Protein AF-0000000079218370 (afdb_homodimer)

Foldseek 3Di:
DVVVVVVCCPVLPPPDPSVPPWLLSLLLQLLVLLLVLLVQCLPPPDDVSPVVSVVSNVVSVVSCVPSVLVLCVQLDFLQCNLVVVLVVVLVVLLVLLVLLLVCLVDPPSVSSVVSNVVSVVSNVCSVVQQTRLLVCVLVPNVVSSVVNNCSSVHVPDDCPVVNVVSNVVNVVCVVPPPQDPVNCCDPVNPVVSCVVVVVVVCVVVVQPVPCQVCQLVVCVVVPDDGSSVSNNVVSVVSNVVSVVVSVVVVVVVVSPVSPGDPPVPDDPVPPPPPD/DVVVVVVCCPVLPPPDPSVPPWLLSLLLQLLVLLLVLLVQCLPPPDDVSPVVSVVSNVVSVVSCVPSVLVLCVQLDFLQCNLVVVLVVVLVVLLVLLVLLLVCLPDPPSVSSVVSNVVSVVSNVCSVVQQTRLLVCVLVPNVVSSVVNNCSSVHVPDPCPVVNVVSNVVNVVCVVPPPQDPVNCCDPVNPVVSCVVVVVVVCVVVVQPVPCQVCQLVVCVVVPDDGSSVSNNVNSVVSNVVSVVVSVVVVVVVVSVVPVDDPPVPDDVVPPPPPD

Nearest PDB structures (foldseek):
  9j2n-assembly1_A  TM=7.958E-01  e=4.061E-05  Homo sapiens
  8wjq-assembly1_A  TM=6.949E-01  e=6.755E-05  Homo sapiens
  7zh0-assembly1_A  TM=7.207E-01  e=1.303E-03  Homo sapiens
  7zh6-assembly1_A  TM=5.345E-01  e=1.737E-02  Homo sapiens
  9b3o-assembly1_A  TM=4.495E-01  e=1.405E+00  Staphylococcus aureus

Organism: NCBI:txid171969

Secondary structure (DSSP, 8-state):
-HHHHHHHHHHHS-SS---TT-HHHHHHHHHHHHHHHHHHHHT--SHHHHHHHHHHHHHHHHHHHHHHHHHHHHHS-GGGHHHHHHHHHHHHHHHHHHHHHHHHHS-HHHHHHHHHHHHHHHHHHTTTSPPPHHHHHHTT-HHHHHHHHHHHH-TTS--HHHHHHHHHHHHHHTTS----GGGGGSGGGHHHHHHHHHHHHHHHHTTHHHHHHTHHHHHHHTT-S-HHHHHHHHHHHHHHHHHHHHHHHH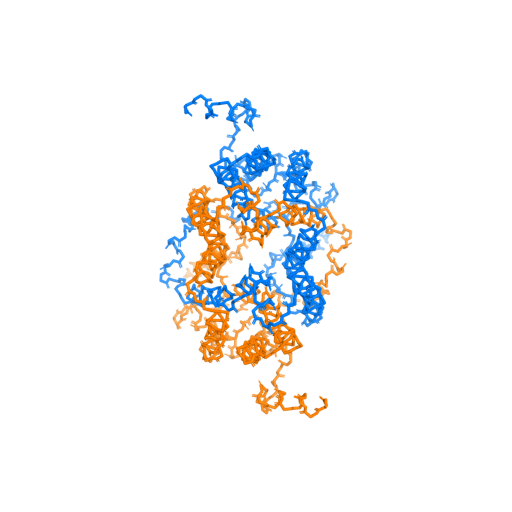HHT-----------TGGGGGGGGG-/-HHHHHHHHHHHS-SS---TT-HHHHHHHHHHHHHHHHHHHHT--SHHHHHHHHHHHHHHHHHHHHHHHHHHHHHS-GGGHHHHHHHHHHHHHHHHHHHHHHHHHS-HHHHHHHHHHHHHHHHHHTTTSPPPHHHHHHTT-HHHHHHHHHHHH-TTS--HHHHHHHHHHHHHHTTS----GGGGGSGGGHHHHHHHHHHHHHHHHTTHHHHHHTHHHHHHHTT-S-HHHHHHHHHHHHHHHHHHHHHHHHHTT------------GGGGGGGGG-

Radius of gyration: 24.2 Å; Cα contacts (8 Å, |Δi|>4): 742; chains: 2; bounding box: 70×85×58 Å

Sequence (550 aa):
MATMKNDVRDLLLPHGKVDEGSIKIAMRVSSLMGLVGWTAIYFAKGPLSLDTGRFFTGWGIGIFSYVVPVYISEISPTSIRGGLTTLNQLLIVLGISFTMLLGIVVSWRGLALHGLRPCAIMLLGLFFIPESPRWLAKVGKFNDLEKSLRRIRGRDADISVEISQIQESLEHSQHMPQAGILDLFQRIYLHSVIVAVGLMAFQQFSGINGIGFYASQIFLEAGNSSPKLGVALYAFIQIPINGMTTGLIDRTGRKPLILGVPSLAFSQGRASTLRMATMKNDVRDLLLPHGKVDEGSIKIAMRVSSLMGLVGWTAIYFAKGPLSLDTGRFFTGWGIGIFSYVVPVYISEISPTSIRGGLTTLNQLLIVLGISFTMLLGIVVSWRGLALHGLRPCAIMLLGLFFIPESPRWLAKVGKFNDLEKSLRRIRGRDADISVEISQIQESLEHSQHMPQAGILDLFQRIYLHSVIVAVGLMAFQQFSGINGIGFYASQIFLEAGNSSPKLGVALYAFIQIPINGMTTGLIDRTGRKPLILGVPSLAFSQGRASTLR

Structure (mmCIF, N/CA/C/O backbone):
data_AF-0000000079218370-model_v1
#
loop_
_entity.id
_entity.type
_entity.pdbx_description
1 polymer 'Major facilitator superfamily (MFS) profile domain-containing protein'
#
loop_
_atom_site.group_PDB
_atom_site.id
_atom_site.type_symbol
_atom_site.label_atom_id
_atom_site.label_alt_id
_atom_site.label_comp_id
_atom_site.label_asym_id
_atom_site.label_entity_id
_atom_site.label_seq_id
_atom_site.pdbx_PDB_ins_code
_atom_site.Cartn_x
_atom_site.Cartn_y
_atom_site.Cartn_z
_atom_site.occupancy
_atom_site.B_iso_or_equiv
_atom_site.auth_seq_id
_atom_site.auth_comp_id
_atom_site.auth_asym_id
_atom_site.auth_atom_id
_atom_site.pdbx_PDB_model_num
ATOM 1 N N . MET A 1 1 ? 34.281 -8.977 0.307 1 27.27 1 MET A N 1
ATOM 2 C CA . MET A 1 1 ? 33.031 -8.453 0.912 1 27.27 1 MET A CA 1
ATOM 3 C C . MET A 1 1 ? 33.188 -6.965 1.2 1 27.27 1 MET A C 1
ATOM 5 O O . MET A 1 1 ? 32.25 -6.188 0.906 1 27.27 1 MET A O 1
ATOM 9 N N . ALA A 1 2 ? 34.281 -6.582 1.553 1 37.38 2 ALA A N 1
ATOM 10 C CA . ALA A 1 2 ? 34.656 -5.188 1.797 1 37.38 2 ALA A CA 1
ATOM 11 C C . ALA A 1 2 ? 34.812 -4.43 0.484 1 37.38 2 ALA A C 1
ATOM 13 O O . ALA A 1 2 ? 34.438 -3.27 0.371 1 37.38 2 ALA A O 1
ATOM 14 N N . THR A 1 3 ? 35.25 -5.008 -0.398 1 41.16 3 THR A N 1
ATOM 15 C CA . THR A 1 3 ? 35.562 -4.359 -1.67 1 41.16 3 THR A CA 1
ATOM 16 C C . THR A 1 3 ? 34.281 -4.059 -2.443 1 41.16 3 THR A C 1
ATOM 18 O O . THR A 1 3 ? 34.156 -2.998 -3.062 1 41.16 3 THR A O 1
ATOM 21 N N . MET A 1 4 ? 33.344 -4.938 -2.371 1 36.06 4 MET A N 1
ATOM 22 C CA . MET A 1 4 ? 32.094 -4.676 -3.086 1 36.06 4 MET A CA 1
ATOM 23 C C . MET A 1 4 ? 31.312 -3.543 -2.426 1 36.06 4 MET A C 1
ATOM 25 O O . MET A 1 4 ? 30.609 -2.783 -3.104 1 36.06 4 MET A O 1
ATOM 29 N N . LYS A 1 5 ? 31.547 -3.396 -1.164 1 39.62 5 LYS A N 1
ATOM 30 C CA . LYS A 1 5 ? 30.969 -2.289 -0.412 1 39.62 5 LYS A CA 1
ATOM 31 C C . LYS A 1 5 ? 31.516 -0.949 -0.891 1 39.62 5 LYS A C 1
ATOM 33 O O . LYS A 1 5 ? 30.766 0.013 -1.059 1 39.62 5 LYS A O 1
ATOM 38 N N . ASN A 1 6 ? 32.75 -0.896 -1.019 1 43.31 6 ASN A N 1
ATOM 39 C CA . ASN A 1 6 ? 33.438 0.315 -1.469 1 43.31 6 ASN A CA 1
ATOM 40 C C . ASN A 1 6 ? 33.062 0.667 -2.904 1 43.31 6 ASN A C 1
ATOM 42 O O . ASN A 1 6 ? 32.875 1.842 -3.234 1 43.31 6 ASN A O 1
ATOM 46 N N . ASP A 1 7 ? 32.938 -0.315 -3.723 1 43.75 7 ASP A N 1
ATOM 47 C CA . ASP A 1 7 ? 32.656 -0.09 -5.137 1 43.75 7 ASP A CA 1
ATOM 48 C C . ASP A 1 7 ? 31.219 0.406 -5.336 1 43.75 7 ASP A C 1
ATOM 50 O O . ASP A 1 7 ? 30.969 1.32 -6.129 1 43.75 7 ASP A O 1
ATOM 54 N N . VAL A 1 8 ? 30.344 -0.212 -4.801 1 42.5 8 VAL A N 1
ATOM 55 C CA . VAL A 1 8 ? 28.969 0.278 -4.824 1 42.5 8 VAL A CA 1
ATOM 56 C C . VAL A 1 8 ? 28.891 1.656 -4.172 1 42.5 8 VAL A C 1
ATOM 58 O O . VAL A 1 8 ? 28.172 2.537 -4.641 1 42.5 8 VAL A O 1
ATOM 61 N N . ARG A 1 9 ? 29.562 1.793 -3.121 1 42 9 ARG A N 1
ATOM 62 C CA . ARG A 1 9 ? 29.688 3.121 -2.531 1 42 9 ARG A CA 1
ATOM 63 C C . ARG A 1 9 ? 30.234 4.125 -3.545 1 42 9 ARG A C 1
ATOM 65 O O . ARG A 1 9 ? 29.734 5.25 -3.633 1 42 9 ARG A O 1
ATOM 72 N N . ASP A 1 10 ? 31.297 3.822 -4.125 1 44.16 10 ASP A N 1
ATOM 73 C CA . ASP A 1 10 ? 31.969 4.691 -5.094 1 44.16 10 ASP A CA 1
ATOM 74 C C . ASP A 1 10 ? 31.078 4.926 -6.316 1 44.16 10 ASP A C 1
ATOM 76 O O . ASP A 1 10 ? 31.125 6 -6.922 1 44.16 10 ASP A O 1
ATOM 80 N N . LEU A 1 11 ? 30.641 3.953 -6.965 1 42.03 11 LEU A N 1
ATOM 81 C CA . LEU A 1 11 ? 29.797 4.07 -8.148 1 42.03 11 LEU A CA 1
ATOM 82 C C . LEU A 1 11 ? 28.531 4.848 -7.84 1 42.03 11 LEU A C 1
ATOM 84 O O . LEU A 1 11 ? 28.016 5.586 -8.688 1 42.03 11 LEU A O 1
ATOM 88 N N . LEU A 1 12 ? 27.859 4.492 -6.809 1 42.97 12 LEU A N 1
ATOM 89 C CA . LEU A 1 12 ? 26.562 5.008 -6.422 1 42.97 12 LEU A CA 1
ATOM 90 C C . LEU A 1 12 ? 26.688 6.371 -5.75 1 42.97 12 LEU A C 1
ATOM 92 O O . LEU A 1 12 ? 25.703 7.105 -5.633 1 42.97 12 LEU A O 1
ATOM 96 N N . LEU A 1 13 ? 27.844 6.602 -5 1 41.66 13 LEU A N 1
ATOM 97 C CA . LEU A 1 13 ? 28 7.812 -4.203 1 41.66 13 LEU A CA 1
ATOM 98 C C . LEU A 1 13 ? 29 8.766 -4.855 1 41.66 13 LEU A C 1
ATOM 100 O O . LEU A 1 13 ? 30.203 8.492 -4.895 1 41.66 13 LEU A O 1
ATOM 104 N N . PRO A 1 14 ? 28.75 9.547 -5.789 1 36.53 14 PRO A N 1
ATOM 105 C CA . PRO A 1 14 ? 29.781 10.531 -6.125 1 36.53 14 PRO A CA 1
ATOM 106 C C . PRO A 1 14 ? 30.453 11.133 -4.891 1 36.53 14 PRO A C 1
ATOM 108 O O . PRO A 1 14 ? 29.875 11.102 -3.797 1 36.53 14 PRO A O 1
ATOM 111 N N . HIS A 1 15 ? 31.859 11.578 -4.973 1 36.12 15 HIS A N 1
ATOM 112 C CA . HIS A 1 15 ? 32.812 12.172 -4.047 1 36.12 15 HIS A CA 1
ATOM 113 C C . HIS A 1 15 ? 32.125 13.164 -3.111 1 36.12 15 HIS A C 1
ATOM 115 O O . HIS A 1 15 ? 32.75 13.664 -2.172 1 36.12 15 HIS A O 1
ATOM 121 N N . GLY A 1 16 ? 31.203 14.016 -3.553 1 37.59 16 GLY A N 1
ATOM 122 C CA . GLY A 1 16 ? 30.781 15.016 -2.584 1 37.59 16 GLY A CA 1
ATOM 123 C C . GLY A 1 16 ? 30.094 14.414 -1.368 1 37.59 16 GLY A C 1
ATOM 124 O O . GLY A 1 16 ? 29.797 13.219 -1.345 1 37.59 16 GLY A O 1
ATOM 125 N N . LYS A 1 17 ? 30 15.133 -0.123 1 38.28 17 LYS A N 1
ATOM 126 C CA . LYS A 1 17 ? 29.391 14.773 1.149 1 38.28 17 LYS A CA 1
ATOM 127 C C . LYS A 1 17 ? 28.078 14.031 0.931 1 38.28 17 LYS A C 1
ATOM 129 O O . LYS A 1 17 ? 27.062 14.641 0.599 1 38.28 17 LYS A O 1
ATOM 134 N N . VAL A 1 18 ? 27.969 13.031 0.249 1 41.56 18 VAL A N 1
ATOM 135 C CA . VAL A 1 18 ? 26.797 12.172 0.121 1 41.56 18 VAL A CA 1
ATOM 136 C C . VAL A 1 18 ? 26.047 12.125 1.444 1 41.56 18 VAL A C 1
ATOM 138 O O . VAL A 1 18 ? 26.578 11.672 2.459 1 41.56 18 VAL A O 1
ATOM 141 N N . ASP A 1 19 ? 25.406 13.125 1.798 1 47.06 19 ASP A N 1
ATOM 142 C CA . ASP A 1 19 ? 24.578 13.078 3 1 47.06 19 ASP A CA 1
ATOM 143 C C . ASP A 1 19 ? 23.844 11.742 3.109 1 47.06 19 ASP A C 1
ATOM 145 O O . ASP A 1 19 ? 22.969 11.438 2.291 1 47.06 19 ASP A O 1
ATOM 149 N N . GLU A 1 20 ? 24.422 10.812 3.574 1 51.59 20 GLU A N 1
ATOM 150 C CA . GLU A 1 20 ? 23.938 9.516 4.043 1 51.59 20 GLU A CA 1
ATOM 151 C C . GLU A 1 20 ? 22.5 9.609 4.551 1 51.59 20 GLU A C 1
ATOM 153 O O . GLU A 1 20 ? 22.172 10.516 5.32 1 51.59 20 GLU A O 1
ATOM 158 N N . GLY A 1 21 ? 21.531 9.297 3.633 1 61.78 21 GLY A N 1
ATOM 159 C CA . GLY A 1 21 ? 20.156 9.266 4.133 1 61.78 21 GLY A CA 1
ATOM 160 C C . GLY A 1 21 ? 19.172 9.938 3.201 1 61.78 21 GLY A C 1
ATOM 161 O O . GLY A 1 21 ? 18 10.094 3.543 1 61.78 21 GLY A O 1
ATOM 162 N N . SER A 1 22 ? 19.891 10.359 2.004 1 78.19 22 SER A N 1
ATOM 163 C CA . SER A 1 22 ? 18.953 11.039 1.116 1 78.19 22 SER A CA 1
ATOM 164 C C . SER A 1 22 ? 18 10.055 0.463 1 78.19 22 SER A C 1
ATOM 166 O O . SER A 1 22 ? 18.297 8.867 0.34 1 78.19 22 SER A O 1
ATOM 168 N N . ILE A 1 23 ? 16.875 10.508 0.21 1 81 23 ILE A N 1
ATOM 169 C CA . ILE A 1 23 ? 15.82 9.711 -0.409 1 81 23 ILE A CA 1
ATOM 170 C C . ILE A 1 23 ? 16.234 9.312 -1.821 1 81 23 ILE A C 1
ATOM 172 O O . ILE A 1 23 ? 16 8.18 -2.25 1 81 23 ILE A O 1
ATOM 176 N N . LYS A 1 24 ? 16.953 10.133 -2.486 1 86.31 24 LYS A N 1
ATOM 177 C CA . LYS A 1 24 ? 17.344 9.852 -3.861 1 86.31 24 LYS A CA 1
ATOM 178 C C . LYS A 1 24 ? 18.406 8.758 -3.91 1 86.31 24 LYS A C 1
ATOM 180 O O . LYS A 1 24 ? 18.406 7.918 -4.816 1 86.31 24 LYS A O 1
ATOM 185 N N . ILE A 1 25 ? 19.281 8.805 -3.006 1 85 25 ILE A N 1
ATOM 186 C CA . ILE A 1 25 ? 20.312 7.773 -2.953 1 85 25 ILE A CA 1
ATOM 187 C C . ILE A 1 25 ? 19.672 6.422 -2.641 1 85 25 ILE A C 1
ATOM 189 O O . ILE A 1 25 ? 20.047 5.402 -3.219 1 85 25 ILE A O 1
ATOM 193 N N . ALA A 1 26 ? 18.734 6.465 -1.715 1 84.06 26 ALA A N 1
ATOM 194 C CA . ALA A 1 26 ? 18.016 5.227 -1.404 1 84.06 26 ALA A CA 1
ATOM 195 C C . ALA A 1 26 ? 17.312 4.668 -2.643 1 84.06 26 ALA A C 1
ATOM 197 O O . ALA A 1 26 ? 17.344 3.459 -2.881 1 84.06 26 ALA A O 1
ATOM 198 N N . MET A 1 27 ? 16.828 5.512 -3.465 1 88.88 27 MET A N 1
ATOM 199 C CA . MET A 1 27 ? 16.156 5.078 -4.688 1 88.88 27 MET A CA 1
ATOM 200 C C . MET A 1 27 ? 17.156 4.559 -5.707 1 88.88 27 MET A C 1
ATOM 202 O O . MET A 1 27 ? 16.875 3.609 -6.438 1 88.88 27 MET A O 1
ATOM 206 N N . ARG A 1 28 ? 18.266 5.203 -5.734 1 90.31 28 ARG A N 1
ATOM 207 C CA . ARG A 1 28 ? 19.312 4.758 -6.652 1 90.31 28 ARG A CA 1
ATOM 208 C C . ARG A 1 28 ? 19.812 3.369 -6.281 1 90.31 28 ARG A C 1
ATOM 210 O O . ARG A 1 28 ? 19.969 2.506 -7.148 1 90.31 28 ARG A O 1
ATOM 217 N N . VAL A 1 29 ? 20.078 3.217 -5.027 1 88.06 29 VAL A N 1
ATOM 218 C CA . VAL A 1 29 ? 20.547 1.922 -4.535 1 88.06 29 VAL A CA 1
ATOM 219 C C . VAL A 1 29 ? 19.484 0.857 -4.816 1 88.06 29 VAL A C 1
ATOM 221 O O . VAL A 1 29 ? 19.812 -0.253 -5.246 1 88.06 29 VAL A O 1
ATOM 224 N N . SER A 1 30 ? 18.25 1.226 -4.57 1 87.69 30 SER A N 1
ATOM 225 C CA . SER A 1 30 ? 17.156 0.306 -4.832 1 87.69 30 SER A CA 1
ATOM 226 C C . SER A 1 30 ? 17.109 -0.098 -6.301 1 87.69 30 SER A C 1
ATOM 228 O O . SER A 1 30 ? 16.969 -1.28 -6.621 1 87.69 30 SER A O 1
ATOM 230 N N . SER A 1 31 ? 17.234 0.875 -7.156 1 91.25 31 SER A N 1
ATOM 231 C CA . SER A 1 31 ? 17.188 0.607 -8.586 1 91.25 31 SER A CA 1
ATOM 232 C C . SER A 1 31 ? 18.359 -0.263 -9.031 1 91.25 31 SER A C 1
ATOM 234 O O . SER A 1 31 ? 18.203 -1.156 -9.859 1 91.25 31 SER A O 1
ATOM 236 N N . LEU A 1 32 ? 19.469 -0.018 -8.492 1 93.44 32 LEU A N 1
ATOM 237 C CA . LEU A 1 32 ? 20.656 -0.799 -8.828 1 93.44 32 LEU A CA 1
ATOM 238 C C . LEU A 1 32 ? 20.516 -2.238 -8.344 1 93.44 32 LEU A C 1
ATOM 240 O O . LEU A 1 32 ? 20.891 -3.176 -9.055 1 93.44 32 LEU A O 1
ATOM 244 N N . MET A 1 33 ? 20.078 -2.404 -7.152 1 91.06 33 MET A N 1
ATOM 245 C CA . MET A 1 33 ? 19.844 -3.746 -6.625 1 91.06 33 MET A CA 1
ATOM 246 C C . MET A 1 33 ? 18.828 -4.5 -7.48 1 91.06 33 MET A C 1
ATOM 248 O O . MET A 1 33 ? 18.984 -5.695 -7.73 1 91.06 33 MET A O 1
ATOM 252 N N . GLY A 1 34 ? 17.812 -3.762 -7.875 1 90.44 34 GLY A N 1
ATOM 253 C CA . GLY A 1 34 ? 16.844 -4.367 -8.773 1 90.44 34 GLY A CA 1
ATOM 254 C C . GLY A 1 34 ? 17.453 -4.785 -10.102 1 90.44 34 GLY A C 1
ATOM 255 O O . GLY A 1 34 ? 17.156 -5.871 -10.609 1 90.44 34 GLY A O 1
ATOM 256 N N . LEU A 1 35 ? 18.281 -3.934 -10.625 1 93.56 35 LEU A N 1
ATOM 257 C CA . LEU A 1 35 ? 18.938 -4.234 -11.891 1 93.56 35 LEU A CA 1
ATOM 258 C C . LEU A 1 35 ? 19.812 -5.473 -11.766 1 93.56 35 LEU A C 1
ATOM 260 O O . LEU A 1 35 ? 19.766 -6.363 -12.617 1 93.56 35 LEU A O 1
ATOM 264 N N . VAL A 1 36 ? 20.547 -5.508 -10.75 1 94.31 36 VAL A N 1
ATOM 265 C CA . VAL A 1 36 ? 21.453 -6.641 -10.516 1 94.31 36 VAL A CA 1
ATOM 266 C C . VAL A 1 36 ? 20.625 -7.906 -10.289 1 94.31 36 VAL A C 1
ATOM 268 O O . VAL A 1 36 ? 20.938 -8.969 -10.844 1 94.31 36 VAL A O 1
ATOM 271 N N . GLY A 1 37 ? 19.594 -7.797 -9.492 1 91.94 37 GLY A N 1
ATOM 272 C CA . GLY A 1 37 ? 18.75 -8.945 -9.18 1 91.94 37 GLY A CA 1
ATOM 273 C C . GLY A 1 37 ? 18.047 -9.516 -10.398 1 91.94 37 GLY A C 1
ATOM 274 O O . GLY A 1 37 ? 18.109 -10.719 -10.648 1 91.94 37 GLY A O 1
ATOM 275 N N . TRP A 1 38 ? 17.469 -8.664 -11.211 1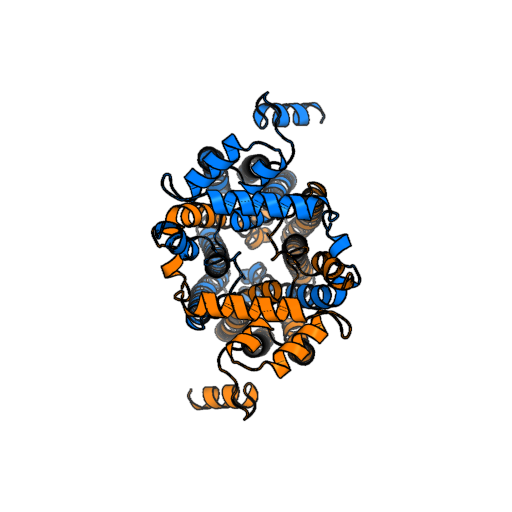 92 38 TRP A N 1
ATOM 276 C CA . TRP A 1 38 ? 16.75 -9.117 -12.398 1 92 38 TRP A CA 1
ATOM 277 C C . TRP A 1 38 ? 17.703 -9.695 -13.438 1 92 38 TRP A C 1
ATOM 279 O O . TRP A 1 38 ? 17.359 -10.641 -14.141 1 92 38 TRP A O 1
ATOM 289 N N . THR A 1 39 ? 18.844 -9.094 -13.539 1 93.94 39 THR A N 1
ATOM 290 C CA . THR A 1 39 ? 19.844 -9.641 -14.438 1 93.94 39 THR A CA 1
ATOM 291 C C . THR A 1 39 ? 20.266 -11.039 -14 1 93.94 39 THR A C 1
ATOM 293 O O . THR A 1 39 ? 20.391 -11.945 -14.82 1 93.94 39 THR A O 1
ATOM 296 N N . ALA A 1 40 ? 20.469 -11.203 -12.703 1 92.44 40 ALA A N 1
ATOM 297 C CA . ALA A 1 40 ? 20.812 -12.508 -12.156 1 92.44 40 ALA A CA 1
ATOM 298 C C . ALA A 1 40 ? 19.734 -13.539 -12.445 1 92.44 40 ALA A C 1
ATOM 300 O O . ALA A 1 40 ? 20.016 -14.688 -12.789 1 92.44 40 ALA A O 1
ATOM 301 N N . ILE A 1 41 ? 18.516 -13.148 -12.352 1 89.25 41 ILE A N 1
ATOM 302 C CA . ILE A 1 41 ? 17.391 -14.047 -12.602 1 89.25 41 ILE A CA 1
ATOM 303 C C . ILE A 1 41 ? 17.328 -14.391 -14.086 1 89.25 41 ILE A C 1
ATOM 305 O O . ILE A 1 41 ? 17.109 -15.547 -14.453 1 89.25 41 ILE A O 1
ATOM 309 N N . TYR A 1 42 ? 17.5 -13.383 -14.898 1 91 42 TYR A N 1
ATOM 310 C CA . TYR A 1 42 ? 17.422 -13.594 -16.344 1 91 42 TYR A CA 1
ATOM 311 C C . TYR A 1 42 ? 18.438 -14.633 -16.797 1 91 42 TYR A C 1
ATOM 313 O O . TYR A 1 42 ? 18.125 -15.5 -17.609 1 91 42 TYR A O 1
ATOM 321 N N . PHE A 1 43 ? 19.594 -14.695 -16.203 1 92.12 43 PHE A N 1
ATOM 322 C CA . PHE A 1 43 ? 20.656 -15.602 -16.625 1 92.12 43 PHE A CA 1
ATOM 323 C C . PHE A 1 43 ? 20.719 -16.828 -15.719 1 92.12 43 PHE A C 1
ATOM 325 O O . PHE A 1 43 ? 21.656 -17.625 -15.812 1 92.12 43 PHE A O 1
ATOM 332 N N . ALA A 1 44 ? 19.75 -16.891 -14.867 1 88.69 44 ALA A N 1
ATOM 333 C CA . ALA A 1 44 ? 19.812 -17.969 -13.883 1 88.69 44 ALA A CA 1
ATOM 334 C C . ALA A 1 44 ? 19.75 -19.328 -14.555 1 88.69 44 ALA A C 1
ATOM 336 O O . ALA A 1 44 ? 18.922 -19.547 -15.445 1 88.69 44 ALA A O 1
ATOM 337 N N . LYS A 1 45 ? 20.688 -20.25 -14.141 1 84 45 LYS A N 1
ATOM 338 C CA . LYS A 1 45 ? 20.703 -21.609 -14.672 1 84 45 LYS A CA 1
ATOM 339 C C . LYS A 1 45 ? 20.328 -22.625 -13.586 1 84 45 LYS A C 1
ATOM 341 O O . LYS A 1 45 ? 20.203 -23.828 -13.859 1 84 45 LYS A O 1
ATOM 346 N N . GLY A 1 46 ? 20.094 -22.062 -12.359 1 80.62 46 GLY A N 1
ATOM 347 C CA . GLY A 1 46 ? 19.766 -22.953 -11.25 1 80.62 46 GLY A CA 1
ATOM 348 C C . GLY A 1 46 ? 19.062 -22.234 -10.109 1 80.62 46 GLY A C 1
ATOM 349 O O . GLY A 1 46 ? 18.812 -21.031 -10.195 1 80.62 46 GLY A O 1
ATOM 350 N N . PRO A 1 47 ? 18.734 -23.016 -9.125 1 79.69 47 PRO A N 1
ATOM 351 C CA . PRO A 1 47 ? 17.953 -22.469 -8.008 1 79.69 47 PRO A CA 1
ATOM 352 C C . PRO A 1 47 ? 18.734 -21.422 -7.207 1 79.69 47 PRO A C 1
ATOM 354 O O . PRO A 1 47 ? 18.156 -20.438 -6.754 1 79.69 47 PRO A O 1
ATOM 357 N N . LEU A 1 48 ? 19.984 -21.719 -7.113 1 82.44 48 LEU A N 1
ATOM 358 C CA . LEU A 1 48 ? 20.781 -20.797 -6.305 1 82.44 48 LEU A CA 1
ATOM 359 C C . LEU A 1 48 ? 20.875 -19.422 -6.969 1 82.44 48 LEU A C 1
ATOM 361 O O . LEU A 1 48 ? 20.766 -18.406 -6.297 1 82.44 48 LEU A O 1
ATOM 365 N N . SER A 1 49 ? 21.125 -19.5 -8.266 1 84.81 49 SER A N 1
ATOM 366 C CA . SER A 1 49 ? 21.188 -18.234 -9 1 84.81 49 SER A CA 1
ATOM 367 C C . SER A 1 49 ? 19.844 -17.516 -8.984 1 84.81 49 SER A C 1
ATOM 369 O O . SER A 1 49 ? 19.781 -16.297 -8.852 1 84.81 49 SER A O 1
ATOM 371 N N . LEU A 1 50 ? 18.828 -18.266 -9.047 1 85.38 50 LEU A N 1
ATOM 372 C CA . LEU A 1 50 ? 17.484 -17.703 -8.984 1 85.38 50 LEU A CA 1
ATOM 373 C C . LEU A 1 50 ? 17.234 -17.078 -7.621 1 85.38 50 LEU A C 1
ATOM 375 O O . LEU A 1 50 ? 16.719 -15.961 -7.535 1 85.38 50 LEU A O 1
ATOM 379 N N . ASP A 1 51 ? 17.688 -17.75 -6.613 1 85.12 51 ASP A N 1
ATOM 380 C CA . ASP A 1 51 ? 17.422 -17.281 -5.258 1 85.12 51 ASP A CA 1
ATOM 381 C C . ASP A 1 51 ? 18.281 -16.062 -4.926 1 85.12 51 ASP A C 1
ATOM 383 O O . ASP A 1 51 ? 17.828 -15.164 -4.203 1 85.12 51 ASP A O 1
ATOM 387 N N . THR A 1 52 ? 19.406 -16.062 -5.441 1 87.81 52 THR A N 1
ATOM 388 C CA . THR A 1 52 ? 20.25 -14.898 -5.246 1 87.81 52 THR A CA 1
ATOM 389 C C . THR A 1 52 ? 19.656 -13.68 -5.945 1 87.81 52 THR A C 1
ATOM 391 O O . THR A 1 52 ? 19.656 -12.578 -5.395 1 87.81 52 THR A O 1
ATOM 394 N N . GLY A 1 53 ? 19.188 -13.898 -7.121 1 88.81 53 GLY A N 1
ATOM 395 C CA . GLY A 1 53 ? 18.516 -12.82 -7.824 1 88.81 53 GLY A CA 1
ATOM 396 C C . GLY A 1 53 ? 17.281 -12.312 -7.09 1 88.81 53 GLY A C 1
ATOM 397 O O . GLY A 1 53 ? 17.078 -11.102 -6.996 1 88.81 53 GLY A O 1
ATOM 398 N N . ARG A 1 54 ? 16.656 -13.219 -6.512 1 84.25 54 ARG A N 1
ATOM 399 C CA . ARG A 1 54 ? 15.453 -12.859 -5.758 1 84.25 54 ARG A CA 1
ATOM 400 C C . ARG A 1 54 ? 15.82 -12.078 -4.5 1 84.25 54 ARG A C 1
ATOM 402 O O . ARG A 1 54 ? 15.07 -11.188 -4.074 1 84.25 54 ARG A O 1
ATOM 409 N N . PHE A 1 55 ? 16.859 -12.484 -4.02 1 86.69 55 PHE A N 1
ATOM 410 C CA . PHE A 1 55 ? 17.328 -11.773 -2.838 1 86.69 55 PHE A CA 1
ATOM 411 C C . PHE A 1 55 ? 17.625 -10.312 -3.168 1 86.69 55 PHE A C 1
ATOM 413 O O . PHE A 1 55 ? 17.141 -9.414 -2.473 1 86.69 55 PHE A O 1
ATOM 420 N N . PHE A 1 56 ? 18.266 -10.078 -4.227 1 89.06 56 PHE A N 1
ATOM 421 C CA . PHE A 1 56 ? 18.625 -8.719 -4.609 1 89.06 56 PHE A CA 1
ATOM 422 C C . PHE A 1 56 ? 17.391 -7.949 -5.078 1 89.06 56 PHE A C 1
ATOM 424 O O . PHE A 1 56 ? 17.234 -6.773 -4.742 1 89.06 56 PHE A O 1
ATOM 431 N N . THR A 1 57 ? 16.594 -8.586 -5.863 1 87.31 57 THR A N 1
ATOM 432 C CA . THR A 1 57 ? 15.391 -7.91 -6.32 1 87.31 57 THR A CA 1
ATOM 433 C C . THR A 1 57 ? 14.484 -7.566 -5.141 1 87.31 57 THR A C 1
ATOM 435 O O . THR A 1 57 ? 13.891 -6.484 -5.098 1 87.31 57 THR A O 1
ATOM 438 N N . GLY A 1 58 ? 14.406 -8.477 -4.164 1 82.25 58 GLY A N 1
ATOM 439 C CA . GLY A 1 58 ? 13.625 -8.219 -2.967 1 82.25 58 GLY A CA 1
ATOM 440 C C . GLY A 1 58 ? 14.141 -7.051 -2.148 1 82.25 58 GLY A C 1
ATOM 441 O O . GLY A 1 58 ? 13.367 -6.227 -1.666 1 82.25 58 GLY A O 1
ATOM 442 N N . TRP A 1 59 ? 15.32 -7.016 -2.096 1 84.19 59 TRP A N 1
ATOM 443 C CA . TRP A 1 59 ? 15.938 -5.918 -1.354 1 84.19 59 TRP A CA 1
ATOM 444 C C . TRP A 1 59 ? 15.688 -4.582 -2.049 1 84.19 59 TRP A C 1
ATOM 446 O O . TRP A 1 59 ? 15.328 -3.596 -1.401 1 84.19 59 TRP A O 1
ATOM 456 N N . GLY A 1 60 ? 15.914 -4.582 -3.277 1 84.75 60 GLY A N 1
ATOM 457 C CA . GLY A 1 60 ? 15.648 -3.375 -4.043 1 84.75 60 GLY A CA 1
ATOM 458 C C . GLY A 1 60 ? 14.211 -2.902 -3.938 1 84.75 60 GLY A C 1
ATOM 459 O O . GLY A 1 60 ? 13.961 -1.731 -3.645 1 84.75 60 GLY A O 1
ATOM 460 N N . ILE A 1 61 ? 13.359 -3.768 -4.023 1 81.5 61 ILE A N 1
ATOM 461 C CA . ILE A 1 61 ? 11.938 -3.432 -3.98 1 81.5 61 ILE A CA 1
ATOM 462 C C . ILE A 1 61 ? 11.547 -3.029 -2.561 1 81.5 61 ILE A C 1
ATOM 464 O O . ILE A 1 61 ? 10.711 -2.146 -2.369 1 81.5 61 ILE A O 1
ATOM 468 N N . GLY A 1 62 ? 12.109 -3.723 -1.636 1 77.88 62 GLY A N 1
ATOM 469 C CA . GLY A 1 62 ? 11.852 -3.371 -0.248 1 77.88 62 GLY A CA 1
ATOM 470 C C . GLY A 1 62 ? 12.195 -1.93 0.076 1 77.88 62 GLY A C 1
ATOM 471 O O . GLY A 1 62 ? 11.391 -1.21 0.664 1 77.88 62 GLY A O 1
ATOM 472 N N . ILE A 1 63 ? 13.305 -1.545 -0.361 1 80.56 63 ILE A N 1
ATOM 473 C CA . ILE A 1 63 ? 13.734 -0.171 -0.13 1 80.56 63 ILE A CA 1
ATOM 474 C C . ILE A 1 63 ? 12.805 0.792 -0.866 1 80.56 63 ILE A C 1
ATOM 476 O O . ILE A 1 63 ? 12.359 1.792 -0.297 1 80.56 63 ILE A O 1
ATOM 480 N N . PHE A 1 64 ? 12.539 0.456 -1.985 1 83.5 64 PHE A N 1
ATOM 481 C CA . PHE A 1 64 ? 11.703 1.307 -2.824 1 83.5 64 PHE A CA 1
ATOM 482 C C . PHE A 1 64 ? 10.312 1.456 -2.227 1 83.5 64 PHE A C 1
ATOM 484 O O . PHE A 1 64 ? 9.758 2.557 -2.199 1 83.5 64 PHE A O 1
ATOM 491 N N . SER A 1 65 ? 9.727 0.438 -1.721 1 77.75 65 SER A N 1
ATOM 492 C CA . SER A 1 65 ? 8.359 0.423 -1.195 1 77.75 65 SER A CA 1
ATOM 493 C C . SER A 1 65 ? 8.242 1.289 0.054 1 77.75 65 SER A C 1
ATOM 495 O O . SER A 1 65 ? 7.148 1.741 0.4 1 77.75 65 SER A O 1
ATOM 497 N N . TYR A 1 66 ? 9.352 1.55 0.575 1 74.62 66 TYR A N 1
ATOM 498 C CA . TYR A 1 66 ? 9.336 2.373 1.779 1 74.62 66 TYR A CA 1
ATOM 499 C C . TYR A 1 66 ? 9.633 3.832 1.446 1 74.62 66 TYR A C 1
ATOM 501 O O . TYR A 1 66 ? 8.953 4.738 1.942 1 74.62 66 TYR A O 1
ATOM 509 N N . VAL A 1 67 ? 10.516 4.051 0.62 1 78.44 67 VAL A N 1
ATOM 510 C CA . VAL A 1 67 ? 11.055 5.391 0.399 1 78.44 67 VAL A CA 1
ATOM 511 C C . VAL A 1 67 ? 10.141 6.172 -0.536 1 78.44 67 VAL A C 1
ATOM 513 O O . VAL A 1 67 ? 9.945 7.375 -0.364 1 78.44 67 VAL A O 1
ATOM 516 N N . VAL A 1 68 ? 9.555 5.504 -1.403 1 82.75 68 VAL A N 1
ATOM 517 C CA . VAL A 1 68 ? 8.805 6.184 -2.455 1 82.75 68 VAL A CA 1
ATOM 518 C C . VAL A 1 68 ? 7.523 6.785 -1.876 1 82.75 68 VAL A C 1
ATOM 520 O O . VAL A 1 68 ? 7.211 7.949 -2.121 1 82.75 68 VAL A O 1
ATOM 523 N N . PRO A 1 69 ? 6.809 5.973 -1.08 1 76.12 69 PRO A N 1
ATOM 524 C CA . PRO A 1 69 ? 5.629 6.598 -0.477 1 76.12 69 PRO A CA 1
ATOM 525 C C . PRO A 1 69 ? 5.98 7.801 0.394 1 76.12 69 PRO A C 1
ATOM 527 O O . PRO A 1 69 ? 5.246 8.789 0.412 1 76.12 69 PRO A O 1
ATOM 530 N N . VAL A 1 70 ? 7.027 7.762 1.05 1 74.62 70 VAL A N 1
ATOM 531 C CA . VAL A 1 70 ? 7.477 8.883 1.874 1 74.62 70 VAL A CA 1
ATOM 532 C C . VAL A 1 70 ? 7.797 10.078 0.987 1 74.62 70 VAL A C 1
ATOM 534 O O . VAL A 1 70 ? 7.367 11.203 1.271 1 74.62 70 VAL A O 1
ATOM 537 N N . TYR A 1 71 ? 8.508 9.852 -0.047 1 83.31 71 TYR A N 1
ATOM 538 C CA . TYR A 1 71 ? 8.852 10.898 -0.998 1 83.31 71 TYR A CA 1
ATOM 539 C C . TYR A 1 71 ? 7.598 11.523 -1.599 1 83.31 71 TYR A C 1
ATOM 541 O O . TYR A 1 71 ? 7.488 12.75 -1.686 1 83.31 71 TYR A O 1
ATOM 549 N N . ILE A 1 72 ? 6.707 10.719 -1.911 1 82.56 72 ILE A N 1
ATOM 550 C CA . ILE A 1 72 ? 5.469 11.188 -2.527 1 82.56 72 ILE A CA 1
ATOM 551 C C . ILE A 1 72 ? 4.688 12.039 -1.532 1 82.56 72 ILE A C 1
ATOM 553 O O . ILE A 1 72 ? 4.145 13.086 -1.894 1 82.56 72 ILE A O 1
ATOM 557 N N . SER A 1 73 ? 4.684 11.625 -0.307 1 74.81 73 SER A N 1
ATOM 558 C CA . SER A 1 73 ? 3.975 12.391 0.715 1 74.81 73 SER A CA 1
ATOM 559 C C . SER A 1 73 ? 4.621 13.75 0.938 1 74.81 73 SER A C 1
ATOM 561 O O . SER A 1 73 ? 3.939 14.719 1.292 1 74.81 73 SER A O 1
ATOM 563 N N . GLU A 1 74 ? 5.891 13.852 0.684 1 76.31 74 GLU A N 1
ATOM 564 C CA . GLU A 1 74 ? 6.621 15.094 0.913 1 76.31 74 GLU A CA 1
ATOM 565 C C . GLU A 1 74 ? 6.434 16.062 -0.248 1 76.31 74 GLU A C 1
ATOM 567 O O . GLU A 1 74 ? 6.473 17.281 -0.057 1 76.31 74 GLU A O 1
ATOM 572 N N . ILE A 1 75 ? 6.223 15.586 -1.366 1 84 75 ILE A N 1
ATOM 573 C CA . ILE A 1 75 ? 6.211 16.469 -2.523 1 84 75 ILE A CA 1
ATOM 574 C C . ILE A 1 75 ? 4.77 16.766 -2.932 1 84 75 ILE A C 1
ATOM 576 O O . ILE A 1 75 ? 4.52 17.672 -3.73 1 84 75 ILE A O 1
ATOM 580 N N . SER A 1 76 ? 3.893 16 -2.445 1 80.75 76 SER A N 1
ATOM 581 C CA . SER A 1 76 ? 2.5 16.172 -2.848 1 80.75 76 SER A CA 1
ATOM 582 C C . SER A 1 76 ? 1.769 17.125 -1.911 1 80.75 76 SER A C 1
ATOM 584 O O . SER A 1 76 ? 1.91 17.031 -0.689 1 80.75 76 SER A O 1
ATOM 586 N N . PRO A 1 77 ? 1.11 18.031 -2.582 1 72.62 77 PRO A N 1
ATOM 587 C CA . PRO A 1 77 ? 0.249 18.859 -1.729 1 72.62 77 PRO A CA 1
ATOM 588 C C . PRO A 1 77 ? -0.796 18.031 -0.978 1 72.62 77 PRO A C 1
ATOM 590 O O . PRO A 1 77 ? -1.227 16.984 -1.465 1 72.62 77 PRO A O 1
ATOM 593 N N . THR A 1 78 ? -1.184 18.469 0.148 1 66.19 78 THR A N 1
ATOM 594 C CA . THR A 1 78 ? -2.131 17.781 1.009 1 66.19 78 THR A CA 1
ATOM 595 C C . THR A 1 78 ? -3.465 17.578 0.295 1 66.19 78 THR A C 1
ATOM 597 O O . THR A 1 78 ? -4.145 16.562 0.507 1 66.19 78 THR A O 1
ATOM 600 N N . SER A 1 79 ? -3.779 18.422 -0.572 1 67.31 79 SER A N 1
ATOM 601 C CA . SER A 1 79 ? -5.078 18.422 -1.236 1 67.31 79 SER A CA 1
ATOM 602 C C . SER A 1 79 ? -5.199 17.25 -2.207 1 67.31 79 SER A C 1
ATOM 604 O O . SER A 1 79 ? -6.309 16.812 -2.527 1 67.31 79 SER A O 1
ATOM 606 N N . ILE A 1 80 ? -4.094 16.688 -2.609 1 73.69 80 ILE A N 1
ATOM 607 C CA . ILE A 1 80 ? -4.195 15.664 -3.645 1 73.69 80 ILE A CA 1
ATOM 608 C C . ILE A 1 80 ? -3.695 14.328 -3.098 1 73.69 80 ILE A C 1
ATOM 610 O O . ILE A 1 80 ? -3.65 13.336 -3.822 1 73.69 80 ILE A O 1
ATOM 614 N N . ARG A 1 81 ? -3.377 14.234 -1.882 1 68.5 81 ARG A N 1
ATOM 615 C CA . ARG A 1 81 ? -2.805 13.023 -1.298 1 68.5 81 ARG A CA 1
ATOM 616 C C . ARG A 1 81 ? -3.797 11.867 -1.352 1 68.5 81 ARG A C 1
ATOM 618 O O . ARG A 1 81 ? -3.418 10.727 -1.632 1 68.5 81 ARG A O 1
ATOM 625 N N . GLY A 1 82 ? -5.047 12.141 -1.053 1 67.06 82 GLY A N 1
ATOM 626 C CA . GLY A 1 82 ? -6.066 11.109 -1.156 1 67.06 82 GLY A CA 1
ATOM 627 C C . GLY A 1 82 ? -6.195 10.531 -2.555 1 67.06 82 GLY A C 1
ATOM 628 O O . GLY A 1 82 ? -6.277 9.312 -2.727 1 67.06 82 GLY A O 1
ATOM 629 N N . GLY A 1 83 ? -6.133 11.406 -3.482 1 73.31 83 GLY A N 1
ATOM 630 C CA . GLY A 1 83 ? -6.191 10.969 -4.867 1 73.31 83 GLY A CA 1
ATOM 631 C C . GLY A 1 83 ? -4.992 10.141 -5.281 1 73.31 83 GLY A C 1
ATOM 632 O O . GLY A 1 83 ? -5.133 9.156 -6.016 1 73.31 83 GLY A O 1
ATOM 633 N N . LEU A 1 84 ? -3.877 10.484 -4.746 1 77.5 84 LEU A N 1
ATOM 634 C CA . LEU A 1 84 ? -2.66 9.75 -5.07 1 77.5 84 LEU A CA 1
ATOM 635 C C . LEU A 1 84 ? -2.68 8.367 -4.438 1 77.5 84 LEU A C 1
ATOM 637 O O . LEU A 1 84 ? -2.201 7.398 -5.035 1 77.5 84 LEU A O 1
ATOM 641 N N . THR A 1 85 ? -3.234 8.305 -3.291 1 72.69 85 THR A N 1
ATOM 642 C CA . THR A 1 85 ? -3.35 7.012 -2.625 1 72.69 85 THR A CA 1
ATOM 643 C C . THR A 1 85 ? -4.273 6.078 -3.406 1 72.69 85 THR A C 1
ATOM 645 O O . THR A 1 85 ? -3.971 4.895 -3.572 1 72.69 85 THR A O 1
ATOM 648 N N . THR A 1 86 ? -5.328 6.676 -3.867 1 74.25 86 THR A N 1
ATOM 649 C CA . THR A 1 86 ? -6.258 5.902 -4.68 1 74.25 86 THR A CA 1
ATOM 650 C C . THR A 1 86 ? -5.594 5.445 -5.977 1 74.25 86 THR A C 1
ATOM 652 O O . THR A 1 86 ? -5.754 4.297 -6.391 1 74.25 86 THR A O 1
ATOM 655 N N . LEU A 1 87 ? -4.914 6.312 -6.527 1 80.06 87 LEU A N 1
ATOM 656 C CA . LEU A 1 87 ? -4.223 5.992 -7.773 1 80.06 87 LEU A CA 1
ATOM 657 C C . LEU A 1 87 ? -3.166 4.918 -7.543 1 80.06 87 LEU A C 1
ATOM 659 O O . LEU A 1 87 ? -2.951 4.059 -8.406 1 80.06 87 LEU A O 1
ATOM 663 N N . ASN A 1 88 ? -2.531 5.016 -6.461 1 80.56 88 ASN A N 1
ATOM 664 C CA . ASN A 1 88 ? -1.534 4.004 -6.125 1 80.56 88 ASN A CA 1
ATOM 665 C C . ASN A 1 88 ? -2.148 2.607 -6.066 1 80.56 88 ASN A C 1
ATOM 667 O O . ASN A 1 88 ? -1.587 1.653 -6.605 1 80.56 88 ASN A O 1
ATOM 671 N N . GLN A 1 89 ? -3.232 2.479 -5.445 1 76.62 89 GLN A N 1
ATOM 672 C CA . GLN A 1 89 ? -3.92 1.193 -5.363 1 76.62 89 GLN A CA 1
ATOM 673 C C . GLN A 1 89 ? -4.305 0.684 -6.75 1 76.62 89 GLN A C 1
ATOM 675 O O . GLN A 1 89 ? -4.172 -0.507 -7.039 1 76.62 89 GLN A O 1
ATOM 680 N N . LEU A 1 90 ? -4.785 1.59 -7.535 1 81.75 90 LEU A N 1
ATOM 681 C CA . LEU A 1 90 ? -5.156 1.211 -8.891 1 81.75 90 LEU A CA 1
ATOM 682 C C . LEU A 1 90 ? -3.945 0.706 -9.672 1 81.75 90 LEU A C 1
ATOM 684 O O . LEU A 1 90 ? -4.035 -0.293 -10.383 1 81.75 90 LEU A O 1
ATOM 688 N N . LEU A 1 91 ? -2.9 1.383 -9.539 1 84.19 91 LEU A N 1
ATOM 689 C CA . LEU A 1 91 ? -1.688 0.999 -10.25 1 84.19 91 LEU A CA 1
ATOM 690 C C . LEU A 1 91 ? -1.151 -0.333 -9.734 1 84.19 91 LEU A C 1
ATOM 692 O O . LEU A 1 91 ? -0.582 -1.114 -10.5 1 84.19 91 LEU A O 1
ATOM 696 N N . ILE A 1 92 ? -1.312 -0.576 -8.484 1 80.94 92 ILE A N 1
ATOM 697 C CA . ILE A 1 92 ? -0.907 -1.859 -7.918 1 80.94 92 ILE A CA 1
ATOM 698 C C . ILE A 1 92 ? -1.683 -2.988 -8.594 1 80.94 92 ILE A C 1
ATOM 700 O O . ILE A 1 92 ? -1.088 -3.945 -9.094 1 80.94 92 ILE A O 1
ATOM 704 N N . VAL A 1 93 ? -2.951 -2.857 -8.695 1 81.25 93 VAL A N 1
ATOM 705 C CA . VAL A 1 93 ? -3.801 -3.904 -9.25 1 81.25 93 VAL A CA 1
ATOM 706 C C . VAL A 1 93 ? -3.52 -4.059 -10.742 1 81.25 93 VAL A C 1
ATOM 708 O O . VAL A 1 93 ? -3.426 -5.18 -11.25 1 81.25 93 VAL A O 1
ATOM 711 N N . LEU A 1 94 ? -3.387 -2.932 -11.359 1 85.81 94 LEU A N 1
ATOM 712 C CA . LEU A 1 94 ? -3.092 -2.982 -12.789 1 85.81 94 LEU A CA 1
ATOM 713 C C . LEU A 1 94 ? -1.729 -3.621 -13.039 1 85.81 94 LEU A C 1
ATOM 715 O O . LEU A 1 94 ? -1.561 -4.379 -14 1 85.81 94 LEU A O 1
ATOM 719 N N . GLY A 1 95 ? -0.812 -3.266 -12.219 1 84.44 95 GLY A N 1
ATOM 720 C CA . GLY A 1 95 ? 0.511 -3.857 -12.344 1 84.44 95 GLY A CA 1
ATOM 721 C C . GLY A 1 95 ? 0.513 -5.359 -12.148 1 84.44 95 GLY A C 1
ATOM 722 O O . GLY A 1 95 ? 1.105 -6.094 -12.938 1 84.44 95 GLY A O 1
ATOM 723 N N . ILE A 1 96 ? -0.13 -5.785 -11.109 1 81.62 96 ILE A N 1
ATOM 724 C CA . ILE A 1 96 ? -0.225 -7.207 -10.805 1 81.62 96 ILE A CA 1
ATOM 725 C C . ILE A 1 96 ? -0.914 -7.938 -11.953 1 81.62 96 ILE A C 1
ATOM 727 O O . ILE A 1 96 ? -0.415 -8.953 -12.445 1 81.62 96 ILE A O 1
ATOM 731 N N . SER A 1 97 ? -2.066 -7.406 -12.367 1 85.06 97 SER A N 1
ATOM 732 C CA . SER A 1 97 ? -2.822 -8.039 -13.445 1 85.06 97 SER A CA 1
ATOM 733 C C . SER A 1 97 ? -2.002 -8.102 -14.734 1 85.06 97 SER A C 1
ATOM 735 O O . SER A 1 97 ? -2.002 -9.125 -15.422 1 85.06 97 SER A O 1
ATOM 737 N N . PHE A 1 98 ? -1.345 -7.09 -15.031 1 87.88 98 PHE A N 1
ATOM 738 C CA . PHE A 1 98 ? -0.527 -7.051 -16.234 1 87.88 98 PHE A CA 1
ATOM 739 C C . PHE A 1 98 ? 0.578 -8.094 -16.172 1 87.88 98 PHE A C 1
ATOM 741 O O . PHE A 1 98 ? 0.83 -8.797 -17.156 1 87.88 98 PHE A O 1
ATOM 748 N N . THR A 1 99 ? 1.24 -8.164 -15.102 1 84.62 99 THR A N 1
ATOM 749 C CA . THR A 1 99 ? 2.336 -9.117 -14.953 1 84.62 99 THR A CA 1
ATOM 750 C C . THR A 1 99 ? 1.818 -10.555 -15.023 1 84.62 99 THR A C 1
ATOM 752 O O . THR A 1 99 ? 2.459 -11.422 -15.617 1 84.62 99 THR A O 1
ATOM 755 N N . MET A 1 100 ? 0.665 -10.773 -14.414 1 85.12 100 MET A N 1
ATOM 756 C CA . MET A 1 100 ? 0.06 -12.102 -14.469 1 85.12 100 MET A CA 1
ATOM 757 C C . MET A 1 100 ? -0.279 -12.484 -15.906 1 85.12 100 MET A C 1
ATOM 759 O O . MET A 1 100 ? -0.019 -13.609 -16.328 1 85.12 100 MET A O 1
ATOM 763 N N . LEU A 1 101 ? -0.817 -11.531 -16.594 1 87.94 101 LEU A N 1
ATOM 764 C CA . LEU A 1 101 ? -1.183 -11.797 -17.984 1 87.94 101 LEU A CA 1
ATOM 765 C C . LEU A 1 101 ? 0.061 -11.961 -18.859 1 87.94 101 LEU A C 1
ATOM 767 O O . LEU A 1 101 ? 0.091 -12.805 -19.75 1 87.94 101 LEU A O 1
ATOM 771 N N . LEU A 1 102 ? 1.042 -11.18 -18.609 1 87.62 102 LEU A N 1
ATOM 772 C CA . LEU A 1 102 ? 2.295 -11.289 -19.344 1 87.62 102 LEU A CA 1
ATOM 773 C C . LEU A 1 102 ? 2.947 -12.648 -19.109 1 87.62 102 LEU A C 1
ATOM 775 O O . LEU A 1 102 ? 3.559 -13.219 -20.016 1 87.62 102 LEU A O 1
ATOM 779 N N . GLY A 1 103 ? 2.832 -13.133 -17.906 1 85.69 103 GLY A N 1
ATOM 780 C CA . GLY A 1 103 ? 3.424 -14.414 -17.562 1 85.69 103 GLY A CA 1
ATOM 781 C C . GLY A 1 103 ? 2.807 -15.578 -18.312 1 85.69 103 GLY A C 1
ATOM 782 O O . GLY A 1 103 ? 3.41 -16.656 -18.406 1 85.69 103 GLY A O 1
ATOM 783 N N . ILE A 1 104 ? 1.579 -15.359 -18.828 1 85.5 104 ILE A N 1
ATOM 784 C CA . ILE A 1 104 ? 0.912 -16.391 -19.609 1 85.5 104 ILE A CA 1
ATOM 785 C C . ILE A 1 104 ? 1.556 -16.5 -20.984 1 85.5 104 ILE A C 1
ATOM 787 O O . ILE A 1 104 ? 1.638 -17.594 -21.562 1 85.5 104 ILE A O 1
ATOM 791 N N . VAL A 1 105 ? 2.043 -15.375 -21.484 1 89 105 VAL A N 1
ATOM 792 C CA . VAL A 1 105 ? 2.438 -15.336 -22.891 1 89 105 VAL A CA 1
ATOM 793 C C . VAL A 1 105 ? 3.959 -15.352 -23 1 89 105 VAL A C 1
ATOM 795 O O . VAL A 1 105 ? 4.508 -15.688 -24.047 1 89 105 VAL A O 1
ATOM 798 N N . VAL A 1 106 ? 4.664 -14.945 -21.984 1 88.19 106 VAL A N 1
ATOM 799 C CA . VAL A 1 106 ? 6.117 -14.852 -22.078 1 88.19 106 VAL A CA 1
ATOM 800 C C . VAL A 1 106 ? 6.762 -15.867 -21.141 1 88.19 106 VAL A C 1
ATOM 802 O O . VAL A 1 106 ? 6.137 -16.297 -20.156 1 88.19 106 VAL A O 1
ATOM 805 N N . SER A 1 107 ? 8.016 -16.203 -21.484 1 87.56 107 SER A N 1
ATOM 806 C CA . SER A 1 107 ? 8.781 -17.094 -20.625 1 87.56 107 SER A CA 1
ATOM 807 C C . SER A 1 107 ? 9.227 -16.391 -19.344 1 87.56 107 SER A C 1
ATOM 809 O O . SER A 1 107 ? 9.062 -15.172 -19.219 1 87.56 107 SER A O 1
ATOM 811 N N . TRP A 1 108 ? 9.695 -17.156 -18.422 1 85.19 108 TRP A N 1
ATOM 812 C CA . TRP A 1 108 ? 10.156 -16.578 -17.172 1 85.19 108 TRP A CA 1
ATOM 813 C C . TRP A 1 108 ? 11.336 -15.633 -17.406 1 85.19 108 TRP A C 1
ATOM 815 O O . TRP A 1 108 ? 11.523 -14.664 -16.656 1 85.19 108 TRP A O 1
ATOM 825 N N . ARG A 1 109 ? 12.117 -15.867 -18.391 1 88.94 109 ARG A N 1
ATOM 826 C CA . ARG A 1 109 ? 13.195 -14.945 -18.75 1 88.94 109 ARG A CA 1
ATOM 827 C C . ARG A 1 109 ? 12.641 -13.633 -19.297 1 88.94 109 ARG A C 1
ATOM 829 O O . ARG A 1 109 ? 13.203 -12.562 -19.062 1 88.94 109 ARG A O 1
ATOM 836 N N . GLY A 1 110 ? 11.555 -13.789 -20.078 1 88.81 110 GLY A N 1
ATOM 837 C CA . GLY A 1 110 ? 10.875 -12.594 -20.531 1 88.81 110 GLY A CA 1
ATOM 838 C C . GLY A 1 110 ? 10.312 -11.75 -19.406 1 88.81 110 GLY A C 1
ATOM 839 O O . GLY A 1 110 ? 10.367 -10.516 -19.453 1 88.81 110 GLY A O 1
ATOM 840 N N . LEU A 1 111 ? 9.789 -12.469 -18.438 1 87.06 111 LEU A N 1
ATOM 841 C CA . LEU A 1 111 ? 9.281 -11.766 -17.266 1 87.06 111 LEU A CA 1
ATOM 842 C C . LEU A 1 111 ? 10.406 -11.047 -16.547 1 87.06 111 LEU A C 1
ATOM 844 O O . LEU A 1 111 ? 10.219 -9.93 -16.047 1 87.06 111 LEU A O 1
ATOM 848 N N . ALA A 1 112 ? 11.562 -11.695 -16.453 1 89.31 112 ALA A N 1
ATOM 849 C CA . ALA A 1 112 ? 12.719 -11.07 -15.82 1 89.31 112 ALA A CA 1
ATOM 850 C C . ALA A 1 112 ? 13.141 -9.805 -16.562 1 89.31 112 ALA A C 1
ATOM 852 O O . ALA A 1 112 ? 13.492 -8.805 -15.93 1 89.31 112 ALA A O 1
ATOM 853 N N . LEU A 1 113 ? 13.086 -9.859 -17.859 1 90.69 113 LEU A N 1
ATOM 854 C CA . LEU A 1 113 ? 13.422 -8.688 -18.656 1 90.69 113 LEU A CA 1
ATOM 855 C C . LEU A 1 113 ? 12.422 -7.559 -18.406 1 90.69 113 LEU A C 1
ATOM 857 O O . LEU A 1 113 ? 12.805 -6.383 -18.406 1 90.69 113 LEU A O 1
ATOM 861 N N . HIS A 1 114 ? 11.227 -7.938 -18.281 1 89.25 114 HIS A N 1
ATOM 862 C CA . HIS A 1 114 ? 10.203 -6.949 -17.969 1 89.25 114 HIS A CA 1
ATOM 863 C C . HIS A 1 114 ? 10.469 -6.266 -16.641 1 89.25 114 HIS A C 1
ATOM 865 O O . HIS A 1 114 ? 10.219 -5.07 -16.484 1 89.25 114 HIS A O 1
ATOM 871 N N . GLY A 1 115 ? 10.945 -7.012 -15.656 1 88.5 115 GLY A N 1
ATOM 872 C CA . GLY A 1 115 ? 11.305 -6.43 -14.375 1 88.5 115 GLY A CA 1
ATOM 873 C C . GLY A 1 115 ? 12.555 -5.574 -14.438 1 88.5 115 GLY A C 1
ATOM 874 O O . GLY A 1 115 ? 12.688 -4.598 -13.695 1 88.5 115 GLY A O 1
ATOM 875 N N . LEU A 1 116 ? 13.383 -5.883 -15.336 1 91.69 116 LEU A N 1
ATOM 876 C CA . LEU A 1 116 ? 14.672 -5.211 -15.477 1 91.69 116 LEU A CA 1
ATOM 877 C C . LEU A 1 116 ? 14.5 -3.83 -16.094 1 91.69 116 LEU A C 1
ATOM 879 O O . LEU A 1 116 ? 15.148 -2.869 -15.672 1 91.69 116 LEU A O 1
ATOM 883 N N . ARG A 1 117 ? 13.641 -3.662 -17 1 91.38 117 ARG A N 1
ATOM 884 C CA . ARG A 1 117 ? 13.477 -2.439 -17.781 1 91.38 117 ARG A CA 1
ATOM 885 C C . ARG A 1 117 ? 13.086 -1.268 -16.891 1 91.38 117 ARG A C 1
ATOM 887 O O . ARG A 1 117 ? 13.719 -0.21 -16.938 1 91.38 117 ARG A O 1
ATOM 894 N N . PRO A 1 118 ? 12.078 -1.443 -16.062 1 90.5 118 PRO A N 1
ATOM 895 C CA . PRO A 1 118 ? 11.727 -0.313 -15.203 1 90.5 118 PRO A CA 1
ATOM 896 C C . PRO A 1 118 ? 12.859 0.093 -14.273 1 90.5 118 PRO A C 1
ATOM 898 O O . PRO A 1 118 ? 13.008 1.274 -13.945 1 90.5 118 PRO A O 1
ATOM 901 N N . CYS A 1 119 ? 13.617 -0.852 -13.789 1 91 119 CYS A N 1
ATOM 902 C CA . CYS A 1 119 ? 14.734 -0.521 -12.914 1 91 119 CYS A CA 1
ATOM 903 C C . CYS A 1 119 ? 15.758 0.341 -13.648 1 91 119 CYS A C 1
ATOM 905 O O . CYS A 1 119 ? 16.281 1.306 -13.086 1 91 119 CYS A O 1
ATOM 907 N N . ALA A 1 120 ? 16.016 -0.004 -14.875 1 93.44 120 ALA A N 1
ATOM 908 C CA . ALA A 1 120 ? 16.938 0.776 -15.688 1 93.44 120 ALA A CA 1
ATOM 909 C C . ALA A 1 120 ? 16.391 2.178 -15.953 1 93.44 120 ALA A C 1
ATOM 911 O O . ALA A 1 120 ? 17.125 3.166 -15.836 1 93.44 120 ALA A O 1
ATOM 912 N N . ILE A 1 121 ? 15.164 2.256 -16.25 1 92.81 121 ILE A N 1
ATOM 913 C CA . ILE A 1 121 ? 14.523 3.533 -16.531 1 92.81 121 ILE A CA 1
ATOM 914 C C . ILE A 1 121 ? 14.531 4.406 -15.281 1 92.81 121 ILE A C 1
ATOM 916 O O . ILE A 1 121 ? 14.758 5.617 -15.367 1 92.81 121 ILE A O 1
ATOM 920 N N . MET A 1 122 ? 14.273 3.768 -14.164 1 90.56 122 MET A N 1
ATOM 921 C CA . MET A 1 122 ? 14.281 4.504 -12.898 1 90.56 122 MET A CA 1
ATOM 922 C C . MET A 1 122 ? 15.664 5.078 -12.617 1 90.56 122 MET A C 1
ATOM 924 O O . MET A 1 122 ? 15.789 6.215 -12.148 1 90.56 122 MET A O 1
ATOM 928 N N . LEU A 1 123 ? 16.672 4.312 -12.859 1 90.94 123 LEU A N 1
ATOM 929 C CA . LEU A 1 123 ? 18.016 4.801 -12.641 1 90.94 123 LEU A CA 1
ATOM 930 C C . LEU A 1 123 ? 18.297 6.047 -13.477 1 90.94 123 LEU A C 1
ATOM 932 O O . LEU A 1 123 ? 18.875 7.016 -12.984 1 90.94 123 LEU A O 1
ATOM 936 N N . LEU A 1 124 ? 17.781 6.051 -14.648 1 90.94 124 LEU A N 1
ATOM 937 C CA . LEU A 1 124 ? 17.953 7.203 -15.531 1 90.94 124 LEU A CA 1
ATOM 938 C C . LEU A 1 124 ? 17.031 8.344 -15.117 1 90.94 124 LEU A C 1
ATOM 940 O O . LEU A 1 124 ? 17.406 9.516 -15.172 1 90.94 124 LEU A O 1
ATOM 944 N N . GLY A 1 125 ? 15.812 7.996 -14.688 1 89.5 125 GLY A N 1
ATOM 945 C CA . GLY A 1 125 ? 14.836 8.992 -14.289 1 89.5 125 GLY A CA 1
ATOM 946 C C . GLY A 1 125 ? 15.227 9.742 -13.031 1 89.5 125 GLY A C 1
ATOM 947 O O . GLY A 1 125 ? 14.805 10.883 -12.82 1 89.5 125 GLY A O 1
ATOM 948 N N . LEU A 1 126 ? 16.016 9.148 -12.195 1 88.94 126 LEU A N 1
ATOM 949 C CA . LEU A 1 126 ? 16.422 9.742 -10.922 1 88.94 126 LEU A CA 1
ATOM 950 C C . LEU A 1 126 ? 17.281 10.984 -11.148 1 88.94 126 LEU A C 1
ATOM 952 O O . LEU A 1 126 ? 17.438 11.805 -10.242 1 88.94 126 LEU A O 1
ATOM 956 N N . PHE A 1 127 ? 17.734 11.109 -12.328 1 87.81 127 PHE A N 1
ATOM 957 C CA . PHE A 1 127 ? 18.5 12.312 -12.656 1 87.81 127 PHE A CA 1
ATOM 958 C C . PHE A 1 127 ? 17.562 13.516 -12.805 1 87.81 127 PHE A C 1
ATOM 960 O O . PHE A 1 127 ? 17.984 14.656 -12.633 1 87.81 127 PHE A O 1
ATOM 967 N N . PHE A 1 128 ? 16.312 13.266 -12.992 1 88.12 128 PHE A N 1
ATOM 968 C CA . PHE A 1 128 ? 15.367 14.344 -13.25 1 88.12 128 PHE A CA 1
ATOM 969 C C . PHE A 1 128 ? 14.461 14.562 -12.047 1 88.12 128 PHE A C 1
ATOM 971 O O . PHE A 1 128 ? 13.758 15.57 -11.969 1 88.12 128 PHE A O 1
ATOM 978 N N . ILE A 1 129 ? 14.453 13.75 -11.109 1 88.94 129 ILE A N 1
ATOM 979 C CA . ILE A 1 129 ? 13.602 13.859 -9.93 1 88.94 129 ILE A CA 1
ATOM 980 C C . ILE A 1 129 ? 14.312 14.688 -8.859 1 88.94 129 ILE A C 1
ATOM 982 O O . ILE A 1 129 ? 15.477 14.422 -8.531 1 88.94 129 ILE A O 1
ATOM 986 N N . PRO A 1 130 ? 13.656 15.695 -8.414 1 90.69 130 PRO A N 1
ATOM 987 C CA . PRO A 1 130 ? 14.281 16.516 -7.375 1 90.69 130 PRO A CA 1
ATOM 988 C C . PRO A 1 130 ? 14.359 15.797 -6.027 1 90.69 130 PRO A C 1
ATOM 990 O O . PRO A 1 130 ? 13.57 14.891 -5.766 1 90.69 130 PRO A O 1
ATOM 993 N N . GLU A 1 131 ? 15.289 16.219 -5.289 1 89.81 131 GLU A N 1
ATOM 994 C CA . GLU A 1 131 ? 15.414 15.656 -3.945 1 89.81 131 GLU A CA 1
ATOM 995 C C . GLU A 1 131 ? 14.297 16.156 -3.033 1 89.81 131 GLU A C 1
ATOM 997 O O . GLU A 1 131 ? 13.664 17.172 -3.312 1 89.81 131 GLU A O 1
ATOM 1002 N N . SER A 1 132 ? 14.039 15.406 -1.987 1 86.06 132 SER A N 1
ATOM 1003 C CA . SER A 1 132 ? 13.031 15.75 -0.995 1 86.06 132 SER A CA 1
ATOM 1004 C C . SER A 1 132 ? 13.312 17.109 -0.37 1 86.06 132 SER A C 1
ATOM 1006 O O . SER A 1 132 ? 14.375 17.328 0.223 1 86.06 132 SER A O 1
ATOM 1008 N N . PRO A 1 133 ? 12.352 18.031 -0.568 1 87.88 133 PRO A N 1
ATOM 1009 C CA . PRO A 1 133 ? 12.562 19.344 0.06 1 87.88 133 PRO A CA 1
ATOM 1010 C C . PRO A 1 133 ? 12.773 19.234 1.57 1 87.88 133 PRO A C 1
ATOM 1012 O O . PRO A 1 133 ? 13.594 19.953 2.133 1 87.88 133 PRO A O 1
ATOM 1015 N N . ARG A 1 134 ? 12.062 18.438 2.09 1 82.56 134 ARG A N 1
ATOM 1016 C CA . ARG A 1 134 ? 12.18 18.281 3.535 1 82.56 134 ARG A CA 1
ATOM 1017 C C . ARG A 1 134 ? 13.562 17.781 3.926 1 82.56 134 ARG A C 1
ATOM 1019 O O . ARG A 1 134 ? 14.125 18.219 4.934 1 82.56 134 ARG A O 1
ATOM 1026 N N . TRP A 1 135 ? 14.031 16.844 3.238 1 82.06 135 TRP A N 1
ATOM 1027 C CA . TRP A 1 135 ? 15.375 16.344 3.508 1 82.06 135 TRP A CA 1
ATOM 1028 C C . TRP A 1 135 ? 16.422 17.438 3.33 1 82.06 135 TRP A C 1
ATOM 1030 O O . TRP A 1 135 ? 17.328 17.578 4.145 1 82.06 135 TRP A O 1
ATOM 1040 N N . LEU A 1 136 ? 16.266 18.141 2.318 1 88.06 136 LEU A N 1
ATOM 1041 C CA . LEU A 1 136 ? 17.203 19.219 2.053 1 88.06 136 LEU A CA 1
ATOM 1042 C C . LEU A 1 136 ? 17.172 20.25 3.174 1 88.06 136 LEU A C 1
ATOM 1044 O O . LEU A 1 136 ? 18.219 20.797 3.551 1 88.06 136 LEU A O 1
ATOM 1048 N N . ALA A 1 137 ? 15.977 20.516 3.65 1 86.06 137 ALA A N 1
ATOM 1049 C CA . ALA A 1 137 ? 15.836 21.422 4.789 1 86.06 137 ALA A CA 1
ATOM 1050 C C . ALA A 1 137 ? 16.5 20.844 6.035 1 86.06 137 ALA A C 1
ATOM 1052 O O . ALA A 1 137 ? 17.141 21.562 6.797 1 86.06 137 ALA A O 1
ATOM 1053 N N . LYS A 1 138 ? 16.312 19.625 6.238 1 81.19 138 LYS A N 1
ATOM 1054 C CA . LYS A 1 138 ? 16.859 18.938 7.414 1 81.19 138 LYS A CA 1
ATOM 1055 C C . LYS A 1 138 ? 18.375 18.984 7.426 1 81.19 138 LYS A C 1
ATOM 1057 O O . LYS A 1 138 ? 19 19.172 8.484 1 81.19 138 LYS A O 1
ATOM 1062 N N . VAL A 1 139 ? 19 18.828 6.273 1 83.75 139 VAL A N 1
ATOM 1063 C CA . VAL A 1 139 ? 20.453 18.797 6.199 1 83.75 139 VAL A CA 1
ATOM 1064 C C . VAL A 1 139 ? 20.984 20.203 5.996 1 83.75 139 VAL A C 1
ATOM 1066 O O . VAL A 1 139 ? 22.203 20.406 5.859 1 83.75 139 VAL A O 1
ATOM 1069 N N . GLY A 1 140 ? 20.156 21.188 5.938 1 86.06 140 GLY A N 1
ATOM 1070 C CA . GLY A 1 140 ? 20.547 22.594 5.918 1 86.06 140 GLY A CA 1
ATOM 1071 C C . GLY A 1 140 ? 20.906 23.094 4.527 1 86.06 140 GLY A C 1
ATOM 1072 O O . GLY A 1 140 ? 21.625 24.078 4.387 1 86.06 140 GLY A O 1
ATOM 1073 N N . LYS A 1 141 ? 20.531 22.438 3.559 1 90.62 141 LYS A N 1
ATOM 1074 C CA . LYS A 1 141 ? 20.766 22.859 2.184 1 90.62 141 LYS A CA 1
ATOM 1075 C C . LYS A 1 141 ? 19.609 23.672 1.638 1 90.62 141 LYS A C 1
ATOM 1077 O O . LYS A 1 141 ? 18.859 23.203 0.767 1 90.62 141 LYS A O 1
ATOM 1082 N N . PHE A 1 142 ? 19.562 24.891 1.984 1 91.38 142 PHE A N 1
ATOM 1083 C CA . PHE A 1 142 ? 18.391 25.719 1.74 1 91.38 142 PHE A CA 1
ATOM 1084 C C . PHE A 1 142 ? 18.328 26.156 0.284 1 91.38 142 PHE A C 1
ATOM 1086 O O . PHE A 1 142 ? 17.25 26.312 -0.285 1 91.38 142 PHE A O 1
ATOM 1093 N N . ASN A 1 143 ? 19.484 26.391 -0.325 1 92.94 143 ASN A N 1
ATOM 1094 C CA . ASN A 1 143 ? 19.469 26.734 -1.742 1 92.94 143 ASN A CA 1
ATOM 1095 C C . ASN A 1 143 ? 18.891 25.609 -2.59 1 92.94 143 ASN A C 1
ATOM 1097 O O . ASN A 1 143 ? 18.078 25.844 -3.482 1 92.94 143 ASN A O 1
ATOM 1101 N N . ASP A 1 144 ? 19.359 24.422 -2.275 1 93 144 ASP A N 1
ATOM 1102 C CA . ASP A 1 144 ? 18.859 23.25 -2.992 1 93 144 ASP A CA 1
ATOM 1103 C C . ASP A 1 144 ? 17.3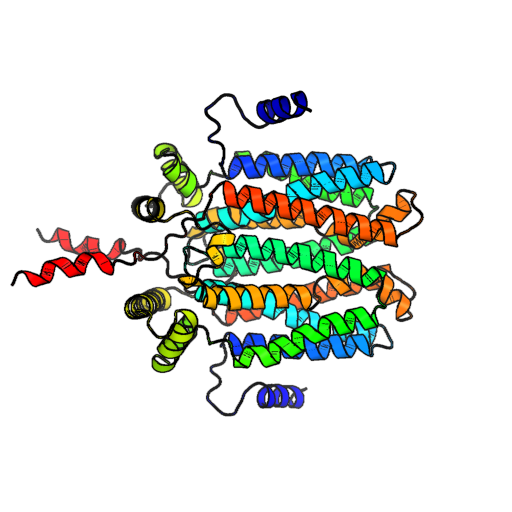91 23 -2.672 1 93 144 ASP A C 1
ATOM 1105 O O . ASP A 1 144 ? 16.641 22.5 -3.516 1 93 144 ASP A O 1
ATOM 1109 N N . LEU A 1 145 ? 17.031 23.328 -1.473 1 92.38 145 LEU A N 1
ATOM 1110 C CA . LEU A 1 145 ? 15.633 23.219 -1.063 1 92.38 145 LEU A CA 1
ATOM 1111 C C . LEU A 1 145 ? 14.734 24.062 -1.961 1 92.38 145 LEU A C 1
ATOM 1113 O O . LEU A 1 145 ? 13.711 23.594 -2.447 1 92.38 145 LEU A O 1
ATOM 1117 N N . GLU A 1 146 ? 15.172 25.266 -2.18 1 93.12 146 GLU A N 1
ATOM 1118 C CA . GLU A 1 146 ? 14.398 26.172 -3.021 1 93.12 146 GLU A CA 1
ATOM 1119 C C . GLU A 1 146 ? 14.305 25.656 -4.453 1 93.12 146 GLU A C 1
ATOM 1121 O O . GLU A 1 146 ? 13.242 25.703 -5.07 1 93.12 146 GLU A O 1
ATOM 1126 N N . LYS A 1 147 ? 15.406 25.219 -4.941 1 92.62 147 LYS A N 1
ATOM 1127 C CA . LYS A 1 147 ? 15.422 24.688 -6.301 1 92.62 147 LYS A CA 1
ATOM 1128 C C . LYS A 1 147 ? 14.492 23.484 -6.43 1 92.62 147 LYS A C 1
ATOM 1130 O O . LYS A 1 147 ? 13.766 23.359 -7.422 1 92.62 147 LYS A O 1
ATOM 1135 N N . SER A 1 148 ? 14.57 22.594 -5.48 1 92.06 148 SER A N 1
ATOM 1136 C CA . SER A 1 148 ? 13.727 21.391 -5.488 1 92.06 148 SER A CA 1
ATOM 1137 C C . SER A 1 148 ? 12.25 21.766 -5.484 1 92.06 148 SER A C 1
ATOM 1139 O O . SER A 1 148 ? 11.469 21.219 -6.266 1 92.06 148 SER A O 1
ATOM 1141 N N . LEU A 1 149 ? 11.898 22.734 -4.668 1 91.19 149 LEU A N 1
ATOM 1142 C CA . LEU A 1 149 ? 10.508 23.156 -4.574 1 91.19 149 LEU A CA 1
ATOM 1143 C C . LEU A 1 149 ? 10.047 23.828 -5.867 1 91.19 149 LEU A C 1
ATOM 1145 O O . LEU A 1 149 ? 8.914 23.641 -6.301 1 91.19 149 LEU A O 1
ATOM 1149 N N . ARG A 1 150 ? 10.883 24.547 -6.457 1 90.12 150 ARG A N 1
ATOM 1150 C CA . ARG A 1 150 ? 10.531 25.234 -7.703 1 90.12 150 ARG A CA 1
ATOM 1151 C C . ARG A 1 150 ? 10.336 24.219 -8.836 1 90.12 150 ARG A C 1
ATOM 1153 O O . ARG A 1 150 ? 9.492 24.438 -9.711 1 90.12 150 ARG A O 1
ATOM 1160 N N . ARG A 1 151 ? 11.07 23.234 -8.766 1 88.56 151 ARG A N 1
ATOM 1161 C CA . ARG A 1 151 ? 10.914 22.188 -9.773 1 88.56 151 ARG A CA 1
ATOM 1162 C C . ARG A 1 151 ? 9.594 21.453 -9.586 1 88.56 151 ARG A C 1
ATOM 1164 O O . ARG A 1 151 ? 8.984 21.016 -10.57 1 88.56 151 ARG A O 1
ATOM 1171 N N . ILE A 1 152 ? 9.211 21.344 -8.406 1 87.44 152 ILE A N 1
ATOM 1172 C CA . ILE A 1 152 ? 8.016 20.562 -8.094 1 87.44 152 ILE A CA 1
ATOM 1173 C C . ILE A 1 152 ? 6.777 21.438 -8.258 1 87.44 152 ILE A C 1
ATOM 1175 O O . ILE A 1 152 ? 5.75 20.984 -8.766 1 87.44 152 ILE A O 1
ATOM 1179 N N . ARG A 1 153 ? 6.883 22.672 -7.801 1 86.38 153 ARG A N 1
ATOM 1180 C CA . ARG A 1 153 ? 5.73 23.562 -7.793 1 86.38 153 ARG A CA 1
ATOM 1181 C C . ARG A 1 153 ? 5.695 24.422 -9.055 1 86.38 153 ARG A C 1
ATOM 1183 O O . ARG A 1 153 ? 4.641 24.938 -9.43 1 86.38 153 ARG A O 1
ATOM 1190 N N . GLY A 1 154 ? 6.75 24.547 -9.664 1 84.88 154 GLY A N 1
ATOM 1191 C CA . GLY A 1 154 ? 6.883 25.453 -10.797 1 84.88 154 GLY A CA 1
ATOM 1192 C C . GLY A 1 154 ? 7.793 26.641 -10.508 1 84.88 154 GLY A C 1
ATOM 1193 O O . GLY A 1 154 ? 7.898 27.078 -9.367 1 84.88 154 GLY A O 1
ATOM 1194 N N . ARG A 1 155 ? 8.297 27.188 -11.453 1 82.75 155 ARG A N 1
ATOM 1195 C CA . ARG A 1 155 ? 9.289 28.25 -11.344 1 82.75 155 ARG A CA 1
ATOM 1196 C C . ARG A 1 155 ? 8.664 29.516 -10.766 1 82.75 155 ARG A C 1
ATOM 1198 O O . ARG A 1 155 ? 9.312 30.25 -10.016 1 82.75 155 ARG A O 1
ATOM 1205 N N . ASP A 1 156 ? 7.402 29.703 -10.977 1 83.5 156 ASP A N 1
ATOM 1206 C CA . ASP A 1 156 ? 6.766 30.953 -10.586 1 83.5 156 ASP A CA 1
ATOM 1207 C C . ASP A 1 156 ? 5.883 30.766 -9.352 1 83.5 156 ASP A C 1
ATOM 1209 O O . ASP A 1 156 ? 5.176 31.688 -8.945 1 83.5 156 ASP A O 1
ATOM 1213 N N . ALA A 1 157 ? 6.051 29.656 -8.758 1 83.69 157 ALA A N 1
ATOM 1214 C CA . ALA A 1 157 ? 5.195 29.391 -7.609 1 83.69 157 ALA A CA 1
ATOM 1215 C C . ALA A 1 157 ? 5.742 30.047 -6.348 1 83.69 157 ALA A C 1
ATOM 1217 O O . ALA A 1 157 ? 6.957 30.203 -6.195 1 83.69 157 ALA A O 1
ATOM 1218 N N . ASP A 1 158 ? 4.898 30.578 -5.535 1 83.25 158 ASP A N 1
ATOM 1219 C CA . ASP A 1 158 ? 5.32 31.125 -4.246 1 83.25 158 ASP A CA 1
ATOM 1220 C C . ASP A 1 158 ? 5.648 29.984 -3.266 1 83.25 158 ASP A C 1
ATOM 1222 O O . ASP A 1 158 ? 4.742 29.375 -2.699 1 83.25 158 ASP A O 1
ATOM 1226 N N . ILE A 1 159 ? 6.926 29.812 -3.109 1 88.44 159 ILE A N 1
ATOM 1227 C CA . ILE A 1 159 ? 7.371 28.688 -2.297 1 88.44 159 ILE A CA 1
ATOM 1228 C C . ILE A 1 159 ? 7.734 29.172 -0.896 1 88.44 159 ILE A C 1
ATOM 1230 O O . ILE A 1 159 ? 8.164 28.391 -0.048 1 88.44 159 ILE A O 1
ATOM 1234 N N . SER A 1 160 ? 7.551 30.469 -0.529 1 87.5 160 SER A N 1
ATOM 1235 C CA . SER A 1 160 ? 7.988 31.047 0.74 1 87.5 160 SER A CA 1
ATOM 1236 C C . SER A 1 160 ? 7.203 30.453 1.91 1 87.5 160 SER A C 1
ATOM 1238 O O . SER A 1 160 ? 7.785 30.109 2.938 1 87.5 160 SER A O 1
ATOM 1240 N N . VAL A 1 161 ? 6.008 30.344 1.659 1 81.94 161 VAL A N 1
ATOM 1241 C CA . VAL A 1 161 ? 5.152 29.812 2.721 1 81.94 161 VAL A CA 1
ATOM 1242 C C . VAL A 1 161 ? 5.512 28.359 3.008 1 81.94 161 VAL A C 1
ATOM 1244 O O . VAL A 1 161 ? 5.637 27.969 4.168 1 81.94 161 VAL A O 1
ATOM 1247 N N . GLU A 1 162 ? 5.676 27.625 1.95 1 83 162 GLU A N 1
ATOM 1248 C CA . GLU A 1 162 ? 6 26.219 2.1 1 83 162 GLU A CA 1
ATOM 1249 C C . GLU A 1 162 ? 7.363 26.031 2.762 1 83 162 GLU A C 1
ATOM 1251 O O . GLU A 1 162 ? 7.539 25.141 3.598 1 83 162 GLU A O 1
ATOM 1256 N N . ILE A 1 163 ? 8.281 26.875 2.432 1 87.88 163 ILE A N 1
ATOM 1257 C CA . ILE A 1 163 ? 9.609 26.797 3.031 1 87.88 163 ILE A CA 1
ATOM 1258 C C . ILE A 1 163 ? 9.508 27.062 4.531 1 87.88 163 ILE A C 1
ATOM 1260 O O . ILE A 1 163 ? 10.117 26.344 5.332 1 87.88 163 ILE A O 1
ATOM 1264 N N . SER A 1 164 ? 8.766 28.031 4.902 1 84.44 164 SER A N 1
ATOM 1265 C CA . SER A 1 164 ? 8.602 28.375 6.312 1 84.44 164 SER A CA 1
ATOM 1266 C C . SER A 1 164 ? 7.934 27.234 7.074 1 84.44 164 SER A C 1
ATOM 1268 O O . SER A 1 164 ? 8.312 26.938 8.211 1 84.44 164 SER A O 1
ATOM 1270 N N . GLN A 1 165 ? 7.082 26.656 6.391 1 76.38 165 GLN A N 1
ATOM 1271 C CA . GLN A 1 165 ? 6.375 25.547 7.023 1 76.38 165 GLN A CA 1
ATOM 1272 C C . GLN A 1 165 ? 7.309 24.375 7.254 1 76.38 165 GLN A C 1
ATOM 1274 O O . GLN A 1 165 ? 7.25 23.719 8.305 1 76.38 165 GLN A O 1
ATOM 1279 N N . ILE A 1 166 ? 8.062 24.094 6.293 1 80.75 166 ILE A N 1
ATOM 1280 C CA . ILE A 1 166 ? 9.016 23 6.402 1 80.75 166 ILE A CA 1
ATOM 1281 C C . ILE A 1 166 ? 10 23.281 7.531 1 80.75 166 ILE A C 1
ATOM 1283 O O . ILE A 1 166 ? 10.273 22.406 8.359 1 80.75 166 ILE A O 1
ATOM 1287 N N . GLN A 1 167 ? 10.391 24.453 7.578 1 81.75 167 GLN A N 1
ATOM 1288 C CA . GLN A 1 167 ? 11.359 24.828 8.594 1 81.75 167 GLN A CA 1
ATOM 1289 C C . GLN A 1 167 ? 10.75 24.766 9.992 1 81.75 167 GLN A C 1
ATOM 1291 O O . GLN A 1 167 ? 11.375 24.281 10.93 1 81.75 167 GLN A O 1
ATOM 1296 N N . GLU A 1 168 ? 9.562 25.234 10.102 1 75.25 168 GLU A N 1
ATOM 1297 C CA . GLU A 1 168 ? 8.867 25.203 11.383 1 75.25 168 GLU A CA 1
ATOM 1298 C C . GLU A 1 168 ? 8.633 23.766 11.852 1 75.25 168 GLU A C 1
ATOM 1300 O O . GLU A 1 168 ? 8.812 23.453 13.031 1 75.25 168 GLU A O 1
ATOM 1305 N N . SER A 1 169 ? 8.281 23.031 10.938 1 69.75 169 SER A N 1
ATOM 1306 C CA . SER A 1 169 ? 8.023 21.625 11.273 1 69.75 169 SER A CA 1
ATOM 1307 C C . SER A 1 169 ? 9.305 20.922 11.734 1 69.75 169 SER A C 1
ATOM 1309 O O . SER A 1 169 ? 9.266 20.094 12.641 1 69.75 169 SER A O 1
ATOM 1311 N N . LEU A 1 170 ? 10.336 21.203 11.133 1 72.88 170 LEU A N 1
ATOM 1312 C CA . LEU A 1 170 ? 11.617 20.609 11.492 1 72.88 170 LEU A CA 1
ATOM 1313 C C . LEU A 1 170 ? 12.078 21.094 12.859 1 72.88 170 LEU A C 1
ATOM 1315 O O . LEU A 1 170 ? 12.672 20.328 13.625 1 72.88 170 LEU A O 1
ATOM 1319 N N . GLU A 1 171 ? 11.805 22.266 13.078 1 71.25 171 GLU A N 1
ATOM 1320 C CA . GLU A 1 171 ? 12.18 22.812 14.383 1 71.25 171 GLU A CA 1
ATOM 1321 C C . GLU A 1 171 ? 11.383 22.172 15.508 1 71.25 171 GLU A C 1
ATOM 1323 O O . GLU A 1 171 ? 11.922 21.891 16.578 1 71.25 171 GLU A O 1
ATOM 1328 N N . HIS A 1 172 ? 10.172 21.906 15.188 1 61.94 172 HIS A N 1
ATOM 1329 C CA . HIS A 1 172 ? 9.32 21.25 16.172 1 61.94 172 HIS A CA 1
ATOM 1330 C C . HIS A 1 172 ? 9.695 19.781 16.344 1 61.94 172 HIS A C 1
ATOM 1332 O O . HIS A 1 172 ? 9.672 19.25 17.453 1 61.94 172 HIS A O 1
ATOM 1338 N N . SER A 1 173 ? 10.023 19.156 15.227 1 60.53 173 SER A N 1
ATOM 1339 C CA . SER A 1 173 ? 10.359 17.75 15.234 1 60.53 173 SER A CA 1
ATOM 1340 C C . SER A 1 173 ? 11.719 17.5 15.875 1 60.53 173 SER A C 1
ATOM 1342 O O . SER A 1 173 ? 11.961 16.438 16.453 1 60.53 173 SER A O 1
ATOM 1344 N N . GLN A 1 174 ? 12.648 18.281 15.508 1 55.91 174 GLN A N 1
ATOM 1345 C CA . GLN A 1 174 ? 13.969 18.141 16.125 1 55.91 174 GLN A CA 1
ATOM 1346 C C . GLN A 1 174 ? 13.859 18 17.641 1 55.91 174 GLN A C 1
ATOM 1348 O O . GLN A 1 174 ? 14.703 17.359 18.266 1 55.91 174 GLN A O 1
ATOM 1353 N N . HIS A 1 175 ? 12.781 18.406 18.172 1 51.47 175 HIS A N 1
ATOM 1354 C CA . HIS A 1 175 ? 12.633 18.297 19.625 1 51.47 175 HIS A CA 1
ATOM 1355 C C . HIS A 1 175 ? 11.891 17.016 20.016 1 51.47 175 HIS A C 1
ATOM 1357 O O . HIS A 1 175 ? 11.852 16.656 21.188 1 51.47 175 HIS A O 1
ATOM 1363 N N . MET A 1 176 ? 11.273 16.422 19.062 1 50.03 176 MET A N 1
ATOM 1364 C CA . MET A 1 176 ? 10.578 15.172 19.359 1 50.03 176 MET A CA 1
ATOM 1365 C C . MET A 1 176 ? 11.375 13.977 18.844 1 50.03 176 MET A C 1
ATOM 1367 O O . MET A 1 176 ? 12.031 14.062 17.812 1 50.03 176 MET A O 1
ATOM 1371 N N . PRO A 1 177 ? 11.742 13.117 19.688 1 46.62 177 PRO A N 1
ATOM 1372 C CA . PRO A 1 177 ? 12.469 11.93 19.234 1 46.62 177 PRO A CA 1
ATOM 1373 C C . PRO A 1 177 ? 11.844 11.297 17.984 1 46.62 177 PRO A C 1
ATOM 1375 O O . PRO A 1 177 ? 10.625 11.383 17.797 1 46.62 177 PRO A O 1
ATOM 1378 N N . GLN A 1 178 ? 12.516 11.195 16.938 1 50.88 178 GLN A N 1
ATOM 1379 C CA . GLN A 1 178 ? 12.078 10.508 15.734 1 50.88 178 GLN A CA 1
ATOM 1380 C C . GLN A 1 178 ? 11.422 9.172 16.062 1 50.88 178 GLN A C 1
ATOM 1382 O O . GLN A 1 178 ? 12 8.352 16.781 1 50.88 178 GLN A O 1
ATOM 1387 N N . ALA A 1 179 ? 10.086 9.055 16.078 1 55.47 179 ALA A N 1
ATOM 1388 C CA . ALA A 1 179 ? 9.383 7.863 16.547 1 55.47 179 ALA A CA 1
ATOM 1389 C C . ALA A 1 179 ? 9.703 6.652 15.68 1 55.47 179 ALA A C 1
ATOM 1391 O O . ALA A 1 179 ? 9.508 6.695 14.461 1 55.47 179 ALA A O 1
ATOM 1392 N N . GLY A 1 180 ? 10.711 5.82 16.141 1 60.88 180 GLY A N 1
ATOM 1393 C CA . GLY A 1 180 ? 10.914 4.516 15.531 1 60.88 180 GLY A CA 1
ATOM 1394 C C . GLY A 1 180 ? 9.68 3.631 15.594 1 60.88 180 GLY A C 1
ATOM 1395 O O . GLY A 1 180 ? 8.656 4.023 16.156 1 60.88 180 GLY A O 1
ATOM 1396 N N . ILE A 1 181 ? 9.656 2.531 14.906 1 70.06 181 ILE A N 1
ATOM 1397 C CA . ILE A 1 181 ? 8.57 1.56 14.898 1 70.06 181 ILE A CA 1
ATOM 1398 C C . ILE A 1 181 ? 8.188 1.203 16.328 1 70.06 181 ILE A C 1
ATOM 1400 O O . ILE A 1 181 ? 7.008 1.07 16.656 1 70.06 181 ILE A O 1
ATOM 1404 N N . LEU A 1 182 ? 9.188 1.158 17.141 1 70.44 182 LEU A N 1
ATOM 1405 C CA . LEU A 1 182 ? 8.914 0.774 18.516 1 70.44 182 LEU A CA 1
ATOM 1406 C C . LEU A 1 182 ? 8.219 1.903 19.266 1 70.44 182 LEU A C 1
ATOM 1408 O O . LEU A 1 182 ? 7.512 1.658 20.25 1 70.44 182 LEU A O 1
ATOM 1412 N N . ASP A 1 183 ? 8.414 3.098 18.766 1 71.75 183 ASP A N 1
ATOM 1413 C CA . ASP A 1 183 ? 7.797 4.254 19.406 1 71.75 183 ASP A CA 1
ATOM 1414 C C . ASP A 1 183 ? 6.305 4.332 19.078 1 71.75 183 ASP A C 1
ATOM 1416 O O . ASP A 1 183 ? 5.559 5.043 19.75 1 71.75 183 ASP A O 1
ATOM 1420 N N . LEU A 1 184 ? 5.98 3.553 18.109 1 75.75 184 LEU A N 1
ATOM 1421 C CA . LEU A 1 184 ? 4.57 3.512 17.734 1 75.75 184 LEU A CA 1
ATOM 1422 C C . LEU A 1 184 ? 3.729 2.924 18.859 1 75.75 184 LEU A C 1
ATOM 1424 O O . LEU A 1 184 ? 2.543 3.244 18.984 1 75.75 184 LEU A O 1
ATOM 1428 N N . PHE A 1 185 ? 4.453 2.201 19.688 1 77 185 PHE A N 1
ATOM 1429 C CA . PHE A 1 185 ? 3.693 1.466 20.688 1 77 185 PHE A CA 1
ATOM 1430 C C . PHE A 1 185 ? 3.744 2.178 22.031 1 77 185 PHE A C 1
ATOM 1432 O O . PHE A 1 185 ? 3.559 1.554 23.078 1 77 185 PHE A O 1
ATOM 1439 N N . GLN A 1 186 ? 4 3.398 21.953 1 76.81 186 GLN A N 1
ATOM 1440 C CA . GLN A 1 186 ? 3.906 4.199 23.172 1 76.81 186 GLN A CA 1
ATOM 1441 C C . GLN A 1 186 ? 2.453 4.367 23.609 1 76.81 186 GLN A C 1
ATOM 1443 O O . GLN A 1 186 ? 1.54 4.305 22.781 1 76.81 186 GLN A O 1
ATOM 1448 N N . ARG A 1 187 ? 2.305 4.547 24.844 1 75.06 187 ARG A N 1
ATOM 1449 C CA . ARG A 1 187 ? 0.989 4.582 25.469 1 75.06 187 ARG A CA 1
ATOM 1450 C C . ARG A 1 187 ? 0.109 5.66 24.844 1 75.06 187 ARG A C 1
ATOM 1452 O O . ARG A 1 187 ? -1.091 5.453 24.656 1 75.06 187 ARG A O 1
ATOM 1459 N N . ILE A 1 188 ? 0.751 6.734 24.484 1 75.25 188 ILE A N 1
ATOM 1460 C CA . ILE A 1 188 ? -0.014 7.871 23.984 1 75.25 188 ILE A CA 1
ATOM 1461 C C . ILE A 1 188 ? -0.635 7.527 22.625 1 75.25 188 ILE A C 1
ATOM 1463 O O . ILE A 1 188 ? -1.688 8.062 22.266 1 75.25 188 ILE A O 1
ATOM 1467 N N . TYR A 1 189 ? -0.019 6.551 21.953 1 80.19 189 TYR A N 1
ATOM 1468 C CA . TYR A 1 189 ? -0.479 6.238 20.594 1 80.19 189 TYR A CA 1
ATOM 1469 C C . TYR A 1 189 ? -1.14 4.867 20.547 1 80.19 189 TYR A C 1
ATOM 1471 O O . TYR A 1 189 ? -1.608 4.43 19.5 1 80.19 189 TYR A O 1
ATOM 1479 N N . LEU A 1 190 ? -1.247 4.199 21.609 1 82.62 190 LEU A N 1
ATOM 1480 C CA . LEU A 1 190 ? -1.58 2.781 21.656 1 82.62 190 LEU A CA 1
ATOM 1481 C C . LEU A 1 190 ? -2.943 2.521 21.016 1 82.62 190 LEU A C 1
ATOM 1483 O O . LEU A 1 190 ? -3.104 1.573 20.25 1 82.62 190 LEU A O 1
ATOM 1487 N N . HIS A 1 191 ? -3.881 3.326 21.312 1 83.44 191 HIS A N 1
ATOM 1488 C CA . HIS A 1 191 ? -5.223 3.09 20.781 1 83.44 191 HIS A CA 1
ATOM 1489 C C . HIS A 1 191 ? -5.266 3.26 19.266 1 83.44 191 HIS A C 1
ATOM 1491 O O . HIS A 1 191 ? -5.805 2.408 18.562 1 83.44 191 HIS A O 1
ATOM 1497 N N . SER A 1 192 ? -4.637 4.285 18.812 1 84.44 192 SER A N 1
ATOM 1498 C CA . SER A 1 192 ? -4.586 4.539 17.391 1 84.44 192 SER A CA 1
ATOM 1499 C C . SER A 1 192 ? -3.787 3.459 16.656 1 84.44 192 SER A C 1
ATOM 1501 O O . SER A 1 192 ? -4.184 3.002 15.586 1 84.44 192 SER A O 1
ATOM 1503 N N . VAL A 1 193 ? -2.773 3.02 17.359 1 87 193 VAL A N 1
ATOM 1504 C CA . VAL A 1 193 ? -1.886 2.041 16.734 1 87 193 VAL A CA 1
ATOM 1505 C C . VAL A 1 193 ? -2.566 0.675 16.703 1 87 193 VAL A C 1
ATOM 1507 O O . VAL A 1 193 ? -2.475 -0.045 15.703 1 87 193 VAL A O 1
ATOM 1510 N N . ILE A 1 194 ? -3.277 0.326 17.672 1 87.56 194 ILE A N 1
ATOM 1511 C CA . ILE A 1 194 ? -3.971 -0.957 17.734 1 87.56 194 ILE A CA 1
ATOM 1512 C C . ILE A 1 194 ? -5.02 -1.021 16.625 1 87.56 194 ILE A C 1
ATOM 1514 O O . ILE A 1 194 ? -5.117 -2.025 15.914 1 87.56 194 ILE A O 1
ATOM 1518 N N . VAL A 1 195 ? -5.672 0.049 16.469 1 87.81 195 VAL A N 1
ATOM 1519 C CA . VAL A 1 195 ? -6.703 0.09 15.438 1 87.81 195 VAL A CA 1
ATOM 1520 C C . VAL A 1 195 ? -6.059 0.039 14.055 1 87.81 195 VAL A C 1
ATOM 1522 O O . VAL A 1 195 ? -6.473 -0.747 13.195 1 87.81 195 VAL A O 1
ATOM 1525 N N . ALA A 1 196 ? -5.062 0.847 13.875 1 88.25 196 ALA A N 1
ATOM 1526 C CA . ALA A 1 196 ? -4.402 0.927 12.578 1 88.25 196 ALA A CA 1
ATOM 1527 C C . ALA A 1 196 ? -3.746 -0.403 12.211 1 88.25 196 ALA A C 1
ATOM 1529 O O . ALA A 1 196 ? -3.973 -0.937 11.125 1 88.25 196 ALA A O 1
ATOM 1530 N N . VAL A 1 197 ? -3.064 -0.941 13.133 1 87.44 197 VAL A N 1
ATOM 1531 C CA . VAL A 1 197 ? -2.355 -2.195 12.898 1 87.44 197 VAL A CA 1
ATOM 1532 C C . VAL A 1 197 ? -3.359 -3.334 12.742 1 87.44 197 VAL A C 1
ATOM 1534 O O . VAL A 1 197 ? -3.17 -4.223 11.906 1 87.44 197 VAL A O 1
ATOM 1537 N N . GLY A 1 198 ? -4.371 -3.303 13.531 1 88.56 198 GLY A N 1
ATOM 1538 C CA . GLY A 1 198 ? -5.422 -4.297 13.391 1 88.56 198 GLY A CA 1
ATOM 1539 C C . GLY A 1 198 ? -6.055 -4.297 12.016 1 88.56 198 GLY A C 1
ATOM 1540 O O . GLY A 1 198 ? -6.238 -5.359 11.406 1 88.56 198 GLY A O 1
ATOM 1541 N N . LEU A 1 199 ? -6.266 -3.154 11.508 1 88.12 199 LEU A N 1
ATOM 1542 C CA . LEU A 1 199 ? -6.879 -3.025 10.188 1 88.12 199 LEU A CA 1
ATOM 1543 C C . LEU A 1 199 ? -5.906 -3.457 9.094 1 88.12 199 LEU A C 1
ATOM 1545 O O . LEU A 1 199 ? -6.305 -4.113 8.133 1 88.12 199 LEU A O 1
ATOM 1549 N N . MET A 1 200 ? -4.672 -3.125 9.281 1 86.44 200 MET A N 1
ATOM 1550 C CA . MET A 1 200 ? -3.656 -3.531 8.312 1 86.44 200 MET A CA 1
ATOM 1551 C C . MET A 1 200 ? -3.51 -5.051 8.281 1 86.44 200 MET A C 1
ATOM 1553 O O . MET A 1 200 ? -3.398 -5.645 7.211 1 86.44 200 MET A O 1
ATOM 1557 N N . ALA A 1 201 ? -3.504 -5.574 9.438 1 84.94 201 ALA A N 1
ATOM 1558 C CA . ALA A 1 201 ? -3.391 -7.023 9.539 1 84.94 201 ALA A CA 1
ATOM 1559 C C . ALA A 1 201 ? -4.598 -7.715 8.906 1 84.94 201 ALA A C 1
ATOM 1561 O O . ALA A 1 201 ? -4.449 -8.711 8.195 1 84.94 201 ALA A O 1
ATOM 1562 N N . PHE A 1 202 ? -5.645 -7.145 9.125 1 83.06 202 PHE A N 1
ATOM 1563 C CA . PHE A 1 202 ? -6.867 -7.695 8.562 1 83.06 202 PHE A CA 1
ATOM 1564 C C . PHE A 1 202 ? -6.824 -7.656 7.035 1 83.06 202 PHE A C 1
ATOM 1566 O O . PHE A 1 202 ? -7.223 -8.617 6.375 1 83.06 202 PHE A O 1
ATOM 1573 N N . GLN A 1 203 ? -6.371 -6.605 6.531 1 78 203 GLN A N 1
ATOM 1574 C CA . GLN A 1 203 ? -6.277 -6.445 5.082 1 78 203 GLN A CA 1
ATOM 1575 C C . GLN A 1 203 ? -5.383 -7.52 4.469 1 78 203 GLN A C 1
ATOM 1577 O O . GLN A 1 203 ? -5.703 -8.078 3.418 1 78 203 GLN A O 1
ATOM 1582 N N . GLN A 1 204 ? -4.336 -7.816 5.148 1 78.56 204 GLN A N 1
ATOM 1583 C CA . GLN A 1 204 ? -3.375 -8.766 4.59 1 78.56 204 GLN A CA 1
ATOM 1584 C C . GLN A 1 204 ? -3.861 -10.203 4.75 1 78.56 204 GLN A C 1
ATOM 1586 O O . GLN A 1 204 ? -3.684 -11.023 3.852 1 78.56 204 GLN A O 1
ATOM 1591 N N . PHE A 1 205 ? -4.543 -10.477 5.812 1 79.69 205 PHE A N 1
ATOM 1592 C CA . PHE A 1 205 ? -4.918 -11.852 6.113 1 79.69 205 PHE A CA 1
ATOM 1593 C C . PHE A 1 205 ? -6.242 -12.211 5.453 1 79.69 205 PHE A C 1
ATOM 1595 O O . PHE A 1 205 ? -6.613 -13.383 5.391 1 79.69 205 PHE A O 1
ATOM 1602 N N . SER A 1 206 ? -6.93 -11.195 5.016 1 72.31 206 SER A N 1
ATOM 1603 C CA . SER A 1 206 ? -8.18 -11.477 4.32 1 72.31 206 SER A CA 1
ATOM 1604 C C . SER A 1 206 ? -7.926 -11.93 2.885 1 72.31 206 SER A C 1
ATOM 1606 O O . SER A 1 206 ? -8.867 -12.258 2.154 1 72.31 206 SER A O 1
ATOM 1608 N N . GLY A 1 207 ? -6.754 -12.305 2.502 1 60.97 207 GLY A N 1
ATOM 1609 C CA . GLY A 1 207 ? -6.48 -13.234 1.421 1 60.97 207 GLY A CA 1
ATOM 1610 C C . GLY A 1 207 ? -6.207 -12.555 0.095 1 60.97 207 GLY A C 1
ATOM 1611 O O . GLY A 1 207 ? -6.234 -13.195 -0.958 1 60.97 207 GLY A O 1
ATOM 1612 N N . ILE A 1 208 ? -6.168 -11.211 0.003 1 57.28 208 ILE A N 1
ATOM 1613 C CA . ILE A 1 208 ? -6.105 -10.758 -1.382 1 57.28 208 ILE A CA 1
ATOM 1614 C C . ILE A 1 208 ? -5.012 -11.523 -2.127 1 57.28 208 ILE A C 1
ATOM 1616 O O . ILE A 1 208 ? -5.23 -11.992 -3.246 1 57.28 208 ILE A O 1
ATOM 1620 N N . ASN A 1 209 ? -3.881 -11.883 -1.469 1 60.75 209 ASN A N 1
ATOM 1621 C CA . ASN A 1 209 ? -2.736 -12.367 -2.232 1 60.75 209 ASN A CA 1
ATOM 1622 C C . ASN A 1 209 ? -2.65 -13.891 -2.207 1 60.75 209 ASN A C 1
ATOM 1624 O O . ASN A 1 209 ? -2.016 -14.492 -3.074 1 60.75 209 ASN A O 1
ATOM 1628 N N . GLY A 1 210 ? -3.52 -14.453 -1.394 1 60.69 210 GLY A N 1
ATOM 1629 C CA . GLY A 1 210 ? -3.371 -15.898 -1.29 1 60.69 210 GLY A CA 1
ATOM 1630 C C . GLY A 1 210 ? -3.914 -16.641 -2.496 1 60.69 210 GLY A C 1
ATOM 1631 O O . GLY A 1 210 ? -3.232 -17.5 -3.061 1 60.69 210 GLY A O 1
ATOM 1632 N N . ILE A 1 211 ? -5.043 -16.281 -2.906 1 64.62 211 ILE A N 1
ATOM 1633 C CA . ILE A 1 211 ? -5.672 -16.969 -4.027 1 64.62 211 ILE A CA 1
ATOM 1634 C C . ILE A 1 211 ? -4.98 -16.578 -5.328 1 64.62 211 ILE A C 1
ATOM 1636 O O . ILE A 1 211 ? -4.895 -17.391 -6.262 1 64.62 211 ILE A O 1
ATOM 1640 N N . GLY A 1 212 ? -4.395 -15.438 -5.273 1 72.94 212 GLY A N 1
ATOM 1641 C CA . GLY A 1 212 ? -3.725 -14.984 -6.48 1 72.94 212 GLY A CA 1
ATOM 1642 C C . GLY A 1 212 ? -2.453 -15.758 -6.781 1 72.94 212 GLY A C 1
ATOM 1643 O O . GLY A 1 212 ? -2.168 -16.062 -7.941 1 72.94 212 GLY A O 1
ATOM 1644 N N . PHE A 1 213 ? -1.882 -16.219 -5.762 1 72.25 213 PHE A N 1
ATOM 1645 C CA . PHE A 1 213 ? -0.616 -16.922 -5.934 1 72.25 213 PHE A CA 1
ATOM 1646 C C . PHE A 1 213 ? -0.852 -18.375 -6.34 1 72.25 213 PHE A C 1
ATOM 1648 O O . PHE A 1 213 ? 0.038 -19.016 -6.898 1 72.25 213 PHE A O 1
ATOM 1655 N N . TYR A 1 214 ? -2.053 -18.828 -6.102 1 76.38 214 TYR A N 1
ATOM 1656 C CA . TYR A 1 214 ? -2.367 -20.203 -6.414 1 76.38 214 TYR A CA 1
ATOM 1657 C C . TYR A 1 214 ? -3.527 -20.297 -7.398 1 76.38 214 TYR A C 1
ATOM 1659 O O . TYR A 1 214 ? -4.238 -21.297 -7.445 1 76.38 214 TYR A O 1
ATOM 1667 N N . ALA A 1 215 ? -3.621 -19.234 -8.078 1 75.62 215 ALA A N 1
ATOM 1668 C CA . ALA A 1 215 ? -4.758 -19.156 -8.984 1 75.62 215 ALA A CA 1
ATOM 1669 C C . ALA A 1 215 ? -4.754 -20.312 -9.977 1 75.62 215 ALA A C 1
ATOM 1671 O O . ALA A 1 215 ? -5.793 -20.922 -10.234 1 75.62 215 ALA A O 1
ATOM 1672 N N . SER A 1 216 ? -3.605 -20.625 -10.469 1 75.88 216 SER A N 1
ATOM 1673 C CA . SER A 1 216 ? -3.486 -21.688 -11.445 1 75.88 216 SER A CA 1
ATOM 1674 C C . SER A 1 216 ? -3.824 -23.047 -10.828 1 75.88 216 SER A C 1
ATOM 1676 O O . SER A 1 216 ? -4.625 -23.797 -11.383 1 75.88 216 SER A O 1
ATOM 1678 N N . GLN A 1 217 ? -3.283 -23.281 -9.703 1 76.56 217 GLN A N 1
ATOM 1679 C CA . GLN A 1 217 ? -3.463 -24.562 -9.031 1 76.56 217 GLN A CA 1
ATOM 1680 C C . GLN A 1 217 ? -4.902 -24.734 -8.562 1 76.56 217 GLN A C 1
ATOM 1682 O O . GLN A 1 217 ? -5.473 -25.828 -8.68 1 76.56 217 GLN A O 1
ATOM 1687 N N . ILE A 1 218 ? -5.473 -23.766 -8.102 1 78.69 218 ILE A N 1
ATOM 1688 C CA . ILE A 1 218 ? -6.844 -23.812 -7.602 1 78.69 218 ILE A CA 1
ATOM 1689 C C . ILE A 1 218 ? -7.805 -24.062 -8.758 1 78.69 218 ILE A C 1
ATOM 1691 O O . ILE A 1 218 ? -8.734 -24.859 -8.641 1 78.69 218 ILE A O 1
ATOM 1695 N N . PHE A 1 219 ? -7.492 -23.406 -9.812 1 81.31 219 PHE A N 1
ATOM 1696 C CA . PHE A 1 219 ? -8.344 -23.547 -10.984 1 81.31 219 PHE A CA 1
ATOM 1697 C C . PHE A 1 219 ? -8.281 -24.969 -11.523 1 81.31 219 PHE A C 1
ATOM 1699 O O . PHE A 1 219 ? -9.305 -25.547 -11.914 1 81.31 219 PHE A O 1
ATOM 1706 N N . LEU A 1 220 ? -7.133 -25.547 -11.445 1 80.44 220 LEU A N 1
ATOM 1707 C CA . LEU A 1 220 ? -6.957 -26.938 -11.867 1 80.44 220 LEU A CA 1
ATOM 1708 C C . LEU A 1 220 ? -7.672 -27.875 -10.906 1 80.44 220 LEU A C 1
ATOM 1710 O O . LEU A 1 220 ? -8.375 -28.797 -11.344 1 80.44 220 LEU A O 1
ATOM 1714 N N . GLU A 1 221 ? -7.535 -27.625 -9.742 1 80.31 221 GLU A N 1
ATOM 1715 C CA . GLU A 1 221 ? -8.125 -28.5 -8.727 1 80.31 221 GLU A CA 1
ATOM 1716 C C . GLU A 1 221 ? -9.648 -28.391 -8.727 1 80.31 221 GLU A C 1
ATOM 1718 O O . GLU A 1 221 ? -10.336 -29.312 -8.297 1 80.31 221 GLU A O 1
ATOM 1723 N N . ALA A 1 222 ? -10.031 -27.266 -9.164 1 78.69 222 ALA A N 1
ATOM 1724 C CA . ALA A 1 222 ? -11.477 -27.062 -9.227 1 78.69 222 ALA A CA 1
ATOM 1725 C C . ALA A 1 222 ? -12.078 -27.719 -10.461 1 78.69 222 ALA A C 1
ATOM 1727 O O . ALA A 1 222 ? -13.289 -27.672 -10.68 1 78.69 222 ALA A O 1
ATOM 1728 N N . GLY A 1 223 ? -11.242 -28.344 -11.211 1 75 223 GLY A N 1
ATOM 1729 C CA . GLY A 1 223 ? -11.75 -29.203 -12.273 1 75 223 GLY A CA 1
ATOM 1730 C C . GLY A 1 223 ? -11.547 -28.625 -13.656 1 75 223 GLY A C 1
ATOM 1731 O O . GLY A 1 223 ? -12.125 -29.125 -14.633 1 75 223 GLY A O 1
ATOM 1732 N N . ASN A 1 224 ? -10.719 -27.625 -13.711 1 75.44 224 ASN A N 1
ATOM 1733 C CA . ASN A 1 224 ? -10.516 -27.031 -15.023 1 75.44 224 ASN A CA 1
ATOM 1734 C C . ASN A 1 224 ? -9.133 -27.359 -15.578 1 75.44 224 ASN A C 1
ATOM 1736 O O . ASN A 1 224 ? -8.195 -27.625 -14.82 1 75.44 224 ASN A O 1
ATOM 1740 N N . SER A 1 225 ? -9.148 -27.391 -16.922 1 72.44 225 SER A N 1
ATOM 1741 C CA . SER A 1 225 ? -7.961 -27.969 -17.547 1 72.44 225 SER A CA 1
ATOM 1742 C C . SER A 1 225 ? -6.918 -26.906 -17.844 1 72.44 225 SER A C 1
ATOM 1744 O O . SER A 1 225 ? -5.738 -27.203 -18.016 1 72.44 225 SER A O 1
ATOM 1746 N N . SER A 1 226 ? -7.316 -25.688 -17.859 1 83.69 226 SER A N 1
ATOM 1747 C CA . SER A 1 226 ? -6.305 -24.75 -18.328 1 83.69 226 SER A CA 1
ATOM 1748 C C . SER A 1 226 ? -5.848 -23.828 -17.203 1 83.69 226 SER A C 1
ATOM 1750 O O . SER A 1 226 ? -6.547 -22.875 -16.844 1 83.69 226 SER A O 1
ATOM 1752 N N . PRO A 1 227 ? -4.668 -24.094 -16.625 1 79.38 227 PRO A N 1
ATOM 1753 C CA . PRO A 1 227 ? -4.129 -23.234 -15.578 1 79.38 227 PRO A CA 1
ATOM 1754 C C . PRO A 1 227 ? -3.963 -21.781 -16.031 1 79.38 227 PRO A C 1
ATOM 1756 O O . PRO A 1 227 ? -4.168 -20.859 -15.242 1 79.38 227 PRO A O 1
ATOM 1759 N N . LYS A 1 228 ? -3.686 -21.656 -17.344 1 84.19 228 LYS A N 1
ATOM 1760 C CA . LYS A 1 228 ? -3.504 -20.312 -17.891 1 84.19 228 LYS A CA 1
ATOM 1761 C C . LYS A 1 228 ? -4.816 -19.531 -17.906 1 84.19 228 LYS A C 1
ATOM 1763 O O . LYS A 1 228 ? -4.832 -18.328 -17.672 1 84.19 228 LYS A O 1
ATOM 1768 N N . LEU A 1 229 ? -5.84 -20.266 -18.094 1 85.44 229 LEU A N 1
ATOM 1769 C CA . LEU A 1 229 ? -7.148 -19.625 -18.094 1 85.44 229 LEU A CA 1
ATOM 1770 C C . LEU A 1 229 ? -7.52 -19.141 -16.688 1 85.44 229 LEU A C 1
ATOM 1772 O O . LEU A 1 229 ? -8.117 -18.078 -16.547 1 85.44 229 LEU A O 1
ATOM 1776 N N . GLY A 1 230 ? -7.164 -19.922 -15.695 1 83.06 230 GLY A N 1
ATOM 1777 C CA . GLY A 1 230 ? -7.43 -19.516 -14.32 1 83.06 230 GLY A CA 1
ATOM 1778 C C . GLY A 1 230 ? -6.727 -18.234 -13.938 1 83.06 230 GLY A C 1
ATOM 1779 O O . GLY A 1 230 ? -7.328 -17.344 -13.32 1 83.06 230 GLY A O 1
ATOM 1780 N N . VAL A 1 231 ? -5.488 -18.125 -14.328 1 83.5 231 VAL A N 1
ATOM 1781 C CA . VAL A 1 231 ? -4.703 -16.938 -14.039 1 83.5 231 VAL A CA 1
ATOM 1782 C C . VAL A 1 231 ? -5.266 -15.742 -14.812 1 83.5 231 VAL A C 1
ATOM 1784 O O . VAL A 1 231 ? -5.402 -14.641 -14.266 1 83.5 231 VAL A O 1
ATOM 1787 N N . ALA A 1 232 ? -5.629 -15.977 -16.078 1 88.25 232 ALA A N 1
ATOM 1788 C CA . ALA A 1 232 ? -6.18 -14.914 -16.906 1 88.25 232 ALA A CA 1
ATOM 1789 C C . ALA A 1 232 ? -7.492 -14.391 -16.344 1 88.25 232 ALA A C 1
ATOM 1791 O O . ALA A 1 232 ? -7.703 -13.18 -16.266 1 88.25 232 ALA A O 1
ATOM 1792 N N . LEU A 1 233 ? -8.32 -15.281 -15.961 1 85.56 233 LEU A N 1
ATOM 1793 C CA . LEU A 1 233 ? -9.617 -14.891 -15.422 1 85.56 233 LEU A CA 1
ATOM 1794 C C . LEU A 1 233 ? -9.445 -14.094 -14.125 1 85.56 233 LEU A C 1
ATOM 1796 O O . LEU A 1 233 ? -10.141 -13.094 -13.914 1 85.56 233 LEU A O 1
ATOM 1800 N N . TYR A 1 234 ? -8.562 -14.586 -13.312 1 83.69 234 TYR A N 1
ATOM 1801 C CA . TYR A 1 234 ? -8.281 -13.852 -12.086 1 83.69 234 TYR A CA 1
ATOM 1802 C C . TYR A 1 234 ? -7.812 -12.438 -12.383 1 83.69 234 TYR A C 1
ATOM 1804 O O . TYR A 1 234 ? -8.297 -11.469 -11.789 1 83.69 234 TYR A O 1
ATOM 1812 N N . ALA A 1 235 ? -6.855 -12.281 -13.336 1 86.06 235 ALA A N 1
ATOM 1813 C CA . ALA A 1 235 ? -6.277 -10.992 -13.695 1 86.06 235 ALA A CA 1
ATOM 1814 C C . ALA A 1 235 ? -7.336 -10.07 -14.289 1 86.06 235 ALA A C 1
ATOM 1816 O O . ALA A 1 235 ? -7.379 -8.875 -13.977 1 86.06 235 ALA A O 1
ATOM 1817 N N . PHE A 1 236 ? -8.219 -10.633 -15.047 1 87.94 236 PHE A N 1
ATOM 1818 C CA . PHE A 1 236 ? -9.227 -9.828 -15.727 1 87.94 236 PHE A CA 1
ATOM 1819 C C . PHE A 1 236 ? -10.312 -9.383 -14.758 1 87.94 236 PHE A C 1
ATOM 1821 O O . PHE A 1 236 ? -10.859 -8.281 -14.891 1 87.94 236 PHE A O 1
ATOM 1828 N N . ILE A 1 237 ? -10.641 -10.164 -13.828 1 84.62 237 ILE A N 1
ATOM 1829 C CA . ILE A 1 237 ? -11.711 -9.859 -12.883 1 84.62 237 ILE A CA 1
ATOM 1830 C C . ILE A 1 237 ? -11.258 -8.75 -11.938 1 84.62 237 ILE A C 1
ATOM 1832 O O . ILE A 1 237 ? -12.055 -7.883 -11.562 1 84.62 237 ILE A O 1
ATOM 1836 N N . GLN A 1 238 ? -10.031 -8.781 -11.648 1 83.75 238 GLN A N 1
ATOM 1837 C CA . 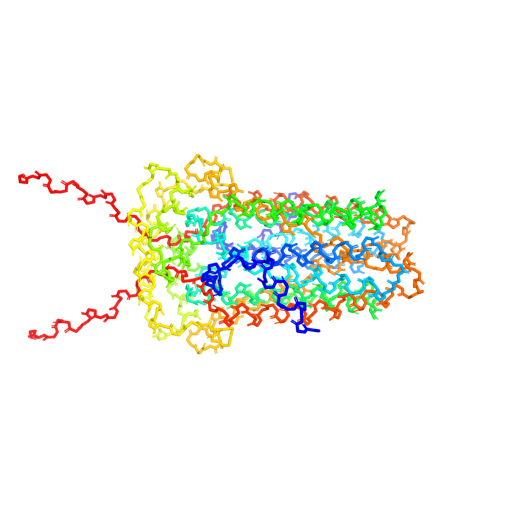GLN A 1 238 ? -9.539 -7.832 -10.656 1 83.75 238 GLN A CA 1
ATOM 1838 C C . GLN A 1 238 ? -9.523 -6.414 -11.219 1 83.75 238 GLN A C 1
ATOM 1840 O O . GLN A 1 238 ? -9.695 -5.445 -10.477 1 83.75 238 GLN A O 1
ATOM 1845 N N . ILE A 1 239 ? -9.375 -6.199 -12.492 1 86.31 239 ILE A N 1
ATOM 1846 C CA . ILE A 1 239 ? -9.211 -4.883 -13.109 1 86.31 239 ILE A CA 1
ATOM 1847 C C . ILE A 1 239 ? -10.516 -4.098 -12.992 1 86.31 239 ILE A C 1
ATOM 1849 O O . ILE A 1 239 ? -10.539 -2.998 -12.438 1 86.31 239 ILE A O 1
ATOM 1853 N N . PRO A 1 240 ? -11.57 -4.633 -13.406 1 85.12 240 PRO A N 1
ATOM 1854 C CA . PRO A 1 240 ? -12.812 -3.857 -13.312 1 85.12 240 PRO A CA 1
ATOM 1855 C C . PRO A 1 240 ? -13.266 -3.648 -11.867 1 85.12 240 PRO A C 1
ATOM 1857 O O . PRO A 1 240 ? -13.844 -2.605 -11.547 1 85.12 240 PRO A O 1
ATOM 1860 N N . ILE A 1 241 ? -13.062 -4.582 -11.055 1 80.62 241 ILE A N 1
ATOM 1861 C CA . ILE A 1 241 ? -13.469 -4.473 -9.656 1 80.62 241 ILE A CA 1
ATOM 1862 C C . ILE A 1 241 ? -12.734 -3.307 -9 1 80.62 241 ILE A C 1
ATOM 1864 O O . ILE A 1 241 ? -13.352 -2.482 -8.32 1 80.62 241 ILE A O 1
ATOM 1868 N N . ASN A 1 242 ? -11.453 -3.262 -9.195 1 79.81 242 ASN A N 1
ATOM 1869 C CA . ASN A 1 242 ? -10.672 -2.174 -8.617 1 79.81 242 ASN A CA 1
ATOM 1870 C C . ASN A 1 242 ? -11.008 -0.834 -9.266 1 79.81 242 ASN A C 1
ATOM 1872 O O . ASN A 1 242 ? -11.031 0.199 -8.594 1 79.81 242 ASN A O 1
ATOM 1876 N N . GLY A 1 243 ? -11.234 -0.877 -10.547 1 78.75 243 GLY A N 1
ATOM 1877 C CA . GLY A 1 243 ? -11.688 0.329 -11.219 1 78.75 243 GLY A CA 1
ATOM 1878 C C . GLY A 1 243 ? -13 0.865 -10.664 1 78.75 243 GLY A C 1
ATOM 1879 O O . GLY A 1 243 ? -13.141 2.07 -10.445 1 78.75 243 GLY A O 1
ATOM 1880 N N . MET A 1 244 ? -13.836 0.022 -10.391 1 78.38 244 MET A N 1
ATOM 1881 C CA . MET A 1 244 ? -15.141 0.409 -9.852 1 78.38 244 MET A CA 1
ATOM 1882 C C . MET A 1 244 ? -15 0.936 -8.43 1 78.38 244 MET A C 1
ATOM 1884 O O . MET A 1 244 ? -15.633 1.93 -8.07 1 78.38 244 MET A O 1
ATOM 1888 N N . THR A 1 245 ? -14.203 0.267 -7.703 1 73.81 245 THR A N 1
ATOM 1889 C CA . THR A 1 245 ? -14 0.683 -6.32 1 73.81 245 THR A CA 1
ATOM 1890 C C . THR A 1 245 ? -13.352 2.062 -6.262 1 73.81 245 THR A C 1
ATOM 1892 O O . THR A 1 245 ? -13.742 2.902 -5.445 1 73.81 245 THR A O 1
ATOM 1895 N N . THR A 1 246 ? -12.414 2.25 -7.121 1 73.25 246 THR A N 1
ATOM 1896 C CA . THR A 1 246 ? -11.75 3.545 -7.203 1 73.25 246 THR A CA 1
ATOM 1897 C C . THR A 1 246 ? -12.75 4.637 -7.586 1 73.25 246 THR A C 1
ATOM 1899 O O . THR A 1 246 ? -12.727 5.734 -7.02 1 73.25 246 THR A O 1
ATOM 1902 N N . GLY A 1 247 ? -13.578 4.359 -8.547 1 68.38 247 GLY A N 1
ATOM 1903 C CA . GLY A 1 247 ? -14.594 5.305 -8.969 1 68.38 247 GLY A CA 1
ATOM 1904 C C . GLY A 1 247 ? -15.586 5.645 -7.871 1 68.38 247 GLY A C 1
ATOM 1905 O O . GLY A 1 247 ? -15.969 6.805 -7.711 1 68.38 247 GLY A O 1
ATOM 1906 N N . LEU A 1 248 ? -15.898 4.727 -7.102 1 65.69 248 LEU A N 1
ATOM 1907 C CA . LEU A 1 248 ? -16.844 4.918 -6.012 1 65.69 248 LEU A CA 1
ATOM 1908 C C . LEU A 1 248 ? -16.234 5.773 -4.906 1 65.69 248 LEU A C 1
ATOM 1910 O O . LEU A 1 248 ? -16.906 6.664 -4.371 1 65.69 248 LEU A O 1
ATOM 1914 N N . ILE A 1 249 ? -15.031 5.57 -4.637 1 63.81 249 ILE A N 1
ATOM 1915 C CA . ILE A 1 249 ? -14.359 6.289 -3.562 1 63.81 249 ILE A CA 1
ATOM 1916 C C . ILE A 1 249 ? -14.109 7.738 -3.986 1 63.81 249 ILE A C 1
ATOM 1918 O O . ILE A 1 249 ? -14.227 8.656 -3.174 1 63.81 249 ILE A O 1
ATOM 1922 N N . ASP A 1 250 ? -13.773 7.855 -5.234 1 62.56 250 ASP A N 1
ATOM 1923 C CA . ASP A 1 250 ? -13.547 9.195 -5.773 1 62.56 250 ASP A CA 1
ATOM 1924 C C . ASP A 1 250 ? -14.82 10.039 -5.68 1 62.56 250 ASP A C 1
ATOM 1926 O O . ASP A 1 250 ? -14.75 11.242 -5.406 1 62.56 250 ASP A O 1
ATOM 1930 N N . ARG A 1 251 ? -15.898 9.406 -5.949 1 57.56 251 ARG A N 1
ATOM 1931 C CA . ARG A 1 251 ? -17.156 10.133 -5.934 1 57.56 251 ARG A CA 1
ATOM 1932 C C . ARG A 1 251 ? -17.594 10.445 -4.508 1 57.56 251 ARG A C 1
ATOM 1934 O O . ARG A 1 251 ? -18.25 11.461 -4.262 1 57.56 251 ARG A O 1
ATOM 1941 N N . THR A 1 252 ? -17.453 9.406 -3.766 1 52.59 252 THR A N 1
ATOM 1942 C CA . THR A 1 252 ? -17.953 9.641 -2.416 1 52.59 252 THR A CA 1
ATOM 1943 C C . THR A 1 252 ? -17.062 10.633 -1.67 1 52.59 252 THR A C 1
ATOM 1945 O O . THR A 1 252 ? -17.453 11.148 -0.618 1 52.59 252 THR A O 1
ATOM 1948 N N . GLY A 1 253 ? -16.297 11.422 -2.293 1 48.47 253 GLY A N 1
ATOM 1949 C CA . GLY A 1 253 ? -15.625 12.609 -1.797 1 48.47 253 GLY A CA 1
ATOM 1950 C C . GLY A 1 253 ? -14.703 12.336 -0.623 1 48.47 253 GLY A C 1
ATOM 1951 O O . GLY A 1 253 ? -14.414 13.227 0.172 1 48.47 253 GLY A O 1
ATOM 1952 N N . ARG A 1 254 ? -14.781 11.211 -0.02 1 46.97 254 ARG A N 1
ATOM 1953 C CA . ARG A 1 254 ? -14.172 11.195 1.306 1 46.97 254 ARG A CA 1
ATOM 1954 C C . ARG A 1 254 ? -12.695 11.578 1.233 1 46.97 254 ARG A C 1
ATOM 1956 O O . ARG A 1 254 ? -11.828 10.711 1.096 1 46.97 254 ARG A O 1
ATOM 1963 N N . LYS A 1 255 ? -12.531 12.672 0.576 1 45.97 255 LYS A N 1
ATOM 1964 C CA . LYS A 1 255 ? -11.172 13.211 0.479 1 45.97 255 LYS A CA 1
ATOM 1965 C C . LYS A 1 255 ? -10.539 13.352 1.858 1 45.97 255 LYS A C 1
ATOM 1967 O O . LYS A 1 255 ? -11.156 13.891 2.781 1 45.97 255 LYS A O 1
ATOM 1972 N N . PRO A 1 256 ? -9.781 12.539 2.205 1 37.78 256 PRO A N 1
ATOM 1973 C CA . PRO A 1 256 ? -9.102 12.953 3.434 1 37.78 256 PRO A CA 1
ATOM 1974 C C . PRO A 1 256 ? -8.812 14.453 3.469 1 37.78 256 PRO A C 1
ATOM 1976 O O . PRO A 1 256 ? -8.234 14.992 2.523 1 37.78 256 PRO A O 1
ATOM 1979 N N . LEU A 1 257 ? -9.703 15.305 3.924 1 32.16 257 LEU A N 1
ATOM 1980 C CA . LEU A 1 257 ? -9.219 16.641 4.211 1 32.16 257 LEU A CA 1
ATOM 1981 C C . LEU A 1 257 ? -7.863 16.594 4.902 1 32.16 257 LEU A C 1
ATOM 1983 O O . LEU A 1 257 ? -7.781 16.312 6.102 1 32.16 257 LEU A O 1
ATOM 1987 N N . ILE A 1 258 ? -6.938 15.914 4.363 1 32.66 258 ILE A N 1
ATOM 1988 C CA . ILE A 1 258 ? -5.664 16.109 5.043 1 32.66 258 ILE A CA 1
ATOM 1989 C C . ILE A 1 258 ? -5.504 17.578 5.414 1 32.66 258 ILE A C 1
ATOM 1991 O O . ILE A 1 258 ? -5.602 18.469 4.551 1 32.66 258 ILE A O 1
ATOM 1995 N N . LEU A 1 259 ? -5.816 17.953 6.652 1 30.86 259 LEU A N 1
ATOM 1996 C CA . LEU A 1 259 ? -5.527 19.266 7.238 1 30.86 259 LEU A CA 1
ATOM 1997 C C . LEU A 1 259 ? -4.223 19.828 6.691 1 30.86 259 LEU A C 1
ATOM 1999 O O . LEU A 1 259 ? -3.145 19.312 6.992 1 30.86 259 LEU A O 1
ATOM 2003 N N . GLY A 1 260 ? -4.074 20.047 5.387 1 29.11 260 GLY A N 1
ATOM 2004 C CA . GLY A 1 260 ? -3.023 20.969 4.98 1 29.11 260 GLY A CA 1
ATOM 2005 C C . GLY A 1 260 ? -2.873 22.156 5.914 1 29.11 260 GLY A C 1
ATOM 2006 O O . GLY A 1 260 ? -3.787 22.469 6.676 1 29.11 260 GLY A O 1
ATOM 2007 N N . VAL A 1 261 ? -1.648 22.578 6.238 1 27.98 261 VAL A N 1
ATOM 2008 C CA . VAL A 1 261 ? -1.302 23.906 6.73 1 27.98 261 VAL A CA 1
ATOM 2009 C C . VAL A 1 261 ? -2.184 24.953 6.059 1 27.98 261 VAL A C 1
ATOM 2011 O O . VAL A 1 261 ? -2.428 24.891 4.852 1 27.98 261 VAL A O 1
ATOM 2014 N N . PRO A 1 262 ? -3.053 25.719 6.754 1 27.27 262 PRO A N 1
ATOM 2015 C CA . PRO A 1 262 ? -3.562 27 6.254 1 27.27 262 PRO A CA 1
ATOM 2016 C C . PRO A 1 262 ? -2.596 27.672 5.289 1 27.27 262 PRO A C 1
ATOM 2018 O O . PRO A 1 262 ? -1.416 27.844 5.609 1 27.27 262 PRO A O 1
ATOM 2021 N N . SER A 1 263 ? -2.613 27.578 4.051 1 26.8 263 SER A N 1
ATOM 2022 C CA . SER A 1 263 ? -2.254 28.75 3.258 1 26.8 263 SER A CA 1
ATOM 2023 C C . SER A 1 263 ? -2.881 30.031 3.832 1 26.8 263 SER A C 1
ATOM 2025 O O . SER A 1 263 ? -4.062 30.297 3.609 1 26.8 263 SER A O 1
ATOM 2027 N N . LEU A 1 264 ? -2.789 30.281 5.176 1 27 264 LEU A N 1
ATOM 2028 C CA . LEU A 1 264 ? -2.879 31.641 5.688 1 27 264 LEU A CA 1
ATOM 2029 C C . LEU A 1 264 ? -2.221 32.625 4.727 1 27 264 LEU A C 1
ATOM 2031 O O . LEU A 1 264 ? -2.07 33.812 5.047 1 27 264 LEU A O 1
ATOM 2035 N N . ALA A 1 265 ? -1.533 32.25 3.684 1 26.09 265 ALA A N 1
ATOM 2036 C CA . ALA A 1 265 ? -0.938 33.406 3.012 1 26.09 265 ALA A CA 1
ATOM 2037 C C . ALA A 1 265 ? -2.016 34.344 2.467 1 26.09 265 ALA A C 1
ATOM 2039 O O . ALA A 1 265 ? -1.876 35.562 2.529 1 26.09 265 ALA A O 1
ATOM 2040 N N . PHE A 1 266 ? -2.977 33.906 1.76 1 26.3 266 PHE A N 1
ATOM 2041 C CA . PHE A 1 266 ? -3.373 34.969 0.835 1 26.3 266 PHE A CA 1
ATOM 2042 C C . PHE A 1 266 ? -4.125 36.062 1.565 1 26.3 266 PHE A C 1
ATOM 2044 O O . PHE A 1 266 ? -4.203 37.188 1.081 1 26.3 266 PHE A O 1
ATOM 2051 N N . SER A 1 267 ? -4.996 35.781 2.488 1 25.59 267 SER A N 1
ATOM 2052 C CA . SER A 1 267 ? -5.902 36.938 2.627 1 25.59 267 SER A CA 1
ATOM 2053 C C . SER A 1 267 ? -5.191 38.125 3.252 1 25.59 267 SER A C 1
ATOM 2055 O O . SER A 1 267 ? -5.719 39.25 3.238 1 25.59 267 SER A O 1
ATOM 2057 N N . GLN A 1 268 ? -4.16 37.875 4.051 1 25.52 268 GLN A N 1
ATOM 2058 C CA . GLN A 1 268 ? -3.926 39.125 4.762 1 25.52 268 GLN A CA 1
ATOM 2059 C C . GLN A 1 268 ? -3.262 40.156 3.852 1 25.52 268 GLN A C 1
ATOM 2061 O O . GLN A 1 268 ? -2.855 41.219 4.309 1 25.52 268 GLN A O 1
ATOM 2066 N N . GLY A 1 269 ? -2.945 39.844 2.582 1 26.88 269 GLY A N 1
ATOM 2067 C CA . GLY A 1 269 ? -2.318 41.031 1.974 1 26.88 269 GLY A CA 1
ATOM 2068 C C . GLY A 1 269 ? -3.209 42.25 1.973 1 26.88 269 GLY A C 1
ATOM 2069 O O . GLY A 1 269 ? -2.768 43.344 1.611 1 26.88 269 GLY A O 1
ATOM 2070 N N . ARG A 1 270 ? -4.504 42.188 2.033 1 27.61 270 ARG A N 1
ATOM 2071 C CA . ARG A 1 270 ? -5.098 43.469 1.67 1 27.61 270 ARG A CA 1
ATOM 2072 C C . ARG A 1 270 ? -4.785 44.531 2.719 1 27.61 270 ARG A C 1
ATOM 2074 O O . ARG A 1 270 ? -4.977 45.719 2.477 1 27.61 270 ARG A O 1
ATOM 2081 N N . ALA A 1 271 ? -4.59 44.125 3.965 1 28.2 271 ALA A N 1
ATOM 2082 C CA . ALA A 1 271 ? -4.82 45.312 4.781 1 28.2 271 ALA A CA 1
ATOM 2083 C C . ALA A 1 271 ? -3.668 46.312 4.645 1 28.2 271 ALA A C 1
ATOM 2085 O O . ALA A 1 271 ? -3.771 47.469 5.09 1 28.2 271 ALA A O 1
ATOM 2086 N N . SER A 1 272 ? -2.469 45.969 4.281 1 26.73 272 SER A N 1
ATOM 2087 C CA . SER A 1 272 ? -1.572 47.062 4.555 1 26.73 272 SER A CA 1
ATOM 2088 C C . SER A 1 272 ? -1.697 48.156 3.492 1 26.73 272 SER A C 1
ATOM 2090 O O . SER A 1 272 ? -0.957 49.156 3.514 1 26.73 272 SER A O 1
ATOM 2092 N N . THR A 1 273 ? -2.492 48.094 2.406 1 25.27 273 THR A N 1
ATOM 2093 C CA . THR A 1 273 ? -2.344 49.312 1.594 1 25.27 273 THR A CA 1
ATOM 2094 C C . THR A 1 273 ? -2.898 50.531 2.322 1 25.27 273 THR A C 1
ATOM 2096 O O . THR A 1 273 ? -2.648 51.656 1.92 1 25.27 273 THR A O 1
ATOM 2099 N N . LEU A 1 274 ? -3.877 50.531 3.211 1 24.75 274 LEU A N 1
ATOM 2100 C CA . LEU A 1 274 ? -4.441 51.844 3.379 1 24.75 274 LEU A CA 1
ATOM 2101 C C . LEU A 1 274 ? -3.453 52.781 4.09 1 24.75 274 LEU A C 1
ATOM 2103 O O . LEU A 1 274 ? -3.699 53.969 4.215 1 24.75 274 LEU A O 1
ATOM 2107 N N . ARG A 1 275 ? -2.15 52.531 4.395 1 21.06 275 ARG A N 1
ATOM 2108 C CA . ARG A 1 275 ? -1.58 53.875 4.512 1 21.06 275 ARG A CA 1
ATOM 2109 C C . ARG A 1 275 ? -1.143 54.406 3.152 1 21.06 275 ARG A C 1
ATOM 2111 O O . ARG A 1 275 ? -0.689 53.656 2.299 1 21.06 275 ARG A O 1
ATOM 2118 N N . MET B 1 1 ? -32.781 -8.688 -8.523 1 27.47 1 MET B N 1
ATOM 2119 C CA . MET B 1 1 ? -31.641 -7.773 -8.5 1 27.47 1 MET B CA 1
ATOM 2120 C C . MET B 1 1 ? -31.922 -6.574 -7.602 1 27.47 1 MET B C 1
ATOM 2122 O O . MET B 1 1 ? -31.062 -6.191 -6.793 1 27.47 1 MET B O 1
ATOM 2126 N N . ALA B 1 2 ? -33.062 -6.168 -7.605 1 37.47 2 ALA B N 1
ATOM 2127 C CA . ALA B 1 2 ? -33.562 -5.086 -6.758 1 37.47 2 ALA B CA 1
ATOM 2128 C C . ALA B 1 2 ? -33.75 -5.559 -5.32 1 37.47 2 ALA B C 1
ATOM 2130 O O . ALA B 1 2 ? -33.469 -4.832 -4.371 1 37.47 2 ALA B O 1
ATOM 2131 N N . THR B 1 3 ? -34.094 -6.621 -5.164 1 41.53 3 THR B N 1
ATOM 2132 C CA . THR B 1 3 ? -34.406 -7.152 -3.838 1 41.53 3 THR B CA 1
ATOM 2133 C C . THR B 1 3 ? -33.094 -7.406 -3.059 1 41.53 3 THR B C 1
ATOM 2135 O O . THR B 1 3 ? -33.031 -7.148 -1.854 1 41.53 3 THR B O 1
ATOM 2138 N N . MET B 1 4 ? -32.094 -7.855 -3.734 1 36.22 4 MET B N 1
ATOM 2139 C CA . MET B 1 4 ? -30.859 -8.086 -3.025 1 36.22 4 MET B CA 1
ATOM 2140 C C . MET B 1 4 ? -30.203 -6.77 -2.623 1 36.22 4 MET B C 1
ATOM 2142 O O . MET B 1 4 ? -29.547 -6.684 -1.58 1 36.22 4 MET B O 1
ATOM 2146 N N . LYS B 1 5 ? -30.5 -5.785 -3.371 1 40 5 LYS B N 1
ATOM 2147 C CA . LYS B 1 5 ? -30.047 -4.434 -3.061 1 40 5 LYS B CA 1
ATOM 2148 C C . LYS B 1 5 ? -30.688 -3.918 -1.774 1 40 5 LYS B C 1
ATOM 2150 O O . LYS B 1 5 ? -30.016 -3.32 -0.935 1 40 5 LYS B O 1
ATOM 2155 N N . ASN B 1 6 ? -31.922 -4.082 -1.704 1 43.34 6 ASN B N 1
ATOM 2156 C CA . ASN B 1 6 ? -32.656 -3.65 -0.532 1 43.34 6 ASN B CA 1
ATOM 2157 C C . ASN B 1 6 ? -32.25 -4.43 0.714 1 43.34 6 ASN B C 1
ATOM 2159 O O . ASN B 1 6 ? -32.156 -3.865 1.805 1 43.34 6 ASN B O 1
ATOM 2163 N N . ASP B 1 7 ? -32.031 -5.672 0.548 1 43.59 7 ASP B N 1
ATOM 2164 C CA . ASP B 1 7 ? -31.688 -6.531 1.68 1 43.59 7 ASP B CA 1
ATOM 2165 C C . ASP B 1 7 ? -30.297 -6.219 2.221 1 43.59 7 ASP B C 1
ATOM 2167 O O . ASP B 1 7 ? -30.094 -6.16 3.436 1 43.59 7 ASP B O 1
ATOM 2171 N N . VAL B 1 8 ? -29.406 -6.176 1.435 1 42.75 8 VAL B N 1
ATOM 2172 C CA . VAL B 1 8 ? -28.078 -5.738 1.845 1 42.75 8 VAL B CA 1
ATOM 2173 C C . VAL B 1 8 ? -28.141 -4.32 2.412 1 42.75 8 VAL B C 1
ATOM 2175 O O . VAL B 1 8 ? -27.484 -4.008 3.4 1 42.75 8 VAL B O 1
ATOM 2178 N N . ARG B 1 9 ? -28.875 -3.523 1.77 1 42.41 9 ARG B N 1
ATOM 2179 C CA . ARG B 1 9 ? -29.125 -2.205 2.338 1 42.41 9 ARG B CA 1
ATOM 2180 C C . ARG B 1 9 ? -29.703 -2.316 3.746 1 42.41 9 ARG B C 1
ATOM 2182 O O . ARG B 1 9 ? -29.281 -1.59 4.652 1 42.41 9 ARG B O 1
ATOM 2189 N N . ASP B 1 10 ? -30.719 -3.043 3.877 1 44.5 10 ASP B N 1
ATOM 2190 C CA . ASP B 1 10 ? -31.406 -3.225 5.148 1 44.5 10 ASP B CA 1
ATOM 2191 C C . ASP B 1 10 ? -30.484 -3.895 6.176 1 44.5 10 ASP B C 1
ATOM 2193 O O . ASP B 1 10 ? -30.578 -3.613 7.371 1 44.5 10 ASP B O 1
ATOM 2197 N N . LEU B 1 11 ? -29.953 -4.992 5.902 1 42.09 11 LEU B N 1
ATOM 2198 C CA . LEU B 1 11 ? -29.062 -5.715 6.809 1 42.09 11 LEU B CA 1
ATOM 2199 C C . LEU B 1 11 ? -27.875 -4.855 7.203 1 42.09 11 LEU B C 1
ATOM 2201 O O . LEU B 1 11 ? -27.391 -4.934 8.336 1 42.09 11 LEU B O 1
ATOM 2205 N N . LEU B 1 12 ? -27.25 -4.277 6.266 1 43.19 12 LEU B N 1
ATOM 2206 C CA . LEU B 1 12 ? -26 -3.52 6.418 1 43.19 12 LEU B CA 1
ATOM 2207 C C . LEU B 1 12 ? -26.297 -2.127 6.973 1 43.19 12 LEU B C 1
ATOM 2209 O O . LEU B 1 12 ? -25.375 -1.458 7.473 1 43.19 12 LEU B O 1
ATOM 2213 N N . LEU B 1 13 ? -27.516 -1.537 6.613 1 41.75 13 LEU B N 1
ATOM 2214 C CA . LEU B 1 13 ? -27.828 -0.161 6.98 1 41.75 13 LEU B CA 1
ATOM 2215 C C . LEU B 1 13 ? -28.875 -0.12 8.094 1 41.75 13 LEU B C 1
ATOM 2217 O O . LEU B 1 13 ? -30.047 -0.432 7.859 1 41.75 13 LEU B O 1
ATOM 2221 N N . PRO B 1 14 ? -28.656 -0.287 9.305 1 36.75 14 PRO B N 1
ATOM 2222 C CA . PRO B 1 14 ? -29.766 0.009 10.219 1 36.75 14 PRO B CA 1
ATOM 2223 C C . PRO B 1 14 ? -30.516 1.278 9.844 1 36.75 14 PRO B C 1
ATOM 2225 O O . PRO B 1 14 ? -29.984 2.135 9.133 1 36.75 14 PRO B O 1
ATOM 2228 N N . HIS B 1 15 ? -31.953 1.389 10.18 1 36.06 15 HIS B N 1
ATOM 2229 C CA . HIS B 1 15 ? -33 2.391 9.977 1 36.06 15 HIS B CA 1
ATOM 2230 C C . HIS B 1 15 ? -32.438 3.803 10.125 1 36.06 15 HIS B C 1
ATOM 2232 O O . HIS B 1 15 ? -33.125 4.781 9.859 1 36.06 15 HIS B O 1
ATOM 2238 N N . GLY B 1 16 ? -31.562 4.117 11.086 1 37.62 16 GLY B N 1
ATOM 2239 C CA . GLY B 1 16 ? -31.266 5.535 11.219 1 37.62 16 GLY B CA 1
ATOM 2240 C C . GLY B 1 16 ? -30.578 6.117 10 1 37.62 16 GLY B C 1
ATOM 2241 O O . GLY B 1 16 ? -30.156 5.379 9.102 1 37.62 16 GLY B O 1
ATOM 2242 N N . LYS B 1 17 ? -30.594 7.52 9.734 1 38.31 17 LYS B N 1
ATOM 2243 C CA . LYS B 1 17 ? -29.984 8.297 8.656 1 38.31 17 LYS B CA 1
ATOM 2244 C C . LYS B 1 17 ? -28.609 7.758 8.297 1 38.31 17 LYS B C 1
ATOM 2246 O O . LYS B 1 17 ? -27.641 8.008 9.016 1 38.31 17 LYS B O 1
ATOM 2251 N N . VAL B 1 18 ? -28.375 6.598 8.031 1 41.66 18 VAL B N 1
ATOM 2252 C CA . VAL B 1 18 ? -27.125 6.031 7.527 1 41.66 18 VAL B CA 1
ATOM 2253 C C . VAL B 1 18 ? -26.438 7.039 6.621 1 41.66 18 VAL B C 1
ATOM 2255 O O . VAL B 1 18 ? -26.969 7.418 5.574 1 41.66 18 VAL B O 1
ATOM 2258 N N . ASP B 1 19 ? -25.891 8.039 7.129 1 47.19 19 ASP B N 1
ATOM 2259 C CA . ASP B 1 19 ? -25.125 8.969 6.312 1 47.19 19 ASP B CA 1
ATOM 2260 C C . ASP B 1 19 ? -24.281 8.227 5.273 1 47.19 19 ASP B C 1
ATOM 2262 O O . ASP B 1 19 ? -23.344 7.508 5.625 1 47.19 19 ASP B O 1
ATOM 2266 N N . GLU B 1 20 ? -24.812 7.879 4.246 1 51.59 20 GLU B N 1
ATOM 2267 C CA . GLU B 1 20 ? -24.25 7.402 2.982 1 51.59 20 GLU B CA 1
ATOM 2268 C C . GLU B 1 20 ? -22.859 7.977 2.742 1 51.59 20 GLU B C 1
ATOM 2270 O O . GLU B 1 20 ? -22.656 9.188 2.863 1 51.59 20 GLU B O 1
ATOM 2275 N N . GLY B 1 21 ? -21.797 7.242 3.254 1 61.84 21 GLY B N 1
ATOM 2276 C CA . GLY B 1 21 ? -20.469 7.719 2.951 1 61.84 21 GLY B CA 1
ATOM 2277 C C . GLY B 1 21 ? -19.484 7.551 4.105 1 61.84 21 GLY B C 1
ATOM 2278 O O . GLY B 1 21 ? -18.344 8.016 4.039 1 61.84 21 GLY B O 1
ATOM 2279 N N . SER B 1 22 ? -20.188 6.852 5.172 1 78.06 22 SER B N 1
ATOM 2280 C CA . SER B 1 22 ? -19.281 6.727 6.309 1 78.06 22 SER B CA 1
ATOM 2281 C C . SER B 1 22 ? -18.219 5.668 6.047 1 78.06 22 SER B C 1
ATOM 2283 O O . SER B 1 22 ? -18.422 4.766 5.227 1 78.06 22 SER B O 1
ATOM 2285 N N . ILE B 1 23 ? -17.125 5.871 6.598 1 81 23 ILE B N 1
ATOM 2286 C CA . ILE B 1 23 ? -15.984 4.969 6.453 1 81 23 ILE B CA 1
ATOM 2287 C C . ILE B 1 23 ? -16.312 3.621 7.09 1 81 23 ILE B C 1
ATOM 2289 O O . ILE B 1 23 ? -15.961 2.57 6.547 1 81 23 ILE B O 1
ATOM 2293 N N . LYS B 1 24 ? -17.078 3.617 8.117 1 86.44 24 LYS B N 1
ATOM 2294 C CA . LYS B 1 24 ? -17.391 2.377 8.82 1 86.44 24 LYS B CA 1
ATOM 2295 C C . LYS B 1 24 ? -18.359 1.518 7.996 1 86.44 24 LYS B C 1
ATOM 2297 O O . LYS B 1 24 ? -18.234 0.29 7.984 1 86.44 24 LYS B O 1
ATOM 2302 N N . ILE B 1 25 ? -19.25 2.139 7.391 1 85.12 25 ILE B N 1
ATOM 2303 C CA . ILE B 1 25 ? -20.188 1.401 6.551 1 85.12 25 ILE B CA 1
ATOM 2304 C C . ILE B 1 25 ? -19.453 0.791 5.363 1 85.12 25 ILE B C 1
ATOM 2306 O O . ILE B 1 25 ? -19.703 -0.351 4.98 1 85.12 25 ILE B O 1
ATOM 2310 N N . ALA B 1 26 ? -18.547 1.596 4.805 1 84.06 26 ALA B N 1
ATOM 2311 C CA . ALA B 1 26 ? -17.734 1.069 3.709 1 84.06 26 ALA B CA 1
ATOM 2312 C C . ALA B 1 26 ? -16.953 -0.161 4.148 1 84.06 26 ALA B C 1
ATOM 2314 O O . ALA B 1 26 ? -16.859 -1.145 3.41 1 84.06 26 ALA B O 1
ATOM 2315 N N . MET B 1 27 ? -16.5 -0.172 5.355 1 88.81 27 MET B N 1
ATOM 2316 C CA . MET B 1 27 ? -15.742 -1.308 5.875 1 88.81 27 MET B CA 1
ATOM 2317 C C . MET B 1 27 ? -16.656 -2.498 6.137 1 88.81 27 MET B C 1
ATOM 2319 O O . MET B 1 27 ? -16.266 -3.646 5.93 1 88.81 27 MET B O 1
ATOM 2323 N N . ARG B 1 28 ? -17.828 -2.189 6.586 1 90.31 28 ARG B N 1
ATOM 2324 C CA . ARG B 1 28 ? -18.781 -3.258 6.832 1 90.31 28 ARG B CA 1
ATOM 2325 C C . ARG B 1 28 ? -19.172 -3.949 5.531 1 90.31 28 ARG B C 1
ATOM 2327 O O . ARG B 1 28 ? -19.219 -5.18 5.465 1 90.31 28 ARG B O 1
ATOM 2334 N N . VAL B 1 29 ? -19.469 -3.156 4.566 1 88.06 29 VAL B N 1
ATOM 2335 C CA . VAL B 1 29 ? -19.828 -3.695 3.262 1 88.06 29 VAL B CA 1
ATOM 2336 C C . VAL B 1 29 ? -18.672 -4.516 2.699 1 88.06 29 VAL B C 1
ATOM 2338 O O . VAL B 1 29 ? -18.891 -5.602 2.15 1 88.06 29 VAL B O 1
ATOM 2341 N N . SER B 1 30 ? -17.5 -3.969 2.855 1 87.62 30 SER B N 1
ATOM 2342 C CA . SER B 1 30 ? -16.312 -4.676 2.393 1 87.62 30 SER B CA 1
ATOM 2343 C C . SER B 1 30 ? -16.172 -6.031 3.078 1 87.62 30 SER B C 1
ATOM 2345 O O . SER B 1 30 ? -15.906 -7.039 2.42 1 87.62 30 SER B O 1
ATOM 2347 N N . SER B 1 31 ? -16.359 -6.035 4.375 1 91.25 31 SER B N 1
ATOM 2348 C CA . SER B 1 31 ? -16.234 -7.273 5.137 1 91.25 31 SER B CA 1
ATOM 2349 C C . SER B 1 31 ? -17.297 -8.281 4.742 1 91.25 31 SER B C 1
ATOM 2351 O O . SER B 1 31 ? -17.031 -9.477 4.641 1 91.25 31 SER B O 1
ATOM 2353 N N . LEU B 1 32 ? -18.453 -7.82 4.516 1 93.38 32 LEU B N 1
ATOM 2354 C CA . LEU B 1 32 ? -19.547 -8.695 4.117 1 93.38 32 LEU B CA 1
ATOM 2355 C C . LEU B 1 32 ? -19.297 -9.281 2.73 1 93.38 32 LEU B C 1
ATOM 2357 O O . LEU B 1 32 ? -19.547 -10.469 2.498 1 93.38 32 LEU B O 1
ATOM 2361 N N . MET B 1 33 ? -18.891 -8.469 1.82 1 91.06 33 MET B N 1
ATOM 2362 C CA . MET B 1 33 ? -18.562 -8.945 0.48 1 91.06 33 MET B CA 1
ATOM 2363 C C . MET B 1 33 ? -17.453 -9.992 0.532 1 91.06 33 MET B C 1
ATOM 2365 O O . MET B 1 33 ? -17.5 -10.984 -0.198 1 91.06 33 MET B O 1
ATOM 2369 N N . GLY B 1 34 ? -16.5 -9.695 1.382 1 90.44 34 GLY B N 1
ATOM 2370 C CA . GLY B 1 34 ? -15.445 -10.688 1.572 1 90.44 34 GLY B CA 1
ATOM 2371 C C . GLY B 1 34 ? -15.961 -12 2.127 1 90.44 34 GLY B C 1
ATOM 2372 O O . GLY B 1 34 ? -15.547 -13.07 1.677 1 90.44 34 GLY B O 1
ATOM 2373 N N . LEU B 1 35 ? -16.828 -11.898 3.076 1 93.56 35 LEU B N 1
ATOM 2374 C CA . LEU B 1 35 ? -17.406 -13.094 3.674 1 93.56 35 LEU B CA 1
ATOM 2375 C C . LEU B 1 35 ? -18.188 -13.906 2.635 1 93.56 35 LEU B C 1
ATOM 2377 O O . LEU B 1 35 ? -18.016 -15.125 2.547 1 93.56 35 LEU B O 1
ATOM 2381 N N . VAL B 1 36 ? -18.953 -13.234 1.898 1 94.38 36 VAL B N 1
ATOM 2382 C CA . VAL B 1 36 ? -19.75 -13.891 0.872 1 94.38 36 VAL B CA 1
ATOM 2383 C C . VAL B 1 36 ? -18.844 -14.492 -0.19 1 94.38 36 VAL B C 1
ATOM 2385 O O . VAL B 1 36 ? -19.047 -15.633 -0.62 1 94.38 36 VAL B O 1
ATOM 2388 N N . GLY B 1 37 ? -17.844 -13.734 -0.599 1 91.94 37 GLY B N 1
ATOM 2389 C CA . GLY B 1 37 ? -16.922 -14.195 -1.625 1 91.94 37 GLY B CA 1
ATOM 2390 C C . GLY B 1 37 ? -16.125 -15.414 -1.205 1 91.94 37 GLY B C 1
ATOM 2391 O O . GLY B 1 37 ? -16.062 -16.406 -1.933 1 91.94 37 GLY B O 1
ATOM 2392 N N . TRP B 1 38 ? -15.586 -15.398 -0.008 1 92.06 38 TRP B N 1
ATOM 2393 C CA . TRP B 1 38 ? -14.781 -16.516 0.479 1 92.06 38 TRP B CA 1
ATOM 2394 C C . TRP B 1 38 ? -15.641 -17.75 0.708 1 92.06 38 TRP B C 1
ATOM 2396 O O . TRP B 1 38 ? -15.195 -18.875 0.494 1 92.06 38 TRP B O 1
ATOM 2406 N N . THR B 1 39 ? -16.828 -17.547 1.172 1 93.94 39 THR B N 1
ATOM 2407 C CA . THR B 1 39 ? -17.734 -18.656 1.331 1 93.94 39 THR B CA 1
ATOM 2408 C C . THR B 1 39 ? -18.062 -19.297 -0.019 1 93.94 39 THR B C 1
ATOM 2410 O O . THR B 1 39 ? -18.062 -20.531 -0.144 1 93.94 39 THR B O 1
ATOM 2413 N N . ALA B 1 40 ? -18.297 -18.469 -1.021 1 92.5 40 ALA B N 1
ATOM 2414 C CA . ALA B 1 40 ? -18.547 -18.969 -2.367 1 92.5 40 ALA B CA 1
ATOM 2415 C C . ALA B 1 40 ? -17.359 -19.766 -2.895 1 92.5 40 ALA B C 1
ATOM 2417 O O . ALA B 1 40 ? -17.531 -20.812 -3.529 1 92.5 40 ALA B O 1
ATOM 2418 N N . ILE B 1 41 ? -16.188 -19.312 -2.615 1 89.44 41 ILE B N 1
ATOM 2419 C CA . ILE B 1 41 ? -14.984 -20 -3.07 1 89.44 41 ILE B CA 1
ATOM 2420 C C . ILE B 1 41 ? -14.828 -21.328 -2.326 1 89.44 41 ILE B C 1
ATOM 2422 O O . ILE B 1 41 ? -14.484 -22.344 -2.928 1 89.44 41 ILE B O 1
ATOM 2426 N N . TYR B 1 42 ? -15.055 -21.281 -1.045 1 91.06 42 TYR B N 1
ATOM 2427 C CA . TYR B 1 42 ? -14.914 -22.484 -0.23 1 91.06 42 TYR B CA 1
ATOM 2428 C C . TYR B 1 42 ? -15.812 -23.609 -0.742 1 91.06 42 TYR B C 1
ATOM 2430 O O . TYR B 1 42 ? -15.391 -24.766 -0.819 1 91.06 42 TYR B O 1
ATOM 2438 N N . PHE B 1 43 ? -16.984 -23.312 -1.216 1 92.12 43 PHE B N 1
ATOM 2439 C CA . PHE B 1 43 ? -17.938 -24.328 -1.643 1 92.12 43 PHE B CA 1
ATOM 2440 C C . PHE B 1 43 ? -17.938 -24.469 -3.16 1 92.12 43 PHE B C 1
ATOM 2442 O O . PHE B 1 43 ? -18.797 -25.141 -3.727 1 92.12 43 PHE B O 1
ATOM 2449 N N . ALA B 1 44 ? -17 -23.797 -3.744 1 88.75 44 ALA B N 1
ATOM 2450 C CA . ALA B 1 44 ? -17 -23.781 -5.203 1 88.75 44 ALA B CA 1
ATOM 2451 C C . ALA B 1 44 ? -16.781 -25.188 -5.766 1 88.75 44 ALA B C 1
ATOM 2453 O O . ALA B 1 44 ? -15.914 -25.922 -5.301 1 88.75 44 ALA B O 1
ATOM 2454 N N . LYS B 1 45 ? -17.656 -25.578 -6.754 1 84 45 LYS B N 1
ATOM 2455 C CA . LYS B 1 45 ? -17.531 -26.875 -7.414 1 84 45 LYS B CA 1
ATOM 2456 C C . LYS B 1 45 ? -17.109 -26.719 -8.875 1 84 45 LYS B C 1
ATOM 2458 O O . LYS B 1 45 ? -16.891 -27.703 -9.57 1 84 45 LYS B O 1
ATOM 2463 N N . GLY B 1 46 ? -16.984 -25.406 -9.281 1 80.75 46 GLY B N 1
ATOM 2464 C CA . GLY B 1 46 ? -16.625 -25.141 -10.664 1 80.75 46 GLY B CA 1
ATOM 2465 C C . GLY B 1 46 ? -16.047 -23.766 -10.867 1 80.75 46 GLY B C 1
ATOM 2466 O O . GLY B 1 46 ? -15.891 -23 -9.914 1 80.75 46 GLY B O 1
ATOM 2467 N N . PRO B 1 47 ? -15.672 -23.516 -12.102 1 79.94 47 PRO B N 1
ATOM 2468 C CA . PRO B 1 47 ? -15 -22.25 -12.414 1 79.94 47 PRO B CA 1
ATOM 2469 C C . PRO B 1 47 ? -15.898 -21.047 -12.203 1 79.94 47 PRO B C 1
ATOM 2471 O O . PRO B 1 47 ? -15.43 -20 -11.75 1 79.94 47 PRO B O 1
ATOM 2474 N N . LEU B 1 48 ? -17.109 -21.281 -12.523 1 82.62 48 LEU B N 1
ATOM 2475 C CA . LEU B 1 48 ? -18.016 -20.141 -12.414 1 82.62 48 LEU B CA 1
ATOM 2476 C C . LEU B 1 48 ? -18.203 -19.719 -10.961 1 82.62 48 LEU B C 1
ATOM 2478 O O . LEU B 1 48 ? -18.203 -18.531 -10.641 1 82.62 48 LEU B O 1
ATOM 2482 N N . SER B 1 49 ? -18.375 -20.75 -10.156 1 84.81 49 SER B N 1
ATOM 2483 C CA . SER B 1 49 ? -18.516 -20.453 -8.727 1 84.81 49 SER B CA 1
ATOM 2484 C C . SER B 1 49 ? -17.234 -19.844 -8.156 1 84.81 49 SER B C 1
ATOM 2486 O O . SER B 1 49 ? -17.297 -18.922 -7.336 1 84.81 49 SER B O 1
ATOM 2488 N N . LEU B 1 50 ? -16.172 -20.297 -8.633 1 85.31 50 LEU B N 1
ATOM 2489 C CA . LEU B 1 50 ? -14.891 -19.75 -8.211 1 85.31 50 LEU B CA 1
ATOM 2490 C C . LEU B 1 50 ? -14.742 -18.297 -8.648 1 85.31 50 LEU B C 1
ATOM 2492 O O . LEU B 1 50 ? -14.336 -17.438 -7.863 1 85.31 50 LEU B O 1
ATOM 2496 N N . ASP B 1 51 ? -15.18 -18.047 -9.844 1 85.12 51 ASP B N 1
ATOM 2497 C CA . ASP B 1 51 ? -15.031 -16.719 -10.398 1 85.12 51 ASP B CA 1
ATOM 2498 C C . ASP B 1 51 ? -15.992 -15.734 -9.742 1 85.12 51 ASP B C 1
ATOM 2500 O O . ASP B 1 51 ? -15.656 -14.562 -9.539 1 85.12 51 ASP B O 1
ATOM 2504 N N . THR B 1 52 ? -17.094 -16.219 -9.445 1 87.88 52 THR B N 1
ATOM 2505 C CA . THR B 1 52 ? -18.031 -15.375 -8.734 1 87.88 52 THR B CA 1
ATOM 2506 C C . THR B 1 52 ? -17.516 -15.031 -7.344 1 87.88 52 THR B C 1
ATOM 2508 O O . THR B 1 52 ? -17.656 -13.891 -6.895 1 87.88 52 THR B O 1
ATOM 2511 N N . GLY B 1 53 ? -17 -16 -6.711 1 88.88 53 GLY B N 1
ATOM 2512 C CA . GLY B 1 53 ? -16.391 -15.75 -5.414 1 88.88 53 GLY B CA 1
ATOM 2513 C C . GLY B 1 53 ? -15.242 -14.75 -5.477 1 88.88 53 GLY B C 1
ATOM 2514 O O . GLY B 1 53 ? -15.141 -13.859 -4.633 1 88.88 53 GLY B O 1
ATOM 2515 N N . ARG B 1 54 ? -14.562 -14.867 -6.508 1 84.25 54 ARG B N 1
ATOM 2516 C CA . ARG B 1 54 ? -13.43 -13.961 -6.703 1 84.25 54 ARG B CA 1
ATOM 2517 C C . ARG B 1 54 ? -13.914 -12.539 -6.977 1 84.25 54 ARG B C 1
ATOM 2519 O O . ARG B 1 54 ? -13.266 -11.57 -6.578 1 84.25 54 ARG B O 1
ATOM 2526 N N . PHE B 1 55 ? -14.938 -12.555 -7.645 1 86.75 55 PHE B N 1
ATOM 2527 C CA . PHE B 1 55 ? -15.516 -11.25 -7.922 1 86.75 55 PHE B CA 1
ATOM 2528 C C . PHE B 1 55 ? -15.914 -10.547 -6.629 1 86.75 55 PHE B C 1
ATOM 2530 O O . PHE B 1 55 ? -15.555 -9.391 -6.406 1 86.75 55 PHE B O 1
ATOM 2537 N N . PHE B 1 56 ? -16.531 -11.234 -5.766 1 89.06 56 PHE B N 1
ATOM 2538 C CA . PHE B 1 56 ? -16.984 -10.641 -4.516 1 89.06 56 PHE B CA 1
ATOM 2539 C C . PHE B 1 56 ? -15.82 -10.375 -3.58 1 89.06 56 PHE B C 1
ATOM 2541 O O . PHE B 1 56 ? -15.766 -9.328 -2.924 1 89.06 56 PHE B O 1
ATOM 2548 N N . THR B 1 57 ? -14.945 -11.305 -3.502 1 87.31 57 THR B N 1
ATOM 2549 C CA . THR B 1 57 ? -13.773 -11.086 -2.652 1 87.31 57 THR B CA 1
ATOM 2550 C C . THR B 1 57 ? -12.953 -9.906 -3.152 1 87.31 57 THR B C 1
ATOM 2552 O O . THR B 1 57 ? -12.469 -9.102 -2.357 1 87.31 57 THR B O 1
ATOM 2555 N N . GLY B 1 58 ? -12.844 -9.773 -4.473 1 82.19 58 GLY B N 1
ATOM 2556 C CA . GLY B 1 58 ? -12.133 -8.648 -5.055 1 82.19 58 GLY B CA 1
ATOM 2557 C C . GLY B 1 58 ? -12.789 -7.309 -4.754 1 82.19 58 GLY B C 1
ATOM 2558 O O . GLY B 1 58 ? -12.102 -6.336 -4.434 1 82.19 58 GLY B O 1
ATOM 2559 N N . TRP B 1 59 ? -13.969 -7.355 -4.809 1 84.12 59 TRP B N 1
ATOM 2560 C CA . TRP B 1 59 ? -14.703 -6.129 -4.516 1 84.12 59 TRP B CA 1
ATOM 2561 C C . TRP B 1 59 ? -14.547 -5.738 -3.049 1 84.12 59 TRP B C 1
ATOM 2563 O O . TRP B 1 59 ? -14.305 -4.57 -2.736 1 84.12 59 TRP B O 1
ATOM 2573 N N . GLY B 1 60 ? -14.719 -6.668 -2.232 1 84.81 60 GLY B N 1
ATOM 2574 C CA . GLY B 1 60 ? -14.539 -6.406 -0.814 1 84.81 60 GLY B CA 1
ATOM 2575 C C . GLY B 1 60 ? -13.148 -5.887 -0.478 1 84.81 60 GLY B C 1
ATOM 2576 O O . GLY B 1 60 ? -13.016 -4.871 0.204 1 84.81 60 GLY B O 1
ATOM 2577 N N . ILE B 1 61 ? -12.227 -6.453 -1.032 1 81.5 61 ILE B N 1
ATOM 2578 C CA . ILE B 1 61 ? -10.844 -6.074 -0.756 1 81.5 61 ILE B CA 1
ATOM 2579 C C . ILE B 1 61 ? -10.547 -4.719 -1.395 1 81.5 61 ILE B C 1
ATOM 2581 O O . ILE B 1 61 ? -9.797 -3.916 -0.836 1 81.5 61 ILE B O 1
ATOM 2585 N N . GLY B 1 62 ? -11.078 -4.535 -2.551 1 77.88 62 GLY B N 1
ATOM 2586 C CA . GLY B 1 62 ? -10.906 -3.252 -3.209 1 77.88 62 GLY B CA 1
ATOM 2587 C C . GLY B 1 62 ? -11.391 -2.084 -2.369 1 77.88 62 GLY B C 1
ATOM 2588 O O . GLY B 1 62 ? -10.672 -1.1 -2.193 1 77.88 62 GLY B O 1
ATOM 2589 N N . ILE B 1 63 ? -12.508 -2.246 -1.838 1 80.62 63 ILE B N 1
ATOM 2590 C CA . ILE B 1 63 ? -13.07 -1.198 -0.99 1 80.62 63 ILE B CA 1
ATOM 2591 C C . ILE B 1 63 ? -12.203 -1.021 0.253 1 80.62 63 ILE B C 1
ATOM 2593 O O . ILE B 1 63 ? -11.867 0.104 0.631 1 80.62 63 ILE B O 1
ATOM 2597 N N . PHE B 1 64 ? -11.859 -2.053 0.762 1 83.38 64 PHE B N 1
ATOM 2598 C CA . PHE B 1 64 ? -11.07 -2.035 1.987 1 83.38 64 PHE B CA 1
ATOM 2599 C C . PHE B 1 64 ? -9.719 -1.372 1.749 1 83.38 64 PHE B C 1
ATOM 2601 O O . PHE B 1 64 ? -9.258 -0.573 2.568 1 83.38 64 PHE B O 1
ATOM 2608 N N . SER B 1 65 ? -9.055 -1.617 0.683 1 77.81 65 SER B N 1
ATOM 2609 C CA . SER B 1 65 ? -7.723 -1.12 0.37 1 77.81 65 SER B CA 1
ATOM 2610 C C . SER B 1 65 ? -7.727 0.393 0.18 1 77.81 65 SER B C 1
ATOM 2612 O O . SER B 1 65 ? -6.688 1.044 0.325 1 77.81 65 SER B O 1
ATOM 2614 N N . TYR B 1 66 ? -8.875 0.862 -0.019 1 74.69 66 TYR B N 1
ATOM 2615 C CA . TYR B 1 66 ? -8.977 2.303 -0.214 1 74.69 66 TYR B CA 1
ATOM 2616 C C . TYR B 1 66 ? -9.391 3 1.077 1 74.69 66 TYR B C 1
ATOM 2618 O O . TYR B 1 66 ? -8.82 4.031 1.441 1 74.69 66 TYR B O 1
ATOM 2626 N N . VAL B 1 67 ? -10.258 2.457 1.761 1 78.31 67 VAL B N 1
ATOM 2627 C CA . VAL B 1 67 ? -10.898 3.135 2.879 1 78.31 67 VAL B CA 1
ATOM 2628 C C . VAL B 1 67 ? -10.016 3.043 4.121 1 78.31 67 VAL B C 1
ATOM 2630 O O . VAL B 1 67 ? -9.938 3.99 4.906 1 78.31 67 VAL B O 1
ATOM 2633 N N . VAL B 1 68 ? -9.344 2.008 4.234 1 82.69 68 VAL B N 1
ATOM 2634 C CA . VAL B 1 68 ? -8.617 1.747 5.473 1 82.69 68 VAL B CA 1
ATOM 2635 C C . VAL B 1 68 ? -7.418 2.688 5.578 1 82.69 68 VAL B C 1
ATOM 2637 O O . VAL B 1 68 ? -7.199 3.311 6.617 1 82.69 68 VAL B O 1
ATOM 2640 N N . PRO B 1 69 ? -6.668 2.789 4.465 1 76 69 PRO B N 1
ATOM 2641 C CA . PRO B 1 69 ? -5.57 3.754 4.57 1 76 69 PRO B CA 1
ATOM 2642 C C . PRO B 1 69 ? -6.059 5.172 4.863 1 76 69 PRO B C 1
ATOM 2644 O O . PRO B 1 69 ? -5.414 5.906 5.617 1 76 69 PRO B O 1
ATOM 2647 N N . VAL B 1 70 ? -7.125 5.547 4.359 1 74.5 70 VAL B N 1
ATOM 2648 C CA . VAL B 1 70 ? -7.699 6.859 4.617 1 74.5 70 VAL B CA 1
ATOM 2649 C C . VAL B 1 70 ? -8.086 6.973 6.094 1 74.5 70 VAL B C 1
ATOM 2651 O O . VAL B 1 70 ? -7.766 7.969 6.75 1 74.5 70 VAL B O 1
ATOM 2654 N N . TYR B 1 71 ? -8.727 5.992 6.59 1 83.06 71 TYR B N 1
ATOM 2655 C CA . TYR B 1 71 ? -9.125 5.957 7.996 1 83.06 71 TYR B CA 1
ATOM 2656 C C . TYR B 1 71 ? -7.906 6.035 8.906 1 83.06 71 TYR B C 1
ATOM 2658 O O . TYR B 1 71 ? -7.902 6.793 9.883 1 83.06 71 TYR B O 1
ATOM 2666 N N . ILE B 1 72 ? -6.938 5.348 8.562 1 82.5 72 ILE B N 1
ATOM 2667 C CA . ILE B 1 72 ? -5.723 5.309 9.367 1 82.5 72 ILE B CA 1
ATOM 2668 C C . ILE B 1 72 ? -5.055 6.684 9.359 1 82.5 72 ILE B C 1
ATOM 2670 O O . ILE B 1 72 ? -4.59 7.156 10.398 1 82.5 72 ILE B O 1
ATOM 2674 N N . SER B 1 73 ? -5.066 7.312 8.227 1 74.62 73 SER B N 1
ATOM 2675 C CA . SER B 1 73 ? -4.465 8.641 8.133 1 74.62 73 SER B CA 1
ATOM 2676 C C . SER B 1 73 ? -5.234 9.656 8.969 1 74.62 73 SER B C 1
ATOM 2678 O O . SER B 1 73 ? -4.656 10.625 9.477 1 74.62 73 SER B O 1
ATOM 2680 N N . GLU B 1 74 ? -6.496 9.422 9.172 1 76.12 74 GLU B N 1
ATOM 2681 C CA . GLU B 1 74 ? -7.34 10.352 9.914 1 76.12 74 GLU B CA 1
ATOM 2682 C C . GLU B 1 74 ? -7.191 10.156 11.422 1 76.12 74 GLU B C 1
ATOM 2684 O O . GLU B 1 74 ? -7.336 11.102 12.195 1 76.12 74 GLU B O 1
ATOM 2689 N N . ILE B 1 75 ? -6.898 9.023 11.812 1 83.94 75 ILE B N 1
ATOM 2690 C CA . ILE B 1 75 ? -6.918 8.758 13.25 1 83.94 75 ILE B CA 1
ATOM 2691 C C . ILE B 1 75 ? -5.496 8.773 13.797 1 83.94 75 ILE B C 1
ATOM 2693 O O . ILE B 1 75 ? -5.293 8.805 15.016 1 83.94 75 ILE B O 1
ATOM 2697 N N . SER B 1 76 ? -4.57 8.695 12.938 1 80.62 76 SER B N 1
ATOM 2698 C CA . SER B 1 76 ? -3.186 8.633 13.391 1 80.62 76 SER B CA 1
ATOM 2699 C C . SER B 1 76 ? -2.576 10.023 13.508 1 80.62 76 SER B C 1
ATOM 2701 O O . SER B 1 76 ? -2.75 10.859 12.617 1 80.62 76 SER B O 1
ATOM 2703 N N . PRO B 1 77 ? -1.977 10.18 14.664 1 72.56 77 PRO B N 1
ATOM 2704 C CA . PRO B 1 77 ? -1.223 11.43 14.742 1 72.56 77 PRO B CA 1
ATOM 2705 C C . PRO B 1 77 ? -0.136 11.531 13.68 1 72.56 77 PRO B C 1
ATOM 2707 O O . PRO B 1 77 ? 0.408 10.516 13.242 1 72.56 77 PRO B O 1
ATOM 2710 N N . THR B 1 78 ? 0.165 12.695 13.266 1 66.12 78 THR B N 1
ATOM 2711 C CA . THR B 1 78 ? 1.138 12.953 12.211 1 66.12 78 THR B CA 1
ATOM 2712 C C . THR B 1 78 ? 2.51 12.406 12.594 1 66.12 78 THR B C 1
ATOM 2714 O O . THR B 1 78 ? 3.266 11.953 11.727 1 66.12 78 THR B O 1
ATOM 2717 N N . SER B 1 79 ? 2.785 12.359 13.805 1 67.31 79 SER B N 1
ATOM 2718 C CA . SER B 1 79 ? 4.105 11.977 14.297 1 67.31 79 SER B CA 1
ATOM 2719 C C . SER B 1 79 ? 4.363 10.484 14.086 1 67.31 79 SER B C 1
ATOM 2721 O O . SER B 1 79 ? 5.516 10.055 14.016 1 67.31 79 SER B O 1
ATOM 2723 N N . ILE B 1 80 ? 3.318 9.719 13.891 1 73.75 80 ILE B N 1
ATOM 2724 C CA . ILE B 1 80 ? 3.545 8.273 13.828 1 73.75 80 ILE B CA 1
ATOM 2725 C C . ILE B 1 80 ? 3.145 7.754 12.445 1 73.75 80 ILE B C 1
ATOM 2727 O O . ILE B 1 80 ? 3.207 6.547 12.188 1 73.75 80 ILE B O 1
ATOM 2731 N N . ARG B 1 81 ? 2.795 8.562 11.547 1 68.44 81 ARG B N 1
ATOM 2732 C CA . ARG B 1 81 ? 2.312 8.141 10.234 1 68.44 81 ARG B CA 1
ATOM 2733 C C . ARG B 1 81 ? 3.402 7.418 9.461 1 68.44 81 ARG B C 1
ATOM 2735 O O . ARG B 1 81 ? 3.135 6.422 8.789 1 68.44 81 ARG B O 1
ATOM 2742 N N . GLY B 1 82 ? 4.613 7.934 9.508 1 67.06 82 GLY B N 1
ATOM 2743 C CA . GLY B 1 82 ? 5.723 7.258 8.852 1 67.06 82 GLY B CA 1
ATOM 2744 C C . GLY B 1 82 ? 5.953 5.852 9.367 1 67.06 82 GLY B C 1
ATOM 2745 O O . GLY B 1 82 ? 6.148 4.922 8.586 1 67.06 82 GLY B O 1
ATOM 2746 N N . GLY B 1 83 ? 5.836 5.746 10.641 1 73.5 83 GLY B N 1
ATOM 2747 C CA . GLY B 1 83 ? 5.984 4.43 11.242 1 73.5 83 GLY B CA 1
ATOM 2748 C C . GLY B 1 83 ? 4.879 3.467 10.859 1 73.5 83 GLY B C 1
ATOM 2749 O O . GLY B 1 83 ? 5.133 2.283 10.625 1 73.5 83 GLY B O 1
ATOM 2750 N N . LEU B 1 84 ? 3.721 3.998 10.711 1 77.44 84 LEU B N 1
ATOM 2751 C CA . LEU B 1 84 ? 2.586 3.162 10.336 1 77.44 84 LEU B CA 1
ATOM 2752 C C . LEU B 1 84 ? 2.703 2.711 8.883 1 77.44 84 LEU B C 1
ATOM 2754 O O . LEU B 1 84 ? 2.332 1.586 8.547 1 77.44 84 LEU B O 1
ATOM 2758 N N . THR B 1 85 ? 3.213 3.574 8.086 1 72.56 85 THR B N 1
ATOM 2759 C CA . THR B 1 85 ? 3.418 3.221 6.688 1 72.56 85 THR B CA 1
ATOM 2760 C C . THR B 1 85 ? 4.445 2.098 6.559 1 72.56 85 THR B C 1
ATOM 2762 O O . THR B 1 85 ? 4.254 1.162 5.781 1 72.56 85 THR B O 1
ATOM 2765 N N . THR B 1 86 ? 5.469 2.236 7.352 1 74.31 86 THR B N 1
ATOM 2766 C CA . THR B 1 86 ? 6.492 1.197 7.359 1 74.31 86 THR B CA 1
ATOM 2767 C C . THR B 1 86 ? 5.918 -0.124 7.859 1 74.31 86 THR B C 1
ATOM 2769 O O . THR B 1 86 ? 6.191 -1.183 7.293 1 74.31 86 THR B O 1
ATOM 2772 N N . LEU B 1 87 ? 5.176 -0.011 8.844 1 80.12 87 LEU B N 1
ATOM 2773 C CA . LEU B 1 87 ? 4.562 -1.208 9.414 1 80.12 87 LEU B CA 1
ATOM 2774 C C . LEU B 1 87 ? 3.594 -1.843 8.422 1 80.12 87 LEU B C 1
ATOM 2776 O O . LEU B 1 87 ? 3.484 -3.068 8.352 1 80.12 87 LEU B O 1
ATOM 2780 N N . ASN B 1 88 ? 2.918 -1.028 7.738 1 80.5 88 ASN B N 1
ATOM 2781 C CA . ASN B 1 88 ? 2.002 -1.536 6.723 1 80.5 88 ASN B CA 1
ATOM 2782 C C . ASN B 1 88 ? 2.734 -2.365 5.672 1 80.5 88 ASN B C 1
ATOM 2784 O O . ASN B 1 88 ? 2.277 -3.447 5.297 1 80.5 88 ASN B O 1
ATOM 2788 N N . GLN B 1 89 ? 3.799 -1.899 5.199 1 76.56 89 GLN B N 1
ATOM 2789 C CA . GLN B 1 89 ? 4.594 -2.633 4.219 1 76.56 89 GLN B CA 1
ATOM 2790 C C . GLN B 1 89 ? 5.07 -3.967 4.785 1 76.56 89 GLN B C 1
ATOM 2792 O O . GLN B 1 89 ? 5.062 -4.984 4.086 1 76.56 89 GLN B O 1
ATOM 2797 N N . LEU B 1 90 ? 5.5 -3.904 6 1 81.81 90 LEU B N 1
ATOM 2798 C CA . LEU B 1 90 ? 5.957 -5.133 6.641 1 81.81 90 LEU B CA 1
ATOM 2799 C C . LEU B 1 90 ? 4.82 -6.148 6.738 1 81.81 90 LEU B C 1
ATOM 2801 O O . LEU B 1 90 ? 5.023 -7.336 6.477 1 81.81 90 LEU B O 1
ATOM 2805 N N . LEU B 1 91 ? 3.721 -5.691 7.105 1 84.25 91 LEU B N 1
ATOM 2806 C CA . LEU B 1 91 ? 2.578 -6.586 7.254 1 84.25 91 LEU B CA 1
ATOM 2807 C C . LEU B 1 91 ? 2.141 -7.133 5.898 1 84.25 91 LEU B C 1
ATOM 2809 O O . LEU B 1 91 ? 1.669 -8.273 5.805 1 84.25 91 LEU B O 1
ATOM 2813 N N . ILE B 1 92 ? 2.271 -6.348 4.887 1 80.88 92 ILE B N 1
ATOM 2814 C CA . ILE B 1 92 ? 1.961 -6.816 3.539 1 80.88 92 ILE B CA 1
ATOM 2815 C C . ILE B 1 92 ? 2.857 -8 3.188 1 80.88 92 ILE B C 1
ATOM 2817 O O . ILE B 1 92 ? 2.369 -9.062 2.791 1 80.88 92 ILE B O 1
ATOM 2821 N N . VAL B 1 93 ? 4.113 -7.871 3.396 1 81.38 93 VAL B N 1
ATOM 2822 C CA . VAL B 1 93 ? 5.07 -8.906 3.027 1 81.38 93 VAL B CA 1
ATOM 2823 C C . VAL B 1 93 ? 4.863 -10.141 3.902 1 81.38 93 VAL B C 1
ATOM 2825 O O . VAL B 1 93 ? 4.891 -11.273 3.41 1 81.38 93 VAL B O 1
ATOM 2828 N N . LEU B 1 94 ? 4.664 -9.859 5.145 1 85.88 94 LEU B N 1
ATOM 2829 C CA . LEU B 1 94 ? 4.43 -10.977 6.055 1 85.88 94 LEU B CA 1
ATOM 2830 C C . LEU B 1 94 ? 3.141 -11.703 5.699 1 85.88 94 LEU B C 1
ATOM 2832 O O . LEU B 1 94 ? 3.08 -12.938 5.766 1 85.88 94 LEU B O 1
ATOM 2836 N N . GLY B 1 95 ? 2.166 -10.945 5.379 1 84.44 95 GLY B N 1
ATOM 2837 C CA . GLY B 1 95 ? 0.907 -11.555 4.977 1 84.44 95 GLY B CA 1
ATOM 2838 C C . GLY B 1 95 ? 1.027 -12.406 3.729 1 84.44 95 GLY B C 1
ATOM 2839 O O . GLY B 1 95 ? 0.537 -13.539 3.693 1 84.44 95 GLY B O 1
ATOM 2840 N N . ILE B 1 96 ? 1.651 -11.852 2.742 1 81.62 96 ILE B N 1
ATOM 2841 C CA . ILE B 1 96 ? 1.857 -12.57 1.486 1 81.62 96 ILE B CA 1
ATOM 2842 C C . ILE B 1 96 ? 2.654 -13.844 1.742 1 81.62 96 ILE B C 1
ATOM 2844 O O . ILE B 1 96 ? 2.266 -14.922 1.293 1 81.62 96 ILE B O 1
ATOM 2848 N N . SER B 1 97 ? 3.777 -13.695 2.459 1 85.06 97 SER B N 1
ATOM 2849 C CA . SER B 1 97 ? 4.629 -14.852 2.744 1 85.06 97 SER B CA 1
ATOM 2850 C C . SER B 1 97 ? 3.873 -15.914 3.527 1 85.06 97 SER B C 1
ATOM 2852 O O . SER B 1 97 ? 3.99 -17.109 3.236 1 85.06 97 SER B O 1
ATOM 2854 N N . PHE B 1 98 ? 3.145 -15.523 4.453 1 87.94 98 PHE B N 1
ATOM 2855 C CA . PHE B 1 98 ? 2.377 -16.469 5.266 1 87.94 98 PHE B CA 1
ATOM 2856 C C . PHE B 1 98 ? 1.364 -17.219 4.41 1 87.94 98 PHE B C 1
ATOM 2858 O O . PHE B 1 98 ? 1.214 -18.438 4.539 1 87.94 98 PHE B O 1
ATOM 2865 N N . THR B 1 99 ? 0.668 -16.531 3.605 1 84.69 99 THR B N 1
ATOM 2866 C CA . THR B 1 99 ? -0.347 -17.156 2.766 1 84.69 99 THR B CA 1
ATOM 2867 C C . THR B 1 99 ? 0.294 -18.109 1.762 1 84.69 99 THR B C 1
ATOM 2869 O O . THR B 1 99 ? -0.245 -19.172 1.487 1 84.69 99 THR B O 1
ATOM 2872 N N . MET B 1 100 ? 1.438 -17.688 1.23 1 85.06 100 MET B N 1
ATOM 2873 C CA . MET B 1 100 ? 2.158 -18.562 0.309 1 85.06 100 MET B CA 1
ATOM 2874 C C . MET B 1 100 ? 2.584 -19.859 1.002 1 85.06 100 MET B C 1
ATOM 2876 O O . MET B 1 100 ? 2.439 -20.938 0.441 1 85.06 100 MET B O 1
ATOM 2880 N N . LEU B 1 101 ? 3.068 -19.688 2.191 1 87.94 101 LEU B N 1
ATOM 2881 C CA . LEU B 1 101 ? 3.512 -20.859 2.934 1 87.94 101 LEU B CA 1
ATOM 2882 C C . LEU B 1 101 ? 2.322 -21.719 3.344 1 87.94 101 LEU B C 1
ATOM 2884 O O . LEU B 1 101 ? 2.4 -22.953 3.311 1 87.94 101 LEU B O 1
ATOM 2888 N N . LEU B 1 102 ? 1.264 -21.109 3.727 1 87.69 102 LEU B N 1
ATOM 2889 C CA . LEU B 1 102 ? 0.055 -21.844 4.09 1 87.69 102 LEU B CA 1
ATOM 2890 C C . LEU B 1 102 ? -0.481 -22.641 2.896 1 87.69 102 LEU B C 1
ATOM 2892 O O . LEU B 1 102 ? -1.003 -23.734 3.061 1 87.69 102 LEU B O 1
ATOM 2896 N N . GLY B 1 103 ? -0.374 -22.047 1.729 1 85.75 103 GLY B N 1
ATOM 2897 C CA . GLY B 1 103 ? -0.86 -22.703 0.521 1 85.75 103 GLY B CA 1
ATOM 2898 C C . GLY B 1 103 ? -0.112 -23.984 0.185 1 85.75 103 GLY B C 1
ATOM 2899 O O . GLY B 1 103 ? -0.61 -24.812 -0.569 1 85.75 103 GLY B O 1
ATOM 2900 N N . ILE B 1 104 ? 1.12 -24.109 0.747 1 85.44 104 ILE B N 1
ATOM 2901 C CA . ILE B 1 104 ? 1.908 -25.312 0.523 1 85.44 104 ILE B CA 1
ATOM 2902 C C . ILE B 1 104 ? 1.332 -26.469 1.342 1 85.44 104 ILE B C 1
ATOM 2904 O O . ILE B 1 104 ? 1.371 -27.625 0.912 1 85.44 104 ILE B O 1
ATOM 2908 N N . VAL B 1 105 ? 0.76 -26.125 2.488 1 89 105 VAL B N 1
ATOM 2909 C CA . VAL B 1 105 ? 0.42 -27.188 3.438 1 89 105 VAL B CA 1
ATOM 2910 C C . VAL B 1 105 ? -1.091 -27.406 3.441 1 89 105 VAL B C 1
ATOM 2912 O O . VAL B 1 105 ? -1.567 -28.453 3.871 1 89 105 VAL B O 1
ATOM 2915 N N . VAL B 1 106 ? -1.866 -26.453 3.053 1 88.25 106 VAL B N 1
ATOM 2916 C CA . VAL B 1 106 ? -3.316 -26.578 3.129 1 88.25 106 VAL B CA 1
ATOM 2917 C C . VAL B 1 106 ? -3.908 -26.609 1.721 1 88.25 106 VAL B C 1
ATOM 2919 O O . VAL B 1 106 ? -3.293 -26.125 0.771 1 88.25 106 VAL B O 1
ATOM 2922 N N . SER B 1 107 ? -5.105 -27.219 1.654 1 87.56 107 SER B N 1
ATOM 2923 C CA . SER B 1 107 ? -5.832 -27.234 0.388 1 87.56 107 SER B CA 1
ATOM 2924 C C . SER B 1 107 ? -6.387 -25.859 0.047 1 87.56 107 SER B C 1
ATOM 2926 O O . SER B 1 107 ? -6.328 -24.938 0.867 1 87.56 107 SER B O 1
ATOM 2928 N N . TRP B 1 108 ? -6.82 -25.734 -1.167 1 85.31 108 TRP B N 1
ATOM 2929 C CA . TRP B 1 108 ? -7.375 -24.469 -1.591 1 85.31 108 TRP B CA 1
ATOM 2930 C C . TRP B 1 108 ? -8.617 -24.109 -0.781 1 85.31 108 TRP B C 1
ATOM 2932 O O . TRP B 1 108 ? -8.922 -22.938 -0.567 1 85.31 108 TRP B O 1
ATOM 2942 N N . ARG B 1 109 ? -9.336 -25.062 -0.316 1 89.12 109 ARG B N 1
ATOM 2943 C CA . ARG B 1 109 ? -10.477 -24.797 0.556 1 89.12 109 ARG B CA 1
ATOM 2944 C C . ARG B 1 109 ? -10.023 -24.297 1.919 1 89.12 109 ARG B C 1
ATOM 2946 O O . ARG B 1 109 ? -10.688 -23.453 2.527 1 89.12 109 ARG B O 1
ATOM 2953 N N . GLY B 1 110 ? -8.898 -24.859 2.369 1 88.88 110 GLY B N 1
ATOM 2954 C CA . GLY B 1 110 ? -8.305 -24.344 3.592 1 88.88 110 GLY B CA 1
ATOM 2955 C C . GLY B 1 110 ? -7.867 -22.891 3.475 1 88.88 110 GLY B C 1
ATOM 2956 O O . GLY B 1 110 ? -8.023 -22.125 4.418 1 88.88 110 GLY B O 1
ATOM 2957 N N . LEU B 1 111 ? -7.32 -22.625 2.318 1 87.19 111 LEU B N 1
ATOM 2958 C CA . LEU B 1 111 ? -6.922 -21.234 2.076 1 87.19 111 LEU B CA 1
ATOM 2959 C C . LEU B 1 111 ? -8.133 -20.312 2.074 1 87.19 111 LEU B C 1
ATOM 2961 O O . LEU B 1 111 ? -8.062 -19.188 2.57 1 87.19 111 LEU B O 1
ATOM 2965 N N . ALA B 1 112 ? -9.234 -20.797 1.502 1 89.44 112 ALA B N 1
ATOM 2966 C CA . ALA B 1 112 ? -10.469 -20.016 1.487 1 89.44 112 ALA B CA 1
ATOM 2967 C C . ALA B 1 112 ? -10.969 -19.75 2.904 1 89.44 112 ALA B C 1
ATOM 2969 O O . ALA B 1 112 ? -11.43 -18.656 3.215 1 89.44 112 ALA B O 1
ATOM 2970 N N . LEU B 1 113 ? -10.844 -20.734 3.729 1 90.69 113 LEU B N 1
ATOM 2971 C CA . LEU B 1 113 ? -11.242 -20.578 5.121 1 90.69 113 LEU B CA 1
ATOM 2972 C C . LEU B 1 113 ? -10.367 -19.562 5.832 1 90.69 113 LEU B C 1
ATOM 2974 O O . LEU B 1 113 ? -10.844 -18.797 6.684 1 90.69 113 LEU B O 1
ATOM 2978 N N . HIS B 1 114 ? -9.148 -19.609 5.516 1 89.31 114 HIS B N 1
ATOM 2979 C CA . HIS B 1 114 ? -8.227 -18.625 6.082 1 89.31 114 HIS B CA 1
ATOM 2980 C C . HIS B 1 114 ? -8.609 -17.203 5.68 1 89.31 114 HIS B C 1
ATOM 2982 O O . HIS B 1 114 ? -8.469 -16.266 6.473 1 89.31 114 HIS B O 1
ATOM 2988 N N . GLY B 1 115 ? -9.055 -17.016 4.441 1 88.69 115 GLY B N 1
ATOM 2989 C CA . GLY B 1 115 ? -9.523 -15.711 3.996 1 88.69 115 GLY B CA 1
ATOM 2990 C C . GLY B 1 115 ? -10.836 -15.305 4.629 1 88.69 115 GLY B C 1
ATOM 2991 O O . GLY B 1 115 ? -11.078 -14.117 4.855 1 88.69 115 GLY B O 1
ATOM 2992 N N . LEU B 1 116 ? -11.602 -16.25 4.977 1 91.69 116 LEU B N 1
ATOM 2993 C CA . LEU B 1 116 ? -12.938 -16.031 5.52 1 91.69 116 LEU B CA 1
ATOM 2994 C C . LEU B 1 116 ? -12.859 -15.555 6.965 1 91.69 116 LEU B C 1
ATOM 2996 O O . LEU B 1 116 ? -13.602 -14.656 7.367 1 91.69 116 LEU B O 1
ATOM 3000 N N . ARG B 1 117 ? -11.977 -16.031 7.73 1 91.38 117 ARG B N 1
ATOM 3001 C CA . ARG B 1 117 ? -11.891 -15.781 9.164 1 91.38 117 ARG B CA 1
ATOM 3002 C C . ARG B 1 117 ? -11.641 -14.305 9.453 1 91.38 117 ARG B C 1
ATOM 3004 O O . ARG B 1 117 ? -12.367 -13.688 10.234 1 91.38 117 ARG B O 1
ATOM 3011 N N . PRO B 1 118 ? -10.656 -13.727 8.82 1 90.44 118 PRO B N 1
ATOM 3012 C CA . PRO B 1 118 ? -10.445 -12.305 9.094 1 90.44 118 PRO B CA 1
ATOM 3013 C C . PRO B 1 118 ? -11.648 -11.445 8.727 1 90.44 118 PRO B C 1
ATOM 3015 O O . PRO B 1 118 ? -11.914 -10.43 9.375 1 90.44 118 PRO B O 1
ATOM 3018 N N . CYS B 1 119 ? -12.336 -11.781 7.664 1 90.88 119 CYS B N 1
ATOM 3019 C CA . CYS B 1 119 ? -13.516 -11.008 7.281 1 90.88 119 CYS B CA 1
ATOM 3020 C C . CYS B 1 119 ? -14.586 -11.07 8.367 1 90.88 119 CYS B C 1
ATOM 3022 O O . CYS B 1 119 ? -15.211 -10.055 8.688 1 90.88 119 CYS B O 1
ATOM 3024 N N . ALA B 1 120 ? -14.758 -12.234 8.93 1 93.44 120 ALA B N 1
ATOM 3025 C CA . ALA B 1 120 ? -15.719 -12.406 10.016 1 93.44 120 ALA B CA 1
ATOM 3026 C C . ALA B 1 120 ? -15.289 -11.617 11.25 1 93.44 120 ALA B C 1
ATOM 3028 O O . ALA B 1 120 ? -16.109 -10.938 11.875 1 93.44 120 ALA B O 1
ATOM 3029 N N . ILE B 1 121 ? -14.055 -11.672 11.562 1 92.75 121 ILE B N 1
ATOM 3030 C CA . ILE B 1 121 ? -13.516 -10.977 12.727 1 92.75 121 ILE B CA 1
ATOM 3031 C C . ILE B 1 121 ? -13.648 -9.469 12.539 1 92.75 121 ILE B C 1
ATOM 3033 O O . ILE B 1 121 ? -13.984 -8.742 13.484 1 92.75 121 ILE B O 1
ATOM 3037 N N . MET B 1 122 ? -13.383 -9.039 11.32 1 90.5 122 MET B N 1
ATOM 3038 C CA . MET B 1 122 ? -13.508 -7.613 11.023 1 90.5 122 MET B CA 1
ATOM 3039 C C . MET B 1 122 ? -14.945 -7.145 11.211 1 90.5 122 MET B C 1
ATOM 3041 O O . MET B 1 122 ? -15.18 -6.055 11.734 1 90.5 122 MET B O 1
ATOM 3045 N N . LEU B 1 123 ? -15.859 -7.922 10.766 1 90.81 123 LEU B N 1
ATOM 3046 C CA . LEU B 1 123 ? -17.266 -7.555 10.93 1 90.81 123 LEU B CA 1
ATOM 3047 C C . LEU B 1 123 ? -17.609 -7.371 12.398 1 90.81 123 LEU B C 1
ATOM 3049 O O . LEU B 1 123 ? -18.297 -6.418 12.766 1 90.81 123 LEU B O 1
ATOM 3053 N N . LEU B 1 124 ? -17.047 -8.188 13.203 1 90.94 124 LEU B N 1
ATOM 3054 C CA . LEU B 1 124 ? -17.281 -8.094 14.641 1 90.94 124 LEU B CA 1
ATOM 3055 C C . LEU B 1 124 ? -16.484 -6.945 15.242 1 90.94 124 LEU B C 1
ATOM 3057 O O . LEU B 1 124 ? -16.969 -6.246 16.141 1 90.94 124 LEU B O 1
ATOM 3061 N N . GLY B 1 125 ? -15.258 -6.75 14.75 1 89.5 125 GLY B N 1
ATOM 3062 C CA . GLY B 1 125 ? -14.383 -5.703 15.258 1 89.5 125 GLY B CA 1
ATOM 3063 C C . GLY B 1 125 ? -14.891 -4.305 14.961 1 89.5 125 GLY B C 1
ATOM 3064 O O . GLY B 1 125 ? -14.578 -3.357 15.68 1 89.5 125 GLY B O 1
ATOM 3065 N N . LEU B 1 126 ? -15.672 -4.168 13.93 1 88.94 126 LEU B N 1
ATOM 3066 C CA . LEU B 1 126 ? -16.172 -2.867 13.5 1 88.94 126 LEU B CA 1
ATOM 3067 C C . LEU B 1 126 ? -17.125 -2.281 14.539 1 88.94 126 LEU B C 1
ATOM 3069 O O . LEU B 1 126 ? -17.391 -1.077 14.539 1 88.94 126 LEU B O 1
ATOM 3073 N N . PHE B 1 127 ? -17.547 -3.111 15.422 1 87.81 127 PHE B N 1
ATOM 3074 C CA . PHE B 1 127 ? -18.391 -2.621 16.5 1 87.81 127 PHE B CA 1
ATOM 3075 C C . PHE B 1 127 ? -17.562 -1.845 17.531 1 87.81 127 PHE B C 1
ATOM 3077 O O . PHE B 1 127 ? -18.094 -0.996 18.25 1 87.81 127 PHE B O 1
ATOM 3084 N N . PHE B 1 128 ? -16.281 -2.037 17.5 1 88.19 128 PHE B N 1
ATOM 3085 C CA . PHE B 1 128 ? -15.422 -1.426 18.5 1 88.19 128 PHE B CA 1
ATOM 3086 C C . PHE B 1 128 ? -14.586 -0.308 17.891 1 88.19 128 PHE B C 1
ATOM 3088 O O . PHE B 1 128 ? -13.969 0.48 18.625 1 88.19 128 PHE B O 1
ATOM 3095 N N . ILE B 1 129 ? -14.547 -0.154 16.656 1 88.88 129 ILE B N 1
ATOM 3096 C CA . ILE B 1 129 ? -13.758 0.871 15.984 1 88.88 129 ILE B CA 1
ATOM 3097 C C . ILE B 1 129 ? -14.586 2.15 15.852 1 88.88 129 ILE B C 1
ATOM 3099 O O . ILE B 1 129 ? -15.727 2.119 15.391 1 88.88 129 ILE B O 1
ATOM 3103 N N . PRO B 1 130 ? -14.031 3.203 16.328 1 90.75 130 PRO B N 1
ATOM 3104 C CA . PRO B 1 130 ? -14.766 4.465 16.219 1 90.75 130 PRO B CA 1
ATOM 3105 C C . PRO B 1 130 ? -14.836 4.984 14.781 1 90.75 130 PRO B C 1
ATOM 3107 O O . PRO B 1 130 ? -13.977 4.645 13.961 1 90.75 130 PRO B O 1
ATOM 3110 N N . GLU B 1 131 ? -15.82 5.73 14.562 1 89.94 131 GLU B N 1
ATOM 3111 C CA . GLU B 1 131 ? -15.945 6.344 13.242 1 89.94 131 GLU B CA 1
ATOM 3112 C C . GLU B 1 131 ? -14.914 7.453 13.047 1 89.94 131 GLU B C 1
ATOM 3114 O O . GLU B 1 131 ? -14.375 7.98 14.016 1 89.94 131 GLU B O 1
ATOM 3119 N N . SER B 1 132 ? -14.633 7.75 11.805 1 86.12 132 SER B N 1
ATOM 3120 C CA . SER B 1 132 ? -13.703 8.812 11.438 1 86.12 132 SER B CA 1
ATOM 3121 C C . SER B 1 132 ? -14.133 10.148 12.023 1 86.12 132 SER B C 1
ATOM 3123 O O . SER B 1 132 ? -15.234 10.633 11.734 1 86.12 132 SER B O 1
ATOM 3125 N N . PRO B 1 133 ? -13.25 10.703 12.867 1 87.88 133 PRO B N 1
ATOM 3126 C CA . PRO B 1 133 ? -13.609 12.016 13.414 1 87.88 133 PRO B CA 1
ATOM 3127 C C . PRO B 1 133 ? -13.867 13.055 12.32 1 87.88 133 PRO B C 1
ATOM 3129 O O . PRO B 1 133 ? -14.773 13.875 12.453 1 87.88 133 PRO B O 1
ATOM 3132 N N . ARG B 1 134 ? -13.117 12.977 11.398 1 82.62 134 ARG B N 1
ATOM 3133 C CA . ARG B 1 134 ? -13.273 13.938 10.312 1 82.62 134 ARG B CA 1
ATOM 3134 C C . ARG B 1 134 ? -14.625 13.773 9.633 1 82.62 134 ARG B C 1
ATOM 3136 O O . ARG B 1 134 ? -15.266 14.766 9.258 1 82.62 134 ARG B O 1
ATOM 3143 N N . TRP B 1 135 ? -14.977 12.594 9.375 1 82.12 135 TRP B N 1
ATOM 3144 C CA . TRP B 1 135 ? -16.281 12.336 8.766 1 82.12 135 TRP B CA 1
ATOM 3145 C C . TRP B 1 135 ? -17.406 12.844 9.664 1 82.12 135 TRP B C 1
ATOM 3147 O O . TRP B 1 135 ? -18.359 13.461 9.18 1 82.12 135 TRP B O 1
ATOM 3157 N N . LEU B 1 136 ? -17.281 12.562 10.859 1 88.06 136 LEU B N 1
ATOM 3158 C CA . LEU B 1 136 ? -18.297 13.008 11.812 1 88.06 136 LEU B CA 1
ATOM 3159 C C . LEU B 1 136 ? -18.406 14.523 11.828 1 88.06 136 LEU B C 1
ATOM 3161 O O . LEU B 1 136 ? -19.5 15.078 11.945 1 88.06 136 LEU B O 1
ATOM 3165 N N . ALA B 1 137 ? -17.25 15.164 11.75 1 86.06 137 ALA B N 1
ATOM 3166 C CA . ALA B 1 137 ? -17.234 16.625 11.672 1 86.06 137 ALA B CA 1
ATOM 3167 C C . ALA B 1 137 ? -17.891 17.109 10.383 1 86.06 137 ALA B C 1
ATOM 3169 O O . ALA B 1 137 ? -18.641 18.094 10.383 1 86.06 137 ALA B O 1
ATOM 3170 N N . LYS B 1 138 ? -17.609 16.469 9.344 1 81.12 138 LYS B N 1
ATOM 3171 C CA . LYS B 1 138 ? -18.141 16.844 8.031 1 81.12 138 LYS B CA 1
ATOM 3172 C C . LYS B 1 138 ? -19.656 16.75 8 1 81.12 138 LYS B C 1
ATOM 3174 O O . LYS B 1 138 ? -20.328 17.594 7.402 1 81.12 138 LYS B O 1
ATOM 3179 N N . VAL B 1 139 ? -20.219 15.727 8.633 1 83.88 139 VAL B N 1
ATOM 3180 C CA . VAL B 1 139 ? -21.656 15.523 8.602 1 83.88 139 VAL B CA 1
ATOM 3181 C C . VAL B 1 139 ? -22.312 16.266 9.766 1 83.88 139 VAL B C 1
ATOM 3183 O O . VAL B 1 139 ? -23.531 16.188 9.961 1 83.88 139 VAL B O 1
ATOM 3186 N N . GLY B 1 140 ? -21.562 16.938 10.57 1 86.19 140 GLY B N 1
ATOM 3187 C CA . GLY B 1 140 ? -22.078 17.828 11.609 1 86.19 140 GLY B CA 1
ATOM 3188 C C . GLY B 1 140 ? -22.406 17.094 12.898 1 86.19 140 GLY B C 1
ATOM 3189 O O . GLY B 1 140 ? -23.203 17.578 13.703 1 86.19 140 GLY B O 1
ATOM 3190 N N . LYS B 1 141 ? -21.938 15.969 13.062 1 90.69 141 LYS B N 1
ATOM 3191 C CA . LYS B 1 141 ? -22.172 15.203 14.289 1 90.69 141 LYS B CA 1
ATOM 3192 C C . LYS B 1 141 ? -21.047 15.438 15.305 1 90.69 141 LYS B C 1
ATOM 3194 O O . LYS B 1 141 ? -20.25 14.547 15.562 1 90.69 141 LYS B O 1
ATOM 3199 N N . PHE B 1 142 ? -21.141 16.516 15.984 1 91.25 142 PHE B N 1
ATOM 3200 C CA . PHE B 1 142 ? -20.016 16.984 16.797 1 91.25 142 PHE B CA 1
ATOM 3201 C C . PHE B 1 142 ? -19.953 16.203 18.109 1 91.25 142 PHE B C 1
ATOM 3203 O O . PHE B 1 142 ? -18.859 15.969 18.641 1 91.25 142 PHE B O 1
ATOM 3210 N N . ASN B 1 143 ? -21.094 15.797 18.641 1 92.88 143 ASN B N 1
ATOM 3211 C CA . ASN B 1 143 ? -21.047 14.977 19.844 1 92.88 143 ASN B CA 1
ATOM 3212 C C . ASN B 1 143 ? -20.344 13.648 19.594 1 92.88 143 ASN B C 1
ATOM 3214 O O . ASN B 1 143 ? -19.516 13.211 20.406 1 92.88 143 ASN B O 1
ATOM 3218 N N . ASP B 1 144 ? -20.703 13.047 18.484 1 92.94 144 ASP B N 1
ATOM 3219 C CA . ASP B 1 144 ? -20.078 11.789 18.109 1 92.94 144 ASP B CA 1
ATOM 3220 C C . ASP B 1 144 ? -18.609 11.992 17.766 1 92.94 144 ASP B C 1
ATOM 3222 O O . ASP B 1 144 ? -17.781 11.094 17.984 1 92.94 144 ASP B O 1
ATOM 3226 N N . LEU B 1 145 ? -18.328 13.133 17.234 1 92.38 145 LEU B N 1
ATOM 3227 C CA . LEU B 1 145 ? -16.953 13.484 16.922 1 92.38 145 LEU B CA 1
ATOM 3228 C C . LEU B 1 145 ? -16.094 13.461 18.188 1 92.38 145 LEU B C 1
ATOM 3230 O O . LEU B 1 145 ? -15.008 12.875 18.203 1 92.38 145 LEU B O 1
ATOM 3234 N N . GLU B 1 146 ? -16.625 14.047 19.219 1 93.06 146 GLU B N 1
ATOM 3235 C CA . GLU B 1 146 ? -15.898 14.094 20.484 1 93.06 146 GLU B CA 1
ATOM 3236 C C . GLU B 1 146 ? -15.711 12.695 21.047 1 93.06 146 GLU B C 1
ATOM 3238 O O . GLU B 1 146 ? -14.625 12.367 21.547 1 93.06 146 GLU B O 1
ATOM 3243 N N . LYS B 1 147 ? -16.75 11.945 21.016 1 92.56 147 LYS B N 1
ATOM 3244 C CA . LYS B 1 147 ? -16.672 10.578 21.531 1 92.56 147 LYS B CA 1
ATOM 3245 C C . LYS B 1 147 ? -15.625 9.773 20.75 1 92.56 147 LYS B C 1
ATOM 3247 O O . LYS B 1 147 ? -14.852 9.016 21.359 1 92.56 147 LYS B O 1
ATOM 3252 N N . SER B 1 148 ? -15.664 9.875 19.453 1 92.12 148 SER B N 1
ATOM 3253 C CA . SER B 1 148 ? -14.727 9.156 18.609 1 92.12 148 SER B CA 1
ATOM 3254 C C . SER B 1 148 ? -13.281 9.539 18.938 1 92.12 148 SER B C 1
ATOM 3256 O O . SER B 1 148 ? -12.422 8.664 19.078 1 92.12 148 SER B O 1
ATOM 3258 N N . LEU B 1 149 ? -13.039 10.812 19.125 1 91.19 149 LEU B N 1
ATOM 3259 C CA . LEU B 1 149 ? -11.695 11.289 19.422 1 91.19 149 LEU B CA 1
ATOM 3260 C C . LEU B 1 149 ? -11.25 10.812 20.812 1 91.19 149 LEU B C 1
ATOM 3262 O O . LEU B 1 149 ? -10.086 10.469 21 1 91.19 149 LEU B O 1
ATOM 3266 N N . ARG B 1 150 ? -12.117 10.789 21.703 1 90.12 150 ARG B N 1
ATOM 3267 C CA . ARG B 1 150 ? -11.773 10.344 23.047 1 90.12 150 ARG B CA 1
ATOM 3268 C C . ARG B 1 150 ? -11.445 8.852 23.078 1 90.12 150 ARG B C 1
ATOM 3270 O O . ARG B 1 150 ? -10.594 8.406 23.844 1 90.12 150 ARG B O 1
ATOM 3277 N N . ARG B 1 151 ? -12.102 8.18 22.266 1 88.56 151 ARG B N 1
ATOM 3278 C CA . ARG B 1 151 ? -11.812 6.754 22.156 1 88.56 151 ARG B CA 1
ATOM 3279 C C . ARG B 1 151 ? -10.445 6.512 21.547 1 88.56 151 ARG B C 1
ATOM 3281 O O . ARG B 1 151 ? -9.758 5.551 21.891 1 88.56 151 ARG B O 1
ATOM 3288 N N . ILE B 1 152 ? -10.094 7.355 20.688 1 87.44 152 ILE B N 1
ATOM 3289 C CA . ILE B 1 152 ? -8.852 7.184 19.938 1 87.44 152 ILE B CA 1
ATOM 3290 C C . ILE B 1 152 ? -7.688 7.75 20.75 1 87.44 152 ILE B C 1
ATOM 3292 O O . ILE B 1 152 ? -6.602 7.164 20.781 1 87.44 152 ILE B O 1
ATOM 3296 N N . ARG B 1 153 ? -7.926 8.891 21.359 1 86.44 153 ARG B N 1
ATOM 3297 C CA . ARG B 1 153 ? -6.859 9.586 22.062 1 86.44 153 ARG B CA 1
ATOM 3298 C C . ARG B 1 153 ? -6.848 9.227 23.547 1 86.44 153 ARG B C 1
ATOM 3300 O O . ARG B 1 153 ? -5.828 9.383 24.219 1 86.44 153 ARG B O 1
ATOM 3307 N N . GLY B 1 154 ? -7.871 8.758 24 1 84.94 154 GLY B N 1
ATOM 3308 C CA . GLY B 1 154 ? -8.039 8.508 25.422 1 84.94 154 GLY B CA 1
ATOM 3309 C C . GLY B 1 154 ? -9.062 9.422 26.078 1 84.94 154 GLY B C 1
ATOM 3310 O O . GLY B 1 154 ? -9.25 10.555 25.641 1 84.94 154 GLY B O 1
ATOM 3311 N N . ARG B 1 155 ? -9.578 9.039 27.109 1 82.88 155 ARG B N 1
ATOM 3312 C CA . ARG B 1 155 ? -10.656 9.742 27.781 1 82.88 155 ARG B CA 1
ATOM 3313 C C . ARG B 1 155 ? -10.172 11.062 28.375 1 82.88 155 ARG B C 1
ATOM 3315 O O . ARG B 1 155 ? -10.906 12.055 28.391 1 82.88 155 ARG B O 1
ATOM 3322 N N . ASP B 1 156 ? -8.922 11.133 28.688 1 83.56 156 ASP B N 1
ATOM 3323 C CA . ASP B 1 156 ? -8.414 12.312 29.375 1 83.56 156 ASP B CA 1
ATOM 3324 C C . ASP B 1 156 ? -7.566 13.172 28.453 1 83.56 156 ASP B C 1
ATOM 3326 O O . ASP B 1 156 ? -6.953 14.148 28.891 1 83.56 156 ASP B O 1
ATOM 3330 N N . ALA B 1 157 ? -7.652 12.883 27.219 1 83.81 157 ALA B N 1
ATOM 3331 C CA . ALA B 1 157 ? -6.82 13.633 26.281 1 83.81 157 ALA B CA 1
ATOM 3332 C C . ALA B 1 157 ? -7.477 14.969 25.922 1 83.81 157 ALA B C 1
ATOM 3334 O O . ALA B 1 157 ? -8.703 15.07 25.891 1 83.81 157 ALA B O 1
ATOM 3335 N N . ASP B 1 158 ? -6.711 16 25.797 1 83.25 158 ASP B N 1
ATOM 3336 C CA . ASP B 1 158 ? -7.23 17.281 25.312 1 83.25 158 ASP B CA 1
ATOM 3337 C C . ASP B 1 158 ? -7.5 17.234 23.812 1 83.25 158 ASP B C 1
ATOM 3339 O O . ASP B 1 158 ? -6.574 17.312 23.016 1 83.25 158 ASP B O 1
ATOM 3343 N N . ILE B 1 159 ? -8.773 17.109 23.547 1 88.38 159 ILE B N 1
ATOM 3344 C CA . ILE B 1 159 ? -9.156 16.938 22.156 1 88.38 159 ILE B CA 1
ATOM 3345 C C . ILE B 1 159 ? -9.617 18.266 21.562 1 88.38 159 ILE B C 1
ATOM 3347 O O . ILE B 1 159 ? -10.008 18.328 20.391 1 88.38 159 ILE B O 1
ATOM 3351 N N . SER B 1 160 ? -9.555 19.406 22.281 1 87.5 160 SER B N 1
ATOM 3352 C CA . SER B 1 160 ? -10.086 20.703 21.844 1 87.5 160 SER B CA 1
ATOM 3353 C C . SER B 1 160 ? -9.312 21.25 20.656 1 87.5 160 SER B C 1
ATOM 3355 O O . SER B 1 160 ? -9.906 21.734 19.688 1 87.5 160 SER B O 1
ATOM 3357 N N . VAL B 1 161 ? -8.102 21.078 20.766 1 81.94 161 VAL B N 1
ATOM 3358 C CA . VAL B 1 161 ? -7.25 21.609 19.703 1 81.94 161 VAL B CA 1
ATOM 3359 C C . VAL B 1 161 ? -7.5 20.812 18.422 1 81.94 161 VAL B C 1
ATOM 3361 O O . VAL B 1 161 ? -7.629 21.406 17.344 1 81.94 161 VAL B O 1
ATOM 3364 N N . GLU B 1 162 ? -7.551 19.547 18.578 1 82.94 162 GLU B N 1
ATOM 3365 C CA . GLU B 1 162 ? -7.762 18.688 17.406 1 82.94 162 GLU B CA 1
ATOM 3366 C C . GLU B 1 162 ? -9.133 18.938 16.781 1 82.94 162 GLU B C 1
ATOM 3368 O O . GLU B 1 162 ? -9.266 18.953 15.562 1 82.94 162 GLU B O 1
ATOM 3373 N N . ILE B 1 163 ? -10.102 19.156 17.594 1 87.88 163 ILE B N 1
ATOM 3374 C CA . ILE B 1 163 ? -11.438 19.438 17.094 1 87.88 163 ILE B CA 1
ATOM 3375 C C . ILE B 1 163 ? -11.43 20.734 16.281 1 87.88 163 ILE B C 1
ATOM 3377 O O . ILE B 1 163 ? -12.008 20.797 15.195 1 87.88 163 ILE B O 1
ATOM 3381 N N . SER B 1 164 ? -10.781 21.719 16.797 1 84.31 164 SER B N 1
ATOM 3382 C CA . SER B 1 164 ? -10.703 23 16.109 1 84.31 164 SER B CA 1
ATOM 3383 C C . SER B 1 164 ? -9.977 22.875 14.773 1 84.31 164 SER B C 1
ATOM 3385 O O . SER B 1 164 ? -10.375 23.484 13.781 1 84.31 164 SER B O 1
ATOM 3387 N N . GLN B 1 165 ? -9.055 22.078 14.828 1 76.38 165 GLN B N 1
ATOM 3388 C CA . GLN B 1 165 ? -8.281 21.875 13.609 1 76.38 165 GLN B CA 1
ATOM 3389 C C . GLN B 1 165 ? -9.117 21.172 12.539 1 76.38 165 GLN B C 1
ATOM 3391 O O . GLN B 1 165 ? -9.047 21.531 11.359 1 76.38 165 GLN B O 1
ATOM 3396 N N . ILE B 1 166 ? -9.797 20.203 12.953 1 80.56 166 ILE B N 1
ATOM 3397 C CA . ILE B 1 166 ? -10.648 19.469 12.031 1 80.56 166 ILE B CA 1
ATOM 3398 C C . ILE B 1 166 ? -11.703 20.406 11.445 1 80.56 166 ILE B C 1
ATOM 3400 O O . ILE B 1 166 ? -11.938 20.422 10.234 1 80.56 166 ILE B O 1
ATOM 3404 N N . GLN B 1 167 ? -12.195 21.188 12.273 1 81.56 167 GLN B N 1
ATOM 3405 C CA . GLN B 1 167 ? -13.242 22.109 11.836 1 81.56 167 GLN B CA 1
ATOM 3406 C C . GLN B 1 167 ? -12.688 23.156 10.883 1 81.56 167 GLN B C 1
ATOM 3408 O O . GLN B 1 167 ? -13.312 23.484 9.867 1 81.56 167 GLN B O 1
ATOM 3413 N N . GLU B 1 168 ? -11.555 23.656 11.203 1 75.25 168 GLU B N 1
ATOM 3414 C CA . GLU B 1 168 ? -10.914 24.656 10.352 1 75.25 168 GLU B CA 1
ATOM 3415 C C . GLU B 1 168 ? -10.578 24.062 8.977 1 75.25 168 GLU B C 1
ATOM 3417 O O . GLU B 1 168 ? -10.781 24.719 7.957 1 75.25 168 GLU B O 1
ATOM 3422 N N . SER B 1 169 ? -10.109 22.938 9.055 1 69.75 169 SER B N 1
ATOM 3423 C CA . SER B 1 169 ? -9.75 22.281 7.801 1 69.75 169 SER B CA 1
ATOM 3424 C C . SER B 1 169 ? -10.977 22.047 6.93 1 69.75 169 SER B C 1
ATOM 3426 O O . SER B 1 169 ? -10.906 22.156 5.703 1 69.75 169 SER B O 1
ATOM 3428 N N . LEU B 1 170 ? -12.008 21.672 7.492 1 72.69 170 LEU B N 1
ATOM 3429 C CA . LEU B 1 170 ? -13.242 21.438 6.758 1 72.69 170 LEU B CA 1
ATOM 3430 C C . LEU B 1 170 ? -13.805 22.734 6.188 1 72.69 170 LEU B C 1
ATOM 3432 O O . LEU B 1 170 ? -14.352 22.734 5.082 1 72.69 170 LEU B O 1
ATOM 3436 N N . GLU B 1 171 ? -13.648 23.703 6.914 1 71.19 171 GLU B N 1
ATOM 3437 C CA . GLU B 1 171 ? -14.125 25 6.445 1 71.19 171 GLU B CA 1
ATOM 3438 C C . GLU B 1 171 ? -13.312 25.484 5.242 1 71.19 171 GLU B C 1
ATOM 3440 O O . GLU B 1 171 ? -13.875 26.047 4.301 1 71.19 171 GLU B O 1
ATOM 3445 N N . HIS B 1 172 ? -12.07 25.172 5.305 1 61.91 172 HIS B N 1
ATOM 3446 C CA . HIS B 1 172 ? -11.203 25.562 4.191 1 61.91 172 HIS B CA 1
ATOM 3447 C C . HIS B 1 172 ? -11.453 24.672 2.977 1 61.91 172 HIS B C 1
ATOM 3449 O O . HIS B 1 172 ? -11.422 25.141 1.84 1 61.91 172 HIS B O 1
ATOM 3455 N N . SER B 1 173 ? -11.672 23.406 3.246 1 60.38 173 SER B N 1
ATOM 3456 C CA . SER B 1 173 ? -11.883 22.438 2.17 1 60.38 173 SER B CA 1
ATOM 3457 C C . SER B 1 173 ? -13.242 22.625 1.512 1 60.38 173 SER B C 1
ATOM 3459 O O . SER B 1 173 ? -13.414 22.328 0.327 1 60.38 173 SER B O 1
ATOM 3461 N N . GLN B 1 174 ? -14.227 22.766 2.297 1 55.88 174 GLN B N 1
ATOM 3462 C CA . GLN B 1 174 ? -15.555 23.016 1.734 1 55.88 174 GLN B CA 1
ATOM 3463 C C . GLN B 1 174 ? -15.492 24.062 0.614 1 55.88 174 GLN B C 1
ATOM 3465 O O . GLN B 1 174 ? -16.312 24.031 -0.309 1 55.88 174 GLN B O 1
ATOM 3470 N N . HIS B 1 175 ? -14.469 24.812 0.583 1 51.25 175 HIS B N 1
ATOM 3471 C CA . HIS B 1 175 ? -14.367 25.828 -0.463 1 51.25 175 HIS B CA 1
ATOM 3472 C C . HIS B 1 175 ? -13.531 25.328 -1.638 1 51.25 175 HIS B C 1
ATOM 3474 O O . HIS B 1 175 ? -13.5 25.953 -2.697 1 51.25 175 HIS B O 1
ATOM 3480 N N . MET B 1 176 ? -12.828 24.281 -1.42 1 49.66 176 MET B N 1
ATOM 3481 C CA . MET B 1 176 ? -12.047 23.719 -2.52 1 49.66 176 MET B CA 1
ATOM 3482 C C . MET B 1 176 ? -12.703 22.469 -3.08 1 49.66 176 MET B C 1
ATOM 3484 O O . MET B 1 176 ? -13.305 21.688 -2.334 1 49.66 176 MET B O 1
ATOM 3488 N N . PRO B 1 177 ? -13.031 22.484 -4.305 1 46.28 177 PRO B N 1
ATOM 3489 C CA . PRO B 1 177 ? -13.633 21.281 -4.891 1 46.28 177 PRO B CA 1
ATOM 3490 C C . PRO B 1 177 ? -12.891 20.016 -4.504 1 46.28 177 PRO B C 1
ATOM 3492 O O . PRO B 1 177 ? -11.688 20.031 -4.262 1 46.28 177 PRO B O 1
ATOM 3495 N N . GLN B 1 178 ? -13.5 19.094 -3.916 1 50.75 178 GLN B N 1
ATOM 3496 C CA . GLN B 1 178 ? -12.953 17.781 -3.592 1 50.75 178 GLN B CA 1
ATOM 3497 C C . GLN B 1 178 ? -12.188 17.188 -4.773 1 50.75 178 GLN B C 1
ATOM 3499 O O . GLN B 1 178 ? -12.703 17.125 -5.891 1 50.75 178 GLN B O 1
ATOM 3504 N N . ALA B 1 179 ? -10.852 17.234 -4.805 1 55.34 179 ALA B N 1
ATOM 3505 C CA . ALA B 1 179 ? -10.062 16.859 -5.973 1 55.34 179 ALA B CA 1
ATOM 3506 C C . ALA B 1 179 ? -10.234 15.383 -6.305 1 55.34 179 ALA B C 1
ATOM 3508 O O . ALA B 1 179 ? -10 14.516 -5.453 1 55.34 179 ALA B O 1
ATOM 3509 N N . GLY B 1 180 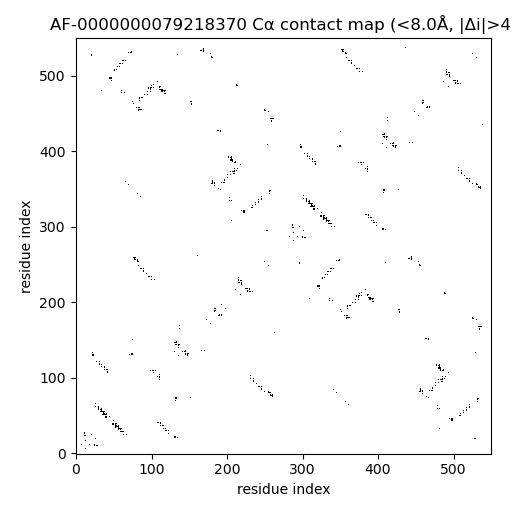? -11.195 15.086 -7.27 1 60.84 180 GLY B N 1
ATOM 3510 C CA . GLY B 1 180 ? -11.25 13.75 -7.844 1 60.84 180 GLY B CA 1
ATOM 3511 C C . GLY B 1 180 ? -9.953 13.328 -8.5 1 60.84 180 GLY B C 1
ATOM 3512 O O . GLY B 1 180 ? -8.992 14.094 -8.539 1 60.84 180 GLY B O 1
ATOM 3513 N N . ILE B 1 181 ? -9.805 12.086 -8.875 1 70.12 181 ILE B N 1
ATOM 3514 C CA . ILE B 1 181 ? -8.633 11.539 -9.555 1 70.12 181 ILE B CA 1
ATOM 3515 C C . ILE B 1 181 ? -8.289 12.414 -10.766 1 70.12 181 ILE B C 1
ATOM 3517 O O . ILE B 1 181 ? -7.113 12.672 -11.031 1 70.12 181 ILE B O 1
ATOM 3521 N N . LEU B 1 182 ? -9.312 12.898 -11.367 1 70.38 182 LEU B N 1
ATOM 3522 C CA . LEU B 1 182 ? -9.07 13.695 -12.562 1 70.38 182 LEU B CA 1
ATOM 3523 C C . LEU B 1 182 ? -8.508 15.062 -12.195 1 70.38 182 LEU B C 1
ATOM 3525 O O . LEU B 1 182 ? -7.824 15.695 -13 1 70.38 182 LEU B O 1
ATOM 3529 N N . ASP B 1 183 ? -8.773 15.461 -10.961 1 71.62 183 ASP B N 1
ATOM 3530 C CA . ASP B 1 183 ? -8.281 16.766 -10.508 1 71.62 183 ASP B CA 1
ATOM 3531 C C . ASP B 1 183 ? -6.793 16.703 -10.188 1 71.62 183 ASP B C 1
ATOM 3533 O O . ASP B 1 183 ? -6.137 17.734 -10.07 1 71.62 183 ASP B O 1
ATOM 3537 N N . LEU B 1 184 ? -6.363 15.492 -10.102 1 75.75 184 LEU B N 1
ATOM 3538 C CA . LEU B 1 184 ? -4.938 15.312 -9.836 1 75.75 184 LEU B CA 1
ATOM 3539 C C . LEU B 1 184 ? -4.102 15.836 -11 1 75.75 184 LEU B C 1
ATOM 3541 O O . LEU B 1 184 ? -2.955 16.25 -10.805 1 75.75 184 LEU B O 1
ATOM 3545 N N . PHE B 1 185 ? -4.805 15.914 -12.117 1 77.06 185 PHE B N 1
ATOM 3546 C CA . PHE B 1 185 ? -4.031 16.25 -13.305 1 77.06 185 PHE B CA 1
ATOM 3547 C C . PHE B 1 185 ? -4.199 17.719 -13.664 1 77.06 185 PHE B C 1
ATOM 3549 O O . PHE B 1 185 ? -4.012 18.109 -14.82 1 77.06 185 PHE B O 1
ATOM 3556 N N . GLN B 1 186 ? -4.555 18.438 -12.711 1 76.81 186 GLN B N 1
ATOM 3557 C CA . GLN B 1 186 ? -4.578 19.891 -12.914 1 76.81 186 GLN B CA 1
ATOM 3558 C C . GLN B 1 186 ? -3.166 20.453 -13.039 1 76.81 186 GLN B C 1
ATOM 3560 O O . GLN B 1 186 ? -2.215 19.875 -12.508 1 76.81 186 GLN B O 1
ATOM 3565 N N . ARG B 1 187 ? -3.082 21.5 -13.719 1 75.31 187 ARG B N 1
ATOM 3566 C CA . ARG B 1 187 ? -1.802 22.109 -14.07 1 75.31 187 ARG B CA 1
ATOM 3567 C C . ARG B 1 187 ? -0.987 22.438 -12.828 1 75.31 187 ARG B C 1
ATOM 3569 O O . ARG B 1 187 ? 0.233 22.266 -12.812 1 75.31 187 ARG B O 1
ATOM 3576 N N . ILE B 1 188 ? -1.698 22.812 -11.797 1 75.38 188 ILE B N 1
ATOM 3577 C CA . ILE B 1 188 ? -1.007 23.266 -10.594 1 75.38 188 ILE B CA 1
ATOM 3578 C C . ILE B 1 188 ? -0.301 22.094 -9.93 1 75.38 188 ILE B C 1
ATOM 3580 O O . ILE B 1 188 ? 0.724 22.266 -9.266 1 75.38 188 ILE B O 1
ATOM 3584 N N . TYR B 1 189 ? -0.808 20.875 -10.211 1 80.25 189 TYR B N 1
ATOM 3585 C CA . TYR B 1 189 ? -0.266 19.719 -9.523 1 80.25 189 TYR B CA 1
ATOM 3586 C C . TYR B 1 189 ? 0.509 18.828 -10.492 1 80.25 189 TYR B C 1
ATOM 3588 O O . TYR B 1 189 ? 1.053 17.797 -10.094 1 80.25 189 TYR B O 1
ATOM 3596 N N . LEU B 1 190 ? 0.639 19.172 -11.688 1 82.88 190 LEU B N 1
ATOM 3597 C CA . LEU B 1 190 ? 1.089 18.281 -12.758 1 82.88 190 LEU B CA 1
ATOM 3598 C C . LEU B 1 190 ? 2.492 17.766 -12.477 1 82.88 190 LEU B C 1
ATOM 3600 O O . LEU B 1 190 ? 2.762 16.578 -12.664 1 82.88 190 LEU B O 1
ATOM 3604 N N . HIS B 1 191 ? 3.348 18.594 -12.039 1 83.56 191 HIS B N 1
ATOM 3605 C CA . HIS B 1 191 ? 4.723 18.156 -11.812 1 83.56 191 HIS B CA 1
ATOM 3606 C C . HIS B 1 191 ? 4.809 17.156 -10.672 1 83.56 191 HIS B C 1
ATOM 3608 O O . HIS B 1 191 ? 5.441 16.109 -10.812 1 83.56 191 HIS B O 1
ATOM 3614 N N . SER B 1 192 ? 4.121 17.453 -9.633 1 84.69 192 SER B N 1
ATOM 3615 C CA . SER B 1 192 ? 4.102 16.547 -8.492 1 84.69 192 SER B CA 1
ATOM 3616 C C . SER B 1 192 ? 3.426 15.227 -8.836 1 84.69 192 SER B C 1
ATOM 3618 O O . SER B 1 192 ? 3.9 14.156 -8.445 1 84.69 192 SER B O 1
ATOM 3620 N N . VAL B 1 193 ? 2.426 15.367 -9.672 1 87.25 193 VAL B N 1
ATOM 3621 C CA . VAL B 1 193 ? 1.647 14.18 -10.016 1 87.25 193 VAL B CA 1
ATOM 3622 C C . VAL B 1 193 ? 2.441 13.305 -10.977 1 87.25 193 VAL B C 1
ATOM 3624 O O . VAL B 1 193 ? 2.447 12.078 -10.852 1 87.25 193 VAL B O 1
ATOM 3627 N N . ILE B 1 194 ? 3.141 13.852 -11.867 1 87.81 194 ILE B N 1
ATOM 3628 C CA . ILE B 1 194 ? 3.938 13.094 -12.828 1 87.81 194 ILE B CA 1
ATOM 3629 C C . ILE B 1 194 ? 5.031 12.32 -12.094 1 87.81 194 ILE B C 1
ATOM 3631 O O . ILE B 1 194 ? 5.246 11.133 -12.359 1 87.81 194 ILE B O 1
ATOM 3635 N N . VAL B 1 195 ? 5.59 12.977 -11.172 1 87.94 195 VAL B N 1
ATOM 3636 C CA . VAL B 1 195 ? 6.656 12.328 -10.414 1 87.94 195 VAL B CA 1
ATOM 3637 C C . VAL B 1 195 ? 6.07 11.211 -9.555 1 87.94 195 VAL B C 1
ATOM 3639 O O . VAL B 1 195 ? 6.586 10.086 -9.547 1 87.94 195 VAL B O 1
ATOM 3642 N N . ALA B 1 196 ? 5.016 11.523 -8.867 1 88.5 196 ALA B N 1
ATOM 3643 C CA . ALA B 1 196 ? 4.395 10.555 -7.973 1 88.5 196 ALA B CA 1
ATOM 3644 C C . ALA B 1 196 ? 3.877 9.344 -8.742 1 88.5 196 ALA B C 1
ATOM 3646 O O . ALA B 1 196 ? 4.195 8.203 -8.406 1 88.5 196 ALA B O 1
ATOM 3647 N N . VAL B 1 197 ? 3.213 9.617 -9.789 1 87.62 197 VAL B N 1
ATOM 3648 C CA . VAL B 1 197 ? 2.629 8.547 -10.594 1 87.62 197 VAL B CA 1
ATOM 3649 C C . VAL B 1 197 ? 3.738 7.758 -11.289 1 87.62 197 VAL B C 1
ATOM 3651 O O . VAL B 1 197 ? 3.658 6.531 -11.398 1 87.62 197 VAL B O 1
ATOM 3654 N N . GLY B 1 198 ? 4.715 8.445 -11.75 1 88.62 198 GLY B N 1
ATOM 3655 C CA . GLY B 1 198 ? 5.859 7.773 -12.344 1 88.62 198 GLY B CA 1
ATOM 3656 C C . GLY B 1 198 ? 6.539 6.805 -11.398 1 88.62 198 GLY B C 1
ATOM 3657 O O . GLY B 1 198 ? 6.836 5.668 -11.766 1 88.62 198 GLY B O 1
ATOM 3658 N N . LEU B 1 199 ? 6.664 7.203 -10.203 1 88.31 199 LEU B N 1
ATOM 3659 C CA . LEU B 1 199 ? 7.309 6.367 -9.195 1 88.31 199 LEU B CA 1
ATOM 3660 C C . LEU B 1 199 ? 6.422 5.184 -8.82 1 88.31 199 LEU B C 1
ATOM 3662 O O . LEU B 1 199 ? 6.91 4.066 -8.648 1 88.31 199 LEU B O 1
ATOM 3666 N N . MET B 1 200 ? 5.156 5.441 -8.75 1 86.56 200 MET B N 1
ATOM 3667 C CA . MET B 1 200 ? 4.223 4.363 -8.445 1 86.56 200 MET B CA 1
ATOM 3668 C C . MET B 1 200 ? 4.211 3.32 -9.562 1 86.56 200 MET B C 1
ATOM 3670 O O . MET B 1 200 ? 4.199 2.119 -9.289 1 86.56 200 MET B O 1
ATOM 3674 N N . ALA B 1 201 ? 4.207 3.828 -10.719 1 85.06 201 ALA B N 1
ATOM 3675 C CA . ALA B 1 201 ? 4.223 2.926 -11.867 1 85.06 201 ALA B CA 1
ATOM 3676 C C . ALA B 1 201 ? 5.508 2.105 -11.906 1 85.06 201 ALA B C 1
ATOM 3678 O O . ALA B 1 201 ? 5.477 0.903 -12.18 1 85.06 201 ALA B O 1
ATOM 3679 N N . PHE B 1 202 ? 6.504 2.74 -11.594 1 83.12 202 PHE B N 1
ATOM 3680 C CA . PHE B 1 202 ? 7.793 2.057 -11.578 1 83.12 202 PHE B CA 1
ATOM 3681 C C . PHE B 1 202 ? 7.805 0.953 -10.523 1 83.12 202 PHE B C 1
ATOM 3683 O O . PHE B 1 202 ? 8.32 -0.141 -10.773 1 83.12 202 PHE B O 1
ATOM 3690 N N . GLN B 1 203 ? 7.262 1.241 -9.43 1 78.19 203 GLN B N 1
ATOM 3691 C CA . GLN B 1 203 ? 7.207 0.266 -8.344 1 78.19 203 GLN B CA 1
ATOM 3692 C C . GLN B 1 203 ? 6.438 -0.982 -8.766 1 78.19 203 GLN B C 1
ATOM 3694 O O . GLN B 1 203 ? 6.848 -2.104 -8.461 1 78.19 203 GLN B O 1
ATOM 3699 N N . GLN B 1 204 ? 5.395 -0.78 -9.492 1 78.94 204 GLN B N 1
ATOM 3700 C CA . GLN B 1 204 ? 4.547 -1.909 -9.859 1 78.94 204 GLN B CA 1
ATOM 3701 C C . GLN B 1 204 ? 5.16 -2.703 -11.016 1 78.94 204 GLN B C 1
ATOM 3703 O O . GLN B 1 204 ? 5.094 -3.934 -11.031 1 78.94 204 GLN B O 1
ATOM 3708 N N . PHE B 1 205 ? 5.816 -2.037 -11.906 1 79.88 205 PHE B N 1
ATOM 3709 C CA . PHE B 1 205 ? 6.301 -2.697 -13.109 1 79.88 205 PHE B CA 1
ATOM 3710 C C . PHE B 1 205 ? 7.676 -3.311 -12.875 1 79.88 205 PHE B C 1
ATOM 3712 O O . PHE B 1 205 ? 8.156 -4.105 -13.688 1 79.88 205 PHE B O 1
ATOM 3719 N N . SER B 1 206 ? 8.273 -2.896 -11.805 1 72.25 206 SER B N 1
ATOM 3720 C CA . SER B 1 206 ? 9.578 -3.49 -11.5 1 72.25 206 SER B CA 1
ATOM 3721 C C . SER B 1 206 ? 9.414 -4.883 -10.898 1 72.25 206 SER B C 1
ATOM 3723 O O . SER B 1 206 ? 10.406 -5.566 -10.633 1 72.25 206 SER B O 1
ATOM 3725 N N . GLY B 1 207 ? 8.289 -5.504 -10.969 1 61 207 GLY B N 1
ATOM 3726 C CA . GLY B 1 207 ? 8.133 -6.949 -10.984 1 61 207 GLY B CA 1
ATOM 3727 C C . GLY B 1 207 ? 7.887 -7.535 -9.609 1 61 207 GLY B C 1
ATOM 3728 O O . GLY B 1 207 ? 8.023 -8.742 -9.406 1 61 207 GLY B O 1
ATOM 3729 N N . ILE B 1 208 ? 7.758 -6.746 -8.508 1 57.34 208 ILE B N 1
ATOM 3730 C CA . ILE B 1 208 ? 7.746 -7.516 -7.266 1 57.34 208 ILE B CA 1
ATOM 3731 C C . ILE B 1 208 ? 6.723 -8.641 -7.367 1 57.34 208 ILE B C 1
ATOM 3733 O O . ILE B 1 208 ? 7.012 -9.789 -7 1 57.34 208 ILE B O 1
ATOM 3737 N N . ASN B 1 209 ? 5.605 -8.461 -8.094 1 61.09 209 ASN B N 1
ATOM 3738 C CA . ASN B 1 209 ? 4.527 -9.438 -7.984 1 61.09 209 ASN B CA 1
ATOM 3739 C C . ASN B 1 209 ? 4.559 -10.438 -9.133 1 61.09 209 ASN B C 1
ATOM 3741 O O . ASN B 1 209 ? 4.02 -11.539 -9.016 1 61.09 209 ASN B O 1
ATOM 3745 N N . GLY B 1 210 ? 5.426 -10.133 -10.086 1 60.78 210 GLY B N 1
ATOM 3746 C CA . GLY B 1 210 ? 5.398 -11.031 -11.227 1 60.78 210 GLY B CA 1
ATOM 3747 C C . GLY B 1 210 ? 6.055 -12.367 -10.953 1 60.78 210 GLY B C 1
ATOM 3748 O O . GLY B 1 210 ? 5.477 -13.422 -11.234 1 60.78 210 GLY B O 1
ATOM 3749 N N . ILE B 1 211 ? 7.172 -12.336 -10.367 1 64.62 211 ILE B N 1
ATOM 3750 C CA . ILE B 1 211 ? 7.906 -13.57 -10.094 1 64.62 211 ILE B CA 1
ATOM 3751 C C . ILE B 1 211 ? 7.234 -14.336 -8.961 1 64.62 211 ILE B C 1
ATOM 3753 O O . ILE B 1 211 ? 7.258 -15.562 -8.938 1 64.62 211 ILE B O 1
ATOM 3757 N N . GLY B 1 212 ? 6.547 -13.586 -8.164 1 72.88 212 GLY B N 1
ATOM 3758 C CA . GLY B 1 212 ? 5.879 -14.234 -7.051 1 72.88 212 GLY B CA 1
ATOM 3759 C C . GLY B 1 212 ? 4.691 -15.078 -7.477 1 72.88 212 GLY B C 1
ATOM 3760 O O . GLY B 1 212 ? 4.473 -16.172 -6.938 1 72.88 212 GLY B O 1
ATOM 3761 N N . PHE B 1 213 ? 4.121 -14.68 -8.523 1 72.44 213 PHE B N 1
ATOM 3762 C CA . PHE B 1 213 ? 2.93 -15.383 -8.992 1 72.44 213 PHE B CA 1
ATOM 3763 C C . PHE B 1 213 ? 3.307 -16.625 -9.773 1 72.44 213 PHE B C 1
ATOM 3765 O O . PHE B 1 213 ? 2.498 -17.547 -9.914 1 72.44 213 PHE B O 1
ATOM 3772 N N . TYR B 1 214 ? 4.535 -16.641 -10.219 1 76.25 214 TYR B N 1
ATOM 3773 C CA . TYR B 1 214 ? 4.98 -17.766 -11.031 1 76.25 214 TYR B CA 1
ATOM 3774 C C . TYR B 1 214 ? 6.18 -18.453 -10.391 1 76.25 214 TYR B C 1
ATOM 3776 O O . TYR B 1 214 ? 6.977 -19.109 -11.078 1 76.25 214 TYR B O 1
ATOM 3784 N N . ALA B 1 215 ? 6.199 -18.25 -9.141 1 75.56 215 ALA B N 1
ATOM 3785 C CA . ALA B 1 215 ? 7.359 -18.766 -8.422 1 75.56 215 ALA B CA 1
ATOM 3786 C C . ALA B 1 215 ? 7.492 -20.281 -8.609 1 75.56 215 ALA B C 1
ATOM 3788 O O . ALA B 1 215 ? 8.594 -20.781 -8.852 1 75.56 215 ALA B O 1
ATOM 3789 N N . SER B 1 216 ? 6.398 -20.938 -8.555 1 76 216 SER B N 1
ATOM 3790 C CA . SER B 1 216 ? 6.41 -22.391 -8.695 1 76 216 SER B CA 1
ATOM 3791 C C . SER B 1 216 ? 6.84 -22.812 -10.094 1 76 216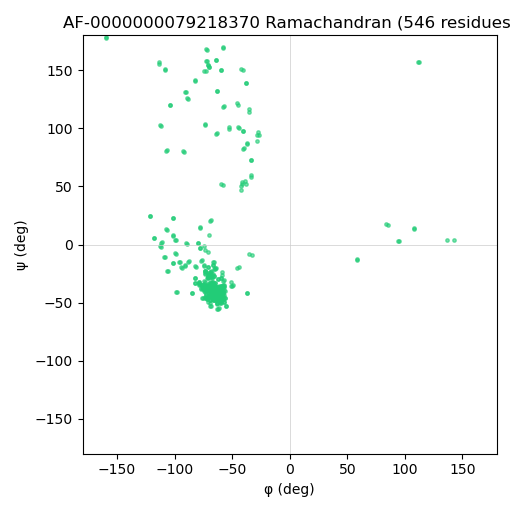 SER B C 1
ATOM 3793 O O . SER B 1 216 ? 7.727 -23.656 -10.258 1 76 216 SER B O 1
ATOM 3795 N N . GLN B 1 217 ? 6.289 -22.188 -11.047 1 76.62 217 GLN B N 1
ATOM 3796 C CA . GLN B 1 217 ? 6.555 -22.516 -12.438 1 76.62 217 GLN B CA 1
ATOM 3797 C C . GLN B 1 217 ? 7.988 -22.156 -12.828 1 76.62 217 GLN B C 1
ATOM 3799 O O . GLN B 1 217 ? 8.656 -22.922 -13.531 1 76.62 217 GLN B O 1
ATOM 3804 N N . ILE B 1 218 ? 8.445 -21.109 -12.383 1 78.44 218 ILE B N 1
ATOM 3805 C CA . ILE B 1 218 ? 9.789 -20.656 -12.695 1 78.44 218 ILE B CA 1
ATOM 3806 C C . ILE B 1 218 ? 10.82 -21.594 -12.062 1 78.44 218 ILE B C 1
ATOM 3808 O O . ILE B 1 218 ? 11.812 -21.953 -12.695 1 78.44 218 ILE B O 1
ATOM 3812 N N . PHE B 1 219 ? 10.484 -21.969 -10.883 1 81.25 219 PHE B N 1
ATOM 3813 C CA . PHE B 1 219 ? 11.391 -22.859 -10.172 1 81.25 219 PHE B CA 1
ATOM 3814 C C . PHE B 1 219 ? 11.477 -24.203 -10.867 1 81.25 219 PHE B C 1
ATOM 3816 O O . PHE B 1 219 ? 12.555 -24.781 -10.984 1 81.25 219 PHE B O 1
ATOM 3823 N N . LEU B 1 220 ? 10.391 -24.641 -11.398 1 80.31 220 LEU B N 1
ATOM 3824 C CA . LEU B 1 220 ? 10.359 -25.891 -12.148 1 80.31 220 LEU B CA 1
ATOM 3825 C C . LEU B 1 220 ? 11.117 -25.75 -13.461 1 80.31 220 LEU B C 1
ATOM 3827 O O . LEU B 1 220 ? 11.914 -26.625 -13.812 1 80.31 220 LEU B O 1
ATOM 3831 N N . GLU B 1 221 ? 10.906 -24.734 -14.062 1 79.94 221 GLU B N 1
ATOM 3832 C CA . GLU B 1 221 ? 11.531 -24.516 -15.359 1 79.94 221 GLU B CA 1
ATOM 3833 C C . GLU B 1 221 ? 13.039 -24.297 -15.211 1 79.94 221 GLU B C 1
ATOM 3835 O O . GLU B 1 221 ? 13.797 -24.547 -16.156 1 79.94 221 GLU B O 1
ATOM 3840 N N . ALA B 1 222 ? 13.336 -23.828 -14.062 1 78.31 222 ALA B N 1
ATOM 3841 C CA . ALA B 1 222 ? 14.758 -23.609 -13.805 1 78.31 222 ALA B CA 1
ATOM 3842 C C . ALA B 1 222 ? 15.461 -24.906 -13.445 1 78.31 222 ALA B C 1
ATOM 3844 O O . ALA B 1 222 ? 16.672 -24.922 -13.203 1 78.31 222 ALA B O 1
ATOM 3845 N N . GLY B 1 223 ? 14.727 -25.953 -13.445 1 74.69 223 GLY B N 1
ATOM 3846 C CA . GLY B 1 223 ? 15.352 -27.25 -13.352 1 74.69 223 GLY B CA 1
ATOM 3847 C C . GLY B 1 223 ? 15.141 -27.922 -12.008 1 74.69 223 GLY B C 1
ATOM 3848 O O . GLY B 1 223 ? 15.797 -28.922 -11.695 1 74.69 223 GLY B O 1
ATOM 3849 N N . ASN B 1 224 ? 14.234 -27.375 -11.266 1 74.94 224 ASN B N 1
ATOM 3850 C CA . ASN B 1 224 ? 14.023 -27.969 -9.945 1 74.94 224 ASN B CA 1
ATOM 3851 C C . ASN B 1 224 ? 12.695 -28.719 -9.883 1 74.94 224 ASN B C 1
ATOM 3853 O O . ASN B 1 224 ? 11.766 -28.406 -10.625 1 74.94 224 ASN B O 1
ATOM 3857 N N . SER B 1 225 ? 12.758 -29.734 -9.023 1 71.75 225 SER B N 1
ATOM 3858 C CA . SER B 1 225 ? 11.648 -30.688 -9.086 1 71.75 225 SER B CA 1
ATOM 3859 C C . SER B 1 225 ? 10.531 -30.297 -8.133 1 71.75 225 SER B C 1
ATOM 3861 O O . SER B 1 225 ? 9.398 -30.75 -8.266 1 71.75 225 SER B O 1
ATOM 3863 N N . SER B 1 226 ? 10.836 -29.469 -7.195 1 83.75 226 SER B N 1
ATOM 3864 C CA . SER B 1 226 ? 9.758 -29.281 -6.23 1 83.75 226 SER B CA 1
ATOM 3865 C C . SER B 1 226 ? 9.18 -27.875 -6.32 1 83.75 226 SER B C 1
ATOM 3867 O O . SER B 1 226 ? 9.773 -26.906 -5.828 1 83.75 226 SER B O 1
ATOM 3869 N N . PRO B 1 227 ? 8.008 -27.734 -6.965 1 78.94 227 PRO B N 1
ATOM 3870 C CA . PRO B 1 227 ? 7.355 -26.422 -7.043 1 78.94 227 PRO B CA 1
ATOM 3871 C C . PRO B 1 227 ? 7.078 -25.812 -5.672 1 78.94 227 PRO B C 1
ATOM 3873 O O . PRO B 1 227 ? 7.172 -24.594 -5.5 1 78.94 227 PRO B O 1
ATOM 3876 N N . LYS B 1 228 ? 6.84 -26.719 -4.699 1 84.19 228 LYS B N 1
ATOM 3877 C CA . LYS B 1 228 ? 6.562 -26.266 -3.342 1 84.19 228 LYS B CA 1
ATOM 3878 C C . LYS B 1 228 ? 7.801 -25.625 -2.713 1 84.19 228 LYS B C 1
ATOM 3880 O O . LYS B 1 228 ? 7.699 -24.656 -1.97 1 84.19 228 LYS B O 1
ATOM 3885 N N . LEU B 1 229 ? 8.898 -26.172 -3.094 1 85.5 229 LEU B N 1
ATOM 3886 C CA . LEU B 1 229 ? 10.148 -25.625 -2.566 1 85.5 229 LEU B CA 1
ATOM 3887 C C . LEU B 1 229 ? 10.414 -24.234 -3.127 1 85.5 229 LEU B C 1
ATOM 3889 O O . LEU B 1 229 ? 10.898 -23.359 -2.412 1 85.5 229 LEU B O 1
ATOM 3893 N N . GLY B 1 230 ? 10.094 -24.047 -4.398 1 83.19 230 GLY B N 1
ATOM 3894 C CA . GLY B 1 230 ? 10.266 -22.734 -5.008 1 83.19 230 GLY B CA 1
ATOM 3895 C C . GLY B 1 230 ? 9.43 -21.656 -4.344 1 83.19 230 GLY B C 1
ATOM 3896 O O . GLY B 1 230 ? 9.93 -20.547 -4.082 1 83.19 230 GLY B O 1
ATOM 3897 N N . VAL B 1 231 ? 8.203 -22 -4.039 1 83.44 231 VAL B N 1
ATOM 3898 C CA . VAL B 1 231 ? 7.305 -21.047 -3.379 1 83.44 231 VAL B CA 1
ATOM 3899 C C . VAL B 1 231 ? 7.789 -20.781 -1.955 1 83.44 231 VAL B C 1
ATOM 3901 O O . VAL B 1 231 ? 7.809 -19.641 -1.503 1 83.44 231 VAL B O 1
ATOM 3904 N N . ALA B 1 232 ? 8.227 -21.828 -1.275 1 88.25 232 ALA B N 1
ATOM 3905 C CA . ALA B 1 232 ? 8.719 -21.703 0.095 1 88.25 232 ALA B CA 1
ATOM 3906 C C . ALA B 1 232 ? 9.953 -20.812 0.155 1 88.25 232 ALA B C 1
ATOM 3908 O O . ALA B 1 232 ? 10.055 -19.938 1.013 1 88.25 232 ALA B O 1
ATOM 3909 N N . LEU B 1 233 ? 10.844 -21.047 -0.721 1 85.38 233 LEU B N 1
ATOM 3910 C CA . LEU B 1 233 ? 12.07 -20.266 -0.736 1 85.38 233 LEU B CA 1
ATOM 3911 C C . LEU B 1 233 ? 11.789 -18.797 -1.021 1 85.38 233 LEU B C 1
ATOM 3913 O O . LEU B 1 233 ? 12.383 -17.922 -0.398 1 85.38 233 LEU B O 1
ATOM 3917 N N . TYR B 1 234 ? 10.914 -18.609 -1.969 1 83.25 234 TYR B N 1
ATOM 3918 C CA . TYR B 1 234 ? 10.523 -17.234 -2.262 1 83.25 234 TYR B CA 1
ATOM 3919 C C . TYR B 1 234 ? 9.938 -16.547 -1.026 1 83.25 234 TYR B C 1
ATOM 3921 O O . TYR B 1 234 ? 10.32 -15.43 -0.694 1 83.25 234 TYR B O 1
ATOM 3929 N N . ALA B 1 235 ? 9.016 -17.25 -0.333 1 85.81 235 ALA B N 1
ATOM 3930 C CA . ALA B 1 235 ? 8.352 -16.703 0.846 1 85.81 235 ALA B CA 1
ATOM 3931 C C . ALA B 1 235 ? 9.344 -16.438 1.973 1 85.81 235 ALA B C 1
ATOM 3933 O O . ALA B 1 235 ? 9.281 -15.406 2.643 1 85.81 235 ALA B O 1
ATOM 3934 N N . PHE B 1 236 ? 10.281 -17.297 2.102 1 87.88 236 PHE B N 1
ATOM 3935 C CA . PHE B 1 236 ? 11.242 -17.188 3.197 1 87.88 236 PHE B CA 1
ATOM 3936 C C . PHE B 1 236 ? 12.25 -16.078 2.928 1 87.88 236 PHE B C 1
ATOM 3938 O O . PHE B 1 236 ? 12.703 -15.406 3.857 1 87.88 236 PHE B O 1
ATOM 3945 N N . ILE B 1 237 ? 12.609 -15.875 1.735 1 84.44 237 ILE B N 1
ATOM 3946 C CA . ILE B 1 237 ? 13.617 -14.875 1.379 1 84.44 237 ILE B CA 1
ATOM 3947 C C . ILE B 1 237 ? 13.031 -13.477 1.551 1 84.44 237 ILE B C 1
ATOM 3949 O O . ILE B 1 237 ? 13.727 -12.555 1.979 1 84.44 237 ILE B O 1
ATOM 3953 N N . GLN B 1 238 ? 11.797 -13.391 1.267 1 83.88 238 GLN B N 1
ATOM 3954 C CA . GLN B 1 238 ? 11.188 -12.062 1.287 1 83.88 238 GLN B CA 1
ATOM 3955 C C . GLN B 1 238 ? 11.062 -11.539 2.715 1 83.88 238 GLN B C 1
ATOM 3957 O O . GLN B 1 238 ? 11.117 -10.336 2.945 1 83.88 238 GLN B O 1
ATOM 3962 N N . ILE B 1 239 ? 10.945 -12.352 3.717 1 86.44 239 ILE B N 1
ATOM 3963 C CA . ILE B 1 239 ? 10.688 -11.953 5.094 1 86.44 239 ILE B CA 1
ATOM 3964 C C . ILE B 1 239 ? 11.914 -11.234 5.66 1 86.44 239 ILE B C 1
ATOM 3966 O O . ILE B 1 239 ? 11.82 -10.086 6.102 1 86.44 239 ILE B O 1
ATOM 3970 N N . PRO B 1 240 ? 13.023 -11.797 5.582 1 85.44 240 PRO B N 1
ATOM 3971 C CA . PRO B 1 240 ? 14.188 -11.102 6.145 1 85.44 240 PRO B CA 1
ATOM 3972 C C . PRO B 1 240 ? 14.57 -9.859 5.348 1 85.44 240 PRO B C 1
ATOM 3974 O O . PRO B 1 240 ? 15.039 -8.875 5.922 1 85.44 240 PRO B O 1
ATOM 3977 N N . ILE B 1 241 ? 14.406 -9.898 4.109 1 80.94 241 ILE B N 1
ATOM 3978 C CA . ILE B 1 241 ? 14.75 -8.75 3.268 1 80.94 241 ILE B CA 1
ATOM 3979 C C . ILE B 1 241 ? 13.891 -7.551 3.662 1 80.94 241 ILE B C 1
ATOM 3981 O O . ILE B 1 241 ? 14.414 -6.445 3.84 1 80.94 241 ILE B O 1
ATOM 3985 N N . ASN B 1 242 ? 12.617 -7.777 3.779 1 80.06 242 ASN B N 1
ATOM 3986 C CA . ASN B 1 242 ? 11.727 -6.688 4.164 1 80.06 242 ASN B CA 1
ATOM 3987 C C . ASN B 1 242 ? 11.969 -6.25 5.605 1 80.06 242 ASN B C 1
ATOM 3989 O O . ASN B 1 242 ? 11.883 -5.062 5.922 1 80.06 242 ASN B O 1
ATOM 3993 N N . GLY B 1 243 ? 12.242 -7.207 6.434 1 79.38 243 GLY B N 1
ATOM 3994 C CA . GLY B 1 243 ? 12.609 -6.863 7.797 1 79.38 243 GLY B CA 1
ATOM 3995 C C . GLY B 1 243 ? 13.844 -5.988 7.879 1 79.38 243 GLY B C 1
ATOM 3996 O O . GLY B 1 243 ? 13.867 -5.012 8.633 1 79.38 243 GLY B O 1
ATOM 3997 N N . MET B 1 244 ? 14.75 -6.266 7.098 1 78.81 244 MET B N 1
ATOM 3998 C CA . MET B 1 244 ? 15.992 -5.492 7.078 1 78.81 244 MET B CA 1
ATOM 3999 C C . MET B 1 244 ? 15.75 -4.098 6.508 1 78.81 244 MET B C 1
ATOM 4001 O O . MET B 1 244 ? 16.281 -3.113 7.027 1 78.81 244 MET B O 1
ATOM 4005 N N . THR B 1 245 ? 14.992 -4.082 5.492 1 73.94 245 THR B N 1
ATOM 4006 C CA . THR B 1 245 ? 14.703 -2.797 4.867 1 73.94 245 THR B CA 1
ATOM 4007 C C . THR B 1 245 ? 13.93 -1.894 5.828 1 73.94 245 THR B C 1
ATOM 4009 O O . THR B 1 245 ? 14.211 -0.697 5.922 1 73.94 245 THR B O 1
ATOM 4012 N N . THR B 1 246 ? 13.016 -2.484 6.5 1 73.5 246 THR B N 1
ATOM 4013 C CA . THR B 1 246 ? 12.242 -1.746 7.492 1 73.5 246 THR B CA 1
ATOM 4014 C C . THR B 1 246 ? 13.148 -1.219 8.602 1 73.5 246 THR B C 1
ATOM 4016 O O . THR B 1 246 ? 13 -0.074 9.039 1 73.5 246 THR B O 1
ATOM 4019 N N . GLY B 1 247 ? 14.023 -2.043 9.07 1 68.56 247 GLY B N 1
ATOM 4020 C CA . GLY B 1 247 ? 14.977 -1.638 10.094 1 68.56 247 GLY B CA 1
ATOM 4021 C C . GLY B 1 247 ? 15.883 -0.507 9.648 1 68.56 247 GLY B C 1
ATOM 4022 O O . GLY B 1 247 ? 16.156 0.415 10.422 1 68.56 247 GLY B O 1
ATOM 4023 N N . LEU B 1 248 ? 16.266 -0.52 8.469 1 65.94 248 LEU B N 1
ATOM 4024 C CA . LEU B 1 248 ? 17.156 0.498 7.922 1 65.94 248 LEU B CA 1
ATOM 4025 C C . LEU B 1 248 ? 16.438 1.837 7.793 1 65.94 248 LEU B C 1
ATOM 4027 O O . LEU B 1 248 ? 17 2.883 8.117 1 65.94 248 LEU B O 1
ATOM 4031 N N . ILE B 1 249 ? 15.234 1.793 7.406 1 63.84 249 ILE B N 1
ATOM 4032 C CA . ILE B 1 249 ? 14.461 3.01 7.195 1 63.84 249 ILE B CA 1
ATOM 4033 C C . ILE B 1 249 ? 14.102 3.635 8.539 1 63.84 249 ILE B C 1
ATOM 4035 O O . ILE B 1 249 ? 14.109 4.859 8.688 1 63.84 249 ILE B O 1
ATOM 4039 N N . ASP B 1 250 ? 13.805 2.752 9.453 1 62.69 250 ASP B N 1
ATOM 4040 C CA . ASP B 1 250 ? 13.484 3.223 10.797 1 62.69 250 ASP B CA 1
ATOM 4041 C C . ASP B 1 250 ? 14.672 3.967 11.422 1 62.69 250 ASP B C 1
ATOM 4043 O O . ASP B 1 250 ? 14.484 4.957 12.125 1 62.69 250 ASP B O 1
ATOM 4047 N N . ARG B 1 251 ? 15.797 3.439 11.164 1 57.56 251 ARG B N 1
ATOM 4048 C CA . ARG B 1 251 ? 17 4.043 11.742 1 57.56 251 ARG B CA 1
ATOM 4049 C C . ARG B 1 251 ? 17.344 5.348 11.039 1 57.56 251 ARG B C 1
ATOM 4051 O O . ARG B 1 251 ? 17.906 6.258 11.656 1 57.56 251 ARG B O 1
ATOM 4058 N N . THR B 1 252 ? 17.266 5.207 9.773 1 52.59 252 THR B N 1
ATOM 4059 C CA . THR B 1 252 ? 17.688 6.406 9.062 1 52.59 252 THR B CA 1
ATOM 4060 C C . THR B 1 252 ? 16.703 7.543 9.266 1 52.59 252 THR B C 1
ATOM 4062 O O . THR B 1 252 ? 16.984 8.695 8.945 1 52.59 252 THR B O 1
ATOM 4065 N N . GLY B 1 253 ? 15.898 7.527 10.281 1 48.41 253 GLY B N 1
ATOM 4066 C CA . GLY B 1 253 ? 15.117 8.633 10.812 1 48.41 253 GLY B CA 1
ATOM 4067 C C . GLY B 1 253 ? 14.172 9.242 9.789 1 48.41 253 GLY B C 1
ATOM 4068 O O . GLY B 1 253 ? 13.789 10.406 9.906 1 48.41 253 GLY B O 1
ATOM 4069 N N . ARG B 1 254 ? 14.289 8.945 8.555 1 46.78 254 ARG B N 1
ATOM 4070 C CA . ARG B 1 254 ? 13.633 9.867 7.637 1 46.78 254 ARG B CA 1
ATOM 4071 C C . ARG B 1 254 ? 12.141 9.938 7.914 1 46.78 254 ARG B C 1
ATOM 4073 O O . ARG B 1 254 ? 11.352 9.18 7.344 1 46.78 254 ARG B O 1
ATOM 4080 N N . LYS B 1 255 ? 11.914 10.188 9.164 1 46 255 LYS B N 1
ATOM 4081 C CA . LYS B 1 255 ? 10.523 10.367 9.586 1 46 255 LYS B CA 1
ATOM 4082 C C . LYS B 1 255 ? 9.82 11.414 8.727 1 46 255 LYS B C 1
ATOM 4084 O O . LYS B 1 255 ? 10.344 12.508 8.516 1 46 255 LYS B O 1
ATOM 4089 N N . PRO B 1 256 ? 9.133 11.039 7.863 1 38.09 256 PRO B N 1
ATOM 4090 C CA . PRO B 1 256 ? 8.367 12.141 7.285 1 38.09 256 PRO B CA 1
ATOM 4091 C C . PRO B 1 256 ? 7.914 13.156 8.336 1 38.09 256 PRO B C 1
ATOM 4093 O O . PRO B 1 256 ? 7.316 12.773 9.344 1 38.09 256 PRO B O 1
ATOM 4096 N N . LEU B 1 257 ? 8.695 14.156 8.703 1 32.19 257 LEU B N 1
ATOM 4097 C CA . LEU B 1 257 ? 8.062 15.227 9.469 1 32.19 257 LEU B CA 1
ATOM 4098 C C . LEU B 1 257 ? 6.695 15.578 8.875 1 32.19 257 LEU B C 1
ATOM 4100 O O . LEU B 1 257 ? 6.613 16.281 7.859 1 32.19 257 LEU B O 1
ATOM 4104 N N . ILE B 1 258 ? 5.879 14.633 8.656 1 32.62 258 ILE B N 1
ATOM 4105 C CA . ILE B 1 258 ? 4.574 15.156 8.273 1 32.62 258 ILE B CA 1
ATOM 4106 C C . ILE B 1 258 ? 4.238 16.375 9.125 1 32.62 258 ILE B C 1
ATOM 4108 O O . ILE B 1 258 ? 4.262 16.312 10.359 1 32.62 258 ILE B O 1
ATOM 4112 N N . LEU B 1 259 ? 4.473 17.578 8.602 1 30.81 259 LEU B N 1
ATOM 4113 C CA . LEU B 1 259 ? 4.047 18.844 9.18 1 30.81 259 LEU B CA 1
ATOM 4114 C C . LEU B 1 259 ? 2.715 18.703 9.906 1 30.81 259 LEU B C 1
ATOM 4116 O O . LEU B 1 259 ? 1.677 18.5 9.266 1 30.81 259 LEU B O 1
ATOM 4120 N N . GLY B 1 260 ? 2.58 17.828 10.906 1 28.97 260 GLY B N 1
ATOM 4121 C CA . GLY B 1 260 ? 1.459 18.047 11.805 1 28.97 260 GLY B CA 1
ATOM 4122 C C . GLY B 1 260 ? 1.196 19.516 12.086 1 28.97 260 GLY B C 1
ATOM 4123 O O . GLY B 1 260 ? 2.07 20.359 11.867 1 28.97 260 GLY B O 1
ATOM 4124 N N . VAL B 1 261 ? -0.066 19.953 12.133 1 27.61 261 VAL B N 1
ATOM 4125 C CA . VAL B 1 261 ? 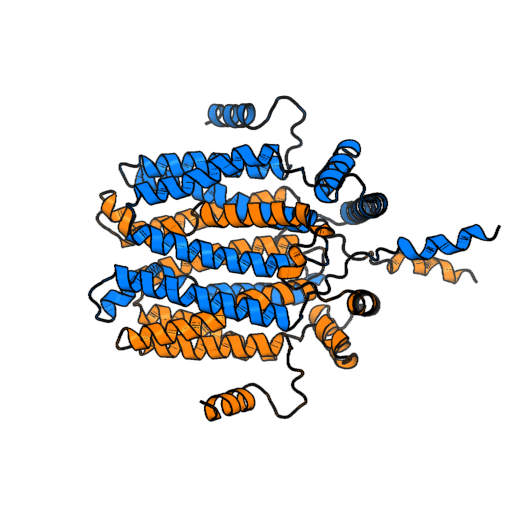-0.535 21.172 12.781 1 27.61 261 VAL B CA 1
ATOM 4126 C C . VAL B 1 261 ? 0.279 21.438 14.047 1 27.61 261 VAL B C 1
ATOM 4128 O O . VAL B 1 261 ? 0.527 20.516 14.836 1 27.61 261 VAL B O 1
ATOM 4131 N N . PRO B 1 262 ? 1.081 22.484 14.156 1 27.16 262 PRO B N 1
ATOM 4132 C CA . PRO B 1 262 ? 1.479 23 15.469 1 27.16 262 PRO B CA 1
ATOM 4133 C C . PRO B 1 262 ? 0.446 22.719 16.547 1 27.16 262 PRO B C 1
ATOM 4135 O O . PRO B 1 262 ? -0.744 22.984 16.359 1 27.16 262 PRO B O 1
ATOM 4138 N N . SER B 1 263 ? 0.472 21.766 17.359 1 26.53 263 SER B N 1
ATOM 4139 C CA . SER B 1 263 ? 0.002 21.984 18.719 1 26.53 263 SER B CA 1
ATOM 4140 C C . SER B 1 263 ? 0.486 23.328 19.25 1 26.53 263 SER B C 1
ATOM 4142 O O . SER B 1 263 ? 1.658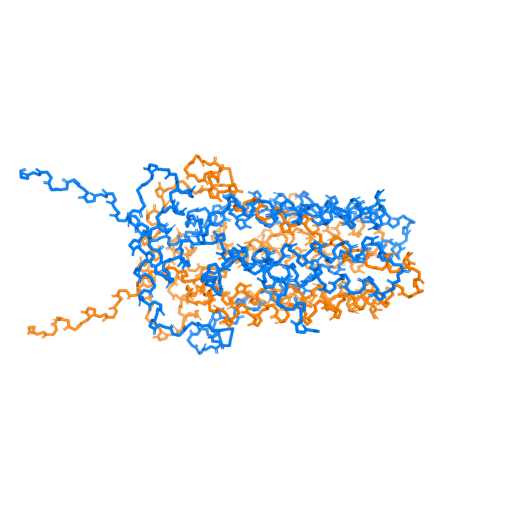 23.484 19.609 1 26.53 263 SER B O 1
ATOM 4144 N N . LEU B 1 264 ? 0.24 24.469 18.547 1 26.84 264 LEU B N 1
ATOM 4145 C CA . LEU B 1 264 ? 0.149 25.781 19.172 1 26.84 264 LEU B CA 1
ATOM 4146 C C . LEU B 1 264 ? -0.445 25.672 20.578 1 26.84 264 LEU B C 1
ATOM 4148 O O . LEU B 1 264 ? -0.728 26.688 21.219 1 26.84 264 LEU B O 1
ATOM 4152 N N . ALA B 1 265 ? -0.963 24.594 21.047 1 25.91 265 ALA B N 1
ATOM 4153 C CA . ALA B 1 265 ? -1.577 24.828 22.359 1 25.91 265 ALA B CA 1
ATOM 4154 C C . ALA B 1 265 ? -0.538 25.281 23.375 1 25.91 265 ALA B C 1
ATOM 4156 O O . ALA B 1 265 ? -0.805 26.156 24.203 1 25.91 265 ALA B O 1
ATOM 4157 N N . PHE B 1 266 ? 0.518 24.594 23.594 1 26.28 266 PHE B N 1
ATOM 4158 C CA . PHE B 1 266 ? 0.864 24.719 25 1 26.28 266 PHE B CA 1
ATOM 4159 C C . PHE B 1 266 ? 1.457 26.094 25.297 1 26.28 266 PHE B C 1
ATOM 4161 O O . PHE B 1 266 ? 1.473 26.531 26.453 1 26.28 266 PHE B O 1
ATOM 4168 N N . SER B 1 267 ? 2.289 26.656 24.469 1 25.45 267 SER B N 1
ATOM 4169 C CA . SER B 1 267 ? 3.057 27.641 25.203 1 25.45 267 SER B CA 1
ATOM 4170 C C . SER B 1 267 ? 2.191 28.844 25.594 1 25.45 267 SER B C 1
ATOM 4172 O O . SER B 1 267 ? 2.621 29.703 26.359 1 25.45 267 SER B O 1
ATOM 4174 N N . GLN B 1 268 ? 1.111 29.062 24.828 1 25.25 268 GLN B N 1
ATOM 4175 C CA . GLN B 1 268 ? 0.69 30.406 25.203 1 25.25 268 GLN B CA 1
ATOM 4176 C C . GLN B 1 268 ? 0.032 30.406 26.578 1 25.25 268 GLN B C 1
ATOM 4178 O O . GLN B 1 268 ? -0.506 31.422 27.016 1 25.25 268 GLN B O 1
ATOM 4183 N N . GLY B 1 269 ? -0.172 29.25 27.234 1 26.69 269 GLY B N 1
ATOM 4184 C CA . GLY B 1 269 ? -0.859 29.547 28.484 1 26.69 269 GLY B CA 1
ATOM 4185 C C . GLY B 1 269 ? -0.078 30.5 29.375 1 26.69 269 GLY B C 1
ATOM 4186 O O . GLY B 1 269 ? -0.598 30.969 30.391 1 26.69 269 GLY B O 1
ATOM 4187 N N . ARG B 1 270 ? 1.223 30.594 29.312 1 27.73 270 ARG B N 1
ATOM 4188 C CA . ARG B 1 270 ? 1.714 31.281 30.516 1 27.73 270 ARG B CA 1
ATOM 4189 C C . ARG B 1 270 ? 1.285 32.75 30.516 1 27.73 270 ARG B C 1
ATOM 4191 O O . ARG B 1 270 ? 1.419 33.438 31.531 1 27.73 270 ARG B O 1
ATOM 4198 N N . ALA B 1 271 ? 1.068 33.344 29.344 1 27.94 271 ALA B N 1
ATOM 4199 C CA . ALA B 1 271 ? 1.147 34.75 29.625 1 27.94 271 ALA B CA 1
ATOM 4200 C C . ALA B 1 271 ? -0.082 35.25 30.391 1 27.94 271 ALA B C 1
ATOM 4202 O O . ALA B 1 271 ? -0.099 36.344 30.922 1 27.94 271 ALA B O 1
ATOM 4203 N N . SER B 1 272 ? -1.23 34.594 30.344 1 26.5 272 SER B N 1
ATOM 4204 C CA . SER B 1 272 ? -2.23 35.469 30.922 1 26.5 272 SER B CA 1
ATOM 4205 C C . SER B 1 272 ? -2.145 35.469 32.438 1 26.5 272 SER B C 1
ATOM 4207 O O . SER B 1 272 ? -2.971 36.094 33.125 1 26.5 272 SER B O 1
ATOM 4209 N N . THR B 1 273 ? -1.303 34.719 33.156 1 25.17 273 THR B N 1
ATOM 4210 C CA . THR B 1 273 ? -1.512 34.938 34.594 1 25.17 273 THR B CA 1
ATOM 4211 C C . THR B 1 273 ? -1.068 36.344 34.969 1 25.17 273 THR B C 1
ATOM 4213 O O . THR B 1 273 ? -1.322 36.781 36.094 1 25.17 273 THR B O 1
ATOM 4216 N N . LEU B 1 274 ? -0.212 37.156 34.375 1 24.73 274 LEU B N 1
ATOM 4217 C CA . LEU B 1 274 ? 0.193 38.25 35.219 1 24.73 274 LEU B CA 1
ATOM 4218 C C . LEU B 1 274 ? -0.954 39.25 35.406 1 24.73 274 LEU B C 1
ATOM 4220 O O . LEU B 1 274 ? -0.901 40.094 36.312 1 24.73 274 LEU B O 1
ATOM 4224 N N . ARG B 1 275 ? -2.18 39.281 34.812 1 21.3 275 ARG B N 1
ATOM 4225 C CA . ARG B 1 275 ? -2.902 40.281 35.625 1 21.3 275 ARG B CA 1
ATOM 4226 C C . ARG B 1 275 ? -3.529 39.625 36.844 1 21.3 275 ARG B C 1
ATOM 4228 O O . ARG B 1 275 ? -3.947 38.469 36.812 1 21.3 275 ARG B O 1
#

Solvent-accessible surface area (backbone atoms only — not comparable to full-atom values): 28409 Å² total; per-residue (Å²): 116,66,60,60,54,52,47,53,44,52,74,74,38,63,90,62,88,63,63,85,73,42,66,58,56,49,44,45,54,14,24,50,31,25,34,54,8,24,51,36,39,44,68,36,77,35,67,66,42,36,48,51,10,47,48,31,29,40,38,11,47,34,39,38,69,51,50,49,60,51,49,39,60,71,62,40,56,43,76,45,46,49,36,49,53,49,50,44,54,49,44,44,51,49,30,44,26,49,37,54,49,46,53,68,77,38,53,69,49,51,51,24,50,49,20,24,49,38,20,53,49,46,54,60,46,54,76,72,53,66,57,55,41,63,56,28,50,73,74,64,36,55,70,61,20,52,53,24,46,27,65,42,56,31,84,84,48,83,54,64,64,57,51,52,47,51,51,50,35,47,61,57,41,74,72,41,78,73,54,35,63,73,50,43,66,33,79,80,37,34,52,34,40,51,52,40,51,50,51,47,48,37,57,32,45,38,28,72,56,39,55,59,49,38,26,32,58,44,35,36,73,42,72,39,87,50,38,63,53,32,40,43,50,53,32,58,52,47,47,57,35,38,50,49,35,50,53,50,50,44,65,58,47,70,51,56,74,46,64,49,77,77,77,67,62,67,73,65,63,64,66,69,59,81,113,115,66,62,60,52,51,45,51,43,51,74,73,36,64,90,61,88,62,62,85,73,44,67,59,54,48,45,44,53,15,24,49,30,24,33,52,8,23,50,35,40,45,67,38,77,35,68,65,41,35,48,50,11,47,48,31,30,40,38,11,49,34,39,36,70,53,49,48,59,51,50,38,62,71,62,39,56,41,76,44,46,47,35,50,53,50,49,44,54,48,44,44,52,50,28,44,27,47,36,53,50,46,53,68,78,38,53,68,50,51,50,24,49,49,19,25,49,37,20,53,50,46,55,60,46,55,76,73,54,65,59,55,43,63,56,27,50,73,74,64,36,56,70,59,20,51,52,26,44,28,64,42,58,31,84,84,48,83,54,64,65,57,51,51,47,51,50,50,35,48,61,57,41,75,72,42,78,72,54,34,63,75,49,44,67,34,79,79,38,35,52,35,39,52,53,41,51,49,52,49,48,38,58,32,45,37,28,72,56,38,56,60,49,37,24,33,60,45,34,36,72,40,70,40,87,52,37,62,54,30,41,42,51,54,31,58,51,46,46,57,35,37,51,49,35,50,52,52,50,46,66,59,50,70,50,54,73,47,65,48,77,76,78,69,60,68,74,63,63,66,67,69,61,79,114

InterPro domains:
  IPR003663 Sugar/inositol transporter [PR00171] (51-70)
  IPR003663 Sugar/inositol transporter [PR00171] (203-213)
  IPR005828 Major facilitator, sugar transporter-like [PF00083] (24-259)
  IPR020846 Major facilitator superfamily domain [PS50850] (1-275)
  IPR036259 MFS transporter superfamily [G3DSA:1.20.1250.20] (18-272)
  IPR036259 MFS transporter superfamily [SSF103473] (24-261)
  IPR050549 Major Facilitator Superfamily Trehalose Transporter [PTHR48021] (24-259)

pLDDT: mean 74.09, std 19.19, range [21.06, 94.38]